Protein AF-0000000079814751 (afdb_homodimer)

Radius of gyration: 25.06 Å; Cα contacts (8 Å, |Δi|>4): 787; chains: 2; bounding box: 58×64×56 Å

Secondary structure (DSSP, 8-state):
-EEEEEEESSPPPHHHHHHHHHHHHHHHHHHT-S--EEEEEEEEETTEEEEEEEEE-GGG-EEEEEEEESSHHHHHHHHHHHHHHHHHHHHHHHTT-----------EEEEEEEEEES------SSS--------TTS---GGGEEEEEEEEEEEEEE-HHHHHHHHHHTT-SEEEEEETTTTEEEEEEE-TTS-EEEEE-S------/-EEEEEEESSPPPHHHHHHHHHHHHHHHHHHT-S--EEEEEEEEETTEEEEEEEEE-GGG-EEEEEEEESSHHHHHHHHHHHHHHHHHHHHHHHTT-----------EEEEEEEEEES------SSS--------TTS---GGGEEEEEEEEEEEEEE-HHHHHHHHHHTT-SEEEEEETTTTEEEEEEE-TTS-EEEEE-S------

Solvent-accessible surface area (backbone atoms only — not comparable to full-atom values): 22731 Å² total; per-residue (Å²): 110,54,70,47,76,46,47,57,93,48,88,75,54,68,67,56,50,49,50,53,50,53,53,51,49,51,53,41,45,74,72,60,63,74,67,36,44,32,42,35,41,34,37,69,57,91,82,29,18,34,21,42,39,44,32,40,42,66,95,78,40,43,40,34,20,56,21,60,26,78,40,65,68,53,2,42,51,40,10,52,47,48,37,48,56,51,46,59,43,48,44,77,55,48,72,72,52,72,70,72,64,56,74,79,58,76,58,43,51,21,35,38,34,36,28,44,76,32,52,59,74,70,76,73,74,90,80,80,67,68,74,72,69,66,60,86,83,56,79,83,33,57,58,43,28,40,79,78,47,77,38,81,37,68,29,43,61,31,49,61,25,56,45,50,50,50,39,60,35,36,60,50,62,62,46,55,28,24,30,61,87,74,72,42,71,28,37,40,32,58,40,95,86,71,36,34,33,38,41,36,64,62,59,69,82,67,84,118,108,55,69,46,76,46,48,57,92,48,88,75,53,68,68,56,50,50,50,53,50,54,52,51,49,50,52,41,44,73,72,60,63,75,64,35,43,32,43,35,40,33,38,70,58,92,82,29,17,34,20,41,37,44,32,39,42,64,95,78,40,42,39,34,19,56,22,60,27,79,40,64,68,53,2,41,50,39,10,52,48,49,36,48,54,50,46,58,44,50,45,79,55,47,73,72,53,72,71,73,64,57,74,78,59,77,57,42,52,20,36,38,34,36,27,44,76,32,53,57,74,69,74,74,73,89,79,81,67,70,73,71,68,67,61,86,82,56,80,83,33,57,59,42,26,42,81,79,45,76,39,80,37,68,30,43,61,32,49,60,27,56,46,49,49,50,40,60,35,37,61,50,64,63,46,57,28,24,29,61,88,75,72,42,71,28,38,40,32,58,40,95,87,72,36,34,33,36,41,36,64,62,58,71,80,67,86,122

Nearest PDB structures (foldseek):
  2ywq-assembly3_C  TM=8.677E-01  e=6.289E-07  Thermus thermophilus HB8
  4hei-assembly1_A  TM=8.875E-01  e=1.023E-06  Vibrio cholerae O1 biovar El Tor str. N16961
  8fmw-assembly1_W  TM=7.960E-01  e=8.580E-06  Borreliella burgdorferi B31
  3ka5-assembly1_A  TM=8.853E-01  e=2.284E-04  Clostridium acetobutylicum
  3a0z-assembly1_A  TM=6.066E-01  e=7.753E-03  Thermotoga maritima

Structure (mmCIF, N/CA/C/O backbone):
data_AF-0000000079814751-model_v1
#
loop_
_entity.id
_entity.type
_entity.pdbx_description
1 polymer 'Ribosome hibernation promoting factor'
#
loop_
_atom_site.group_PDB
_atom_site.id
_atom_site.type_symbol
_atom_site.label_atom_id
_atom_site.label_alt_id
_atom_site.label_comp_id
_atom_site.label_asym_id
_atom_site.label_entity_id
_atom_site.label_seq_id
_atom_site.pdbx_PDB_ins_code
_atom_site.Cartn_x
_atom_site.Cartn_y
_atom_site.Cartn_z
_atom_site.occupancy
_atom_site.B_iso_or_equiv
_atom_site.auth_seq_id
_atom_site.auth_comp_id
_atom_site.auth_asym_id
_atom_site.auth_atom_id
_atom_site.pdbx_PDB_model_num
ATOM 1 N N . MET A 1 1 ? 2.545 27.594 20 1 74 1 MET A N 1
ATOM 2 C CA . MET A 1 1 ? 2.773 26.25 19.516 1 74 1 MET A CA 1
ATOM 3 C C . MET A 1 1 ? 3.789 25.516 20.391 1 74 1 MET A C 1
ATOM 5 O O . MET A 1 1 ? 4.723 26.125 20.906 1 74 1 MET A O 1
ATOM 9 N N . HIS A 1 2 ? 3.418 24.297 20.781 1 87.44 2 HIS A N 1
ATOM 10 C CA . HIS A 1 2 ? 4.363 23.469 21.516 1 87.44 2 HIS A CA 1
ATOM 11 C C . HIS A 1 2 ? 5.23 22.656 20.547 1 87.44 2 HIS A C 1
ATOM 13 O O . HIS A 1 2 ? 4.734 21.75 19.875 1 87.44 2 HIS A O 1
ATOM 19 N N . ILE A 1 3 ? 6.488 23.078 20.469 1 91.88 3 ILE A N 1
ATOM 20 C CA . ILE A 1 3 ? 7.402 22.422 19.547 1 91.88 3 ILE A CA 1
ATOM 21 C C . ILE A 1 3 ? 8.531 21.75 20.312 1 91.88 3 ILE A C 1
ATOM 23 O O . ILE A 1 3 ? 9.195 22.391 21.141 1 91.88 3 ILE A O 1
ATOM 27 N N . SER A 1 4 ? 8.656 20.516 20.172 1 94.81 4 SER A N 1
ATOM 28 C CA . SER A 1 4 ? 9.766 19.766 20.75 1 94.81 4 SER A CA 1
ATOM 29 C C . SER A 1 4 ? 10.797 19.406 19.688 1 94.81 4 SER A C 1
ATOM 31 O O . SER A 1 4 ? 10.453 18.906 18.609 1 94.81 4 SER A O 1
ATOM 33 N N . VAL A 1 5 ? 12.078 19.719 19.922 1 96.56 5 VAL A N 1
ATOM 34 C CA . VAL A 1 5 ? 13.18 19.391 19.031 1 96.56 5 VAL A CA 1
ATOM 35 C C . VAL A 1 5 ? 14.156 18.453 19.734 1 96.56 5 VAL A C 1
ATOM 37 O O . VAL A 1 5 ? 14.68 18.766 20.797 1 96.56 5 VAL A O 1
ATOM 40 N N . ALA A 1 6 ? 14.352 17.281 19.094 1 96.12 6 ALA A N 1
ATOM 41 C CA . ALA A 1 6 ? 15.219 16.297 19.719 1 96.12 6 ALA A CA 1
ATOM 42 C C . ALA A 1 6 ? 16.219 15.719 18.719 1 96.12 6 ALA A C 1
ATOM 44 O O . ALA A 1 6 ? 15.969 15.734 17.516 1 96.12 6 ALA A O 1
ATOM 45 N N . GLY A 1 7 ? 17.328 15.281 19.219 1 94.5 7 GLY A N 1
ATOM 46 C CA . GLY A 1 7 ? 18.312 14.555 18.453 1 94.5 7 GLY A CA 1
ATOM 47 C C . GLY A 1 7 ? 18.516 13.125 18.922 1 94.5 7 GLY A C 1
ATOM 48 O O . GLY A 1 7 ? 18.672 12.883 20.125 1 94.5 7 GLY A O 1
ATOM 49 N N . LYS A 1 8 ? 18.375 12.242 18.016 1 93.94 8 LYS A N 1
ATOM 50 C CA . LYS A 1 8 ? 18.703 10.859 18.359 1 93.94 8 LYS A CA 1
ATOM 51 C C . LYS A 1 8 ? 20.203 10.617 18.312 1 93.94 8 LYS A C 1
ATOM 53 O O . LYS A 1 8 ? 20.797 10.492 17.234 1 93.94 8 LYS A O 1
ATOM 58 N N . GLN A 1 9 ? 20.828 10.555 19.375 1 89.75 9 GLN A N 1
ATOM 59 C CA . GLN A 1 9 ? 22.266 10.32 19.531 1 89.75 9 GLN A CA 1
ATOM 60 C C . GLN A 1 9 ? 23.078 11.438 18.891 1 89.75 9 GLN A C 1
ATOM 62 O O . GLN A 1 9 ? 24.141 11.188 18.328 1 89.75 9 GLN A O 1
ATOM 67 N N . ILE A 1 10 ? 22.625 12.578 18.766 1 90.56 10 ILE A N 1
ATOM 68 C CA . ILE A 1 10 ? 23.344 13.75 18.297 1 90.56 10 ILE A CA 1
ATOM 69 C C . ILE A 1 10 ? 22.969 14.969 19.141 1 90.56 10 ILE A C 1
ATOM 71 O O . ILE A 1 10 ? 21.828 15.086 19.594 1 90.56 10 ILE A O 1
ATOM 75 N N . ASP A 1 11 ? 23.938 15.828 19.344 1 90.62 11 ASP A N 1
ATOM 76 C CA . ASP A 1 11 ? 23.703 17.078 20.062 1 90.62 11 ASP A CA 1
ATOM 77 C C . ASP A 1 11 ? 23.328 18.203 19.094 1 90.62 11 ASP A C 1
ATOM 79 O O . ASP A 1 11 ? 24 18.422 18.094 1 90.62 11 ASP A O 1
ATOM 83 N N . LEU A 1 12 ? 22.266 18.766 19.484 1 94.94 12 LEU A N 1
ATOM 84 C CA . LEU A 1 12 ? 21.781 19.859 18.641 1 94.94 12 LEU A CA 1
ATOM 85 C C . LEU A 1 12 ? 22.094 21.219 19.25 1 94.94 12 LEU A C 1
ATOM 87 O O . LEU A 1 12 ? 22 21.375 20.469 1 94.94 12 LEU A O 1
ATOM 91 N N . SER A 1 13 ? 22.516 22.188 18.453 1 94.38 13 SER A N 1
ATOM 92 C CA . SER A 1 13 ? 22.812 23.531 18.938 1 94.38 13 SER A CA 1
ATOM 93 C C . SER A 1 13 ? 21.531 24.281 19.281 1 94.38 13 SER A C 1
ATOM 95 O O . SER A 1 13 ? 20.469 24 18.734 1 94.38 13 SER A O 1
ATOM 97 N N . ASP A 1 14 ? 21.656 25.203 20.156 1 95.25 14 ASP A N 1
ATOM 98 C CA . ASP A 1 14 ? 20.531 26.062 20.5 1 95.25 14 ASP A CA 1
ATOM 99 C C . ASP A 1 14 ? 20.078 26.875 19.297 1 95.25 14 ASP A C 1
ATOM 101 O O . ASP A 1 14 ? 18.891 27.156 19.125 1 95.25 14 ASP A O 1
ATOM 105 N N . ALA A 1 15 ? 21.047 27.234 18.531 1 96.19 15 ALA A N 1
ATOM 106 C CA . ALA A 1 15 ? 20.734 28 17.312 1 96.19 15 ALA A CA 1
ATOM 107 C C . ALA A 1 15 ? 19.828 27.219 16.391 1 96.19 15 ALA A C 1
ATOM 109 O O . ALA A 1 15 ? 18.875 27.75 15.828 1 96.19 15 ALA A O 1
ATOM 110 N N . LEU A 1 16 ? 20.109 25.938 16.234 1 96.5 16 LEU A N 1
ATOM 111 C CA . LEU A 1 16 ? 19.297 25.078 15.383 1 96.5 16 LEU A CA 1
ATOM 112 C C . LEU A 1 16 ? 17.891 24.906 15.961 1 96.5 16 LEU A C 1
ATOM 114 O O . LEU A 1 16 ? 16.906 24.984 15.234 1 96.5 16 LEU A O 1
ATOM 118 N N . LYS A 1 17 ? 17.781 24.719 17.234 1 96.12 17 LYS A N 1
ATOM 119 C CA . LYS A 1 17 ? 16.5 24.547 17.906 1 96.12 17 LYS A CA 1
ATOM 120 C C . LYS A 1 17 ? 15.617 25.781 17.719 1 96.12 17 LYS A C 1
ATOM 122 O O . LYS A 1 17 ? 14.422 25.672 17.453 1 96.12 17 LYS A O 1
ATOM 127 N N . TYR A 1 18 ? 16.266 26.906 17.891 1 95.56 18 TYR A N 1
ATOM 128 C CA . TYR A 1 18 ? 15.539 28.156 17.703 1 95.56 18 TYR A CA 1
ATOM 129 C C . TYR A 1 18 ? 15.062 28.312 16.266 1 95.56 18 TYR A C 1
ATOM 131 O O . TYR A 1 18 ? 13.914 28.688 16.031 1 95.56 18 TYR A O 1
ATOM 139 N N . ARG A 1 19 ? 15.898 28.031 15.375 1 95.56 19 ARG A N 1
ATOM 140 C CA . ARG A 1 19 ? 15.578 28.141 13.961 1 95.56 19 ARG A CA 1
ATOM 141 C C . ARG A 1 19 ? 14.391 27.25 13.602 1 95.56 19 ARG A C 1
ATOM 143 O O . ARG A 1 19 ? 13.477 27.672 12.891 1 95.56 19 ARG A O 1
ATOM 150 N N . VAL A 1 20 ? 14.438 26.016 14.023 1 95.88 20 VAL A N 1
ATOM 151 C CA . VAL A 1 20 ? 13.383 25.047 13.773 1 95.88 20 VAL A CA 1
ATOM 152 C C . VAL A 1 20 ? 12.055 25.562 14.305 1 95.88 20 VAL A C 1
ATOM 154 O O . VAL A 1 20 ? 11.047 25.578 13.594 1 95.88 20 VAL A O 1
ATOM 157 N N . SER A 1 21 ? 12.094 26.047 15.539 1 93.25 21 SER A N 1
ATOM 158 C CA . SER A 1 21 ? 10.883 26.531 16.188 1 93.25 21 SER A CA 1
ATOM 159 C C . SER A 1 21 ? 10.312 27.75 15.453 1 93.25 21 SER A C 1
ATOM 161 O O . SER A 1 21 ? 9.102 27.812 15.203 1 93.25 21 SER A O 1
ATOM 163 N N . ALA A 1 22 ? 11.172 28.656 15.086 1 92.44 22 ALA A N 1
ATOM 164 C CA . ALA A 1 22 ? 10.75 29.875 14.398 1 92.44 22 ALA A CA 1
ATOM 165 C C . ALA A 1 22 ? 10.133 29.547 13.039 1 92.44 22 ALA A C 1
ATOM 167 O O . ALA A 1 22 ? 9.102 30.109 12.664 1 92.44 22 ALA A O 1
ATOM 168 N N . HIS A 1 23 ? 10.766 28.688 12.359 1 92.56 23 HIS A N 1
ATOM 169 C CA . HIS A 1 23 ? 10.297 28.312 11.023 1 92.56 23 HIS A CA 1
ATOM 170 C C . HIS A 1 23 ? 8.93 27.641 11.086 1 92.56 23 HIS A C 1
ATOM 172 O O . HIS A 1 23 ? 8.031 28 10.32 1 92.56 23 HIS A O 1
ATOM 178 N N . LEU A 1 24 ? 8.75 26.703 11.953 1 90.62 24 LEU A N 1
ATOM 179 C CA . LEU A 1 24 ? 7.496 25.969 12.062 1 90.62 24 LEU A CA 1
ATOM 180 C C . LEU A 1 24 ? 6.383 26.875 12.578 1 90.62 24 LEU A C 1
ATOM 182 O O . LEU A 1 24 ? 5.219 26.719 12.195 1 90.62 24 LEU A O 1
ATOM 186 N N . ASP A 1 25 ? 6.742 27.828 13.398 1 87.19 25 ASP A N 1
ATOM 187 C CA . ASP A 1 25 ? 5.773 28.812 13.867 1 87.19 25 ASP A CA 1
ATOM 188 C C . ASP A 1 25 ? 5.215 29.625 12.703 1 87.19 25 ASP A C 1
ATOM 190 O O . ASP A 1 25 ? 4.012 29.891 12.641 1 87.19 25 ASP A O 1
ATOM 194 N N . ARG A 1 26 ? 6.043 29.938 11.82 1 86.38 26 ARG A N 1
ATOM 195 C CA . ARG A 1 26 ? 5.625 30.703 10.648 1 86.38 26 ARG A CA 1
ATOM 196 C C . ARG A 1 26 ? 4.688 29.891 9.773 1 86.38 26 ARG A C 1
ATOM 198 O O . ARG A 1 26 ? 3.672 30.406 9.289 1 86.38 26 ARG A O 1
ATOM 205 N N . ILE A 1 27 ? 5.059 28.656 9.594 1 82.12 27 ILE A N 1
ATOM 206 C CA . ILE A 1 27 ? 4.223 27.766 8.797 1 82.12 27 ILE A CA 1
ATOM 207 C C . ILE A 1 27 ? 2.859 27.594 9.469 1 82.12 27 ILE A C 1
ATOM 209 O O . ILE A 1 27 ? 1.823 27.641 8.797 1 82.12 27 ILE A O 1
ATOM 213 N N . SER A 1 28 ? 2.896 27.391 10.719 1 79.06 28 SER A N 1
ATOM 214 C CA . SER A 1 28 ? 1.668 27.188 11.484 1 79.06 28 SER A CA 1
ATOM 215 C C . SER A 1 28 ? 0.762 28.406 11.391 1 79.06 28 SER A C 1
ATOM 217 O O . SER A 1 28 ? -0.449 28.281 11.195 1 79.06 28 SER A O 1
ATOM 219 N N . GLU A 1 29 ? 1.305 29.578 11.547 1 79.5 29 GLU A N 1
ATOM 220 C CA . GLU A 1 29 ? 0.546 30.812 11.492 1 79.5 29 GLU A CA 1
ATOM 221 C C . GLU A 1 29 ? -0.062 31.031 10.109 1 79.5 29 GLU A C 1
ATOM 223 O O . GLU A 1 29 ? -1.213 31.469 9.992 1 79.5 29 GLU A O 1
ATOM 228 N N . LYS A 1 30 ? 0.715 30.734 9.188 1 79.69 30 LYS A N 1
ATOM 229 C CA . LYS A 1 30 ? 0.303 30.969 7.809 1 79.69 30 LYS A CA 1
ATOM 230 C C . LYS A 1 30 ? -0.846 30.047 7.406 1 79.69 30 LYS A C 1
ATOM 232 O O . LYS A 1 30 ? -1.774 30.469 6.715 1 79.69 30 LYS A O 1
ATOM 237 N N . TYR A 1 31 ? -0.799 28.828 7.891 1 77.81 31 TYR A N 1
ATOM 238 C CA . TYR A 1 31 ? -1.719 27.844 7.324 1 77.81 31 TYR A CA 1
ATOM 239 C C . TYR A 1 31 ? -2.791 27.469 8.336 1 77.81 31 TYR A C 1
ATOM 241 O O . TYR A 1 31 ? -3.898 27.078 7.957 1 77.81 31 TYR A O 1
ATOM 249 N N . PHE A 1 32 ? -2.564 27.438 9.523 1 72.81 32 PHE A N 1
ATOM 250 C CA . PHE A 1 32 ? -3.484 26.828 10.477 1 72.81 32 PHE A CA 1
ATOM 251 C C . PHE A 1 32 ? -3.895 27.828 11.547 1 72.81 32 PHE A C 1
ATOM 253 O O . PHE A 1 32 ? -4.863 27.609 12.273 1 72.81 32 PHE A O 1
ATOM 260 N N . GLY A 1 33 ? -3.488 29.062 11.406 1 65.31 33 GLY A N 1
ATOM 261 C CA . GLY A 1 33 ? -3.775 30.109 12.383 1 65.31 33 GLY A CA 1
ATOM 262 C C . GLY A 1 33 ? -3.164 29.828 13.742 1 65.31 33 GLY A C 1
ATOM 263 O O . GLY A 1 33 ? -2.383 30.641 14.25 1 65.31 33 GLY A O 1
ATOM 264 N N . GLN A 1 34 ? -4.055 28.891 14.836 1 58.84 34 GLN A N 1
ATOM 265 C CA . GLN A 1 34 ? -3.586 28.672 16.203 1 58.84 34 GLN A CA 1
ATOM 266 C C . GLN A 1 34 ? -3.561 27.188 16.531 1 58.84 34 GLN A C 1
ATOM 268 O O . GLN A 1 34 ? -4.316 26.406 15.961 1 58.84 34 GLN A O 1
ATOM 273 N N . ALA A 1 35 ? -2.529 26.703 17.391 1 60.25 35 ALA A N 1
ATOM 274 C CA . ALA A 1 35 ? -2.318 25.578 18.312 1 60.25 35 ALA A CA 1
ATOM 275 C C . ALA A 1 35 ? -1.869 24.344 17.547 1 60.25 35 ALA A C 1
ATOM 277 O O . ALA A 1 35 ? -2.676 23.688 16.875 1 60.25 35 ALA A O 1
ATOM 278 N N . MET A 1 36 ? -0.622 24.203 17.281 1 77.38 36 MET A N 1
ATOM 279 C CA . MET A 1 36 ? -0.052 22.969 16.734 1 77.38 36 MET A CA 1
ATOM 280 C C . MET A 1 36 ? 1.014 22.406 17.672 1 77.38 36 MET A C 1
ATOM 282 O O . MET A 1 36 ? 1.639 23.156 18.422 1 77.38 36 MET A O 1
ATOM 286 N N . GLU A 1 37 ? 0.819 21.172 17.859 1 88.31 37 GLU A N 1
ATOM 287 C CA . GLU A 1 37 ? 1.941 20.469 18.469 1 88.31 37 GLU A CA 1
ATOM 288 C C . GLU A 1 37 ? 2.85 19.844 17.406 1 88.31 37 GLU A C 1
ATOM 290 O O . GLU A 1 37 ? 2.371 19.234 16.453 1 88.31 37 GLU A O 1
ATOM 295 N N . ALA A 1 38 ? 4.164 20.156 17.594 1 92.88 38 ALA A N 1
ATOM 296 C CA . ALA A 1 38 ? 5.109 19.625 16.609 1 92.88 38 ALA A CA 1
ATOM 297 C C . ALA A 1 38 ? 6.285 18.953 17.312 1 92.88 38 ALA A C 1
ATOM 299 O O . ALA A 1 38 ? 6.773 19.438 18.328 1 92.88 38 ALA A O 1
ATOM 300 N N . ARG A 1 39 ? 6.645 17.812 16.797 1 95.31 39 ARG A N 1
ATOM 301 C CA . ARG A 1 39 ? 7.855 17.109 17.219 1 95.31 39 ARG A CA 1
ATOM 302 C C . ARG A 1 39 ? 8.844 16.984 16.062 1 95.31 39 ARG A C 1
ATOM 304 O O . ARG A 1 39 ? 8.484 16.5 14.984 1 95.31 39 ARG A O 1
ATOM 311 N N . VAL A 1 40 ? 10.031 17.453 16.297 1 97.38 40 VAL A N 1
ATOM 312 C CA . VAL A 1 40 ? 11.094 17.406 15.281 1 97.38 40 VAL A CA 1
ATOM 313 C C . VAL A 1 40 ? 12.258 16.562 15.805 1 97.38 40 VAL A C 1
ATOM 315 O O . VAL A 1 40 ? 12.773 16.828 16.891 1 97.38 40 VAL A O 1
ATOM 318 N N . THR A 1 41 ? 12.68 15.539 15.062 1 98.06 41 THR A N 1
ATOM 319 C CA . THR A 1 41 ? 13.75 14.648 15.484 1 98.06 41 THR A CA 1
ATOM 320 C C . THR A 1 41 ? 14.867 14.609 14.445 1 98.06 41 THR A C 1
ATOM 322 O O . THR A 1 41 ? 14.609 14.383 13.266 1 98.06 41 THR A O 1
ATOM 325 N N . PHE A 1 42 ? 16.078 14.828 14.914 1 97.94 42 PHE A N 1
ATOM 326 C CA . PHE A 1 42 ? 17.25 14.719 14.062 1 97.94 42 PHE A CA 1
ATOM 327 C C . PHE A 1 42 ? 18.016 13.422 14.352 1 97.94 42 PHE A C 1
ATOM 329 O O . PHE A 1 42 ? 18.078 12.977 15.492 1 97.94 42 PHE A O 1
ATOM 336 N N . SER A 1 43 ? 18.484 12.852 13.32 1 96.88 43 SER A N 1
ATOM 337 C CA . SER A 1 43 ? 19.359 11.68 13.453 1 96.88 43 SER A CA 1
ATOM 338 C C . SER A 1 43 ? 20.516 11.734 12.477 1 96.88 43 SER A C 1
ATOM 340 O O . SER A 1 43 ? 20.516 12.547 11.547 1 96.88 43 SER A O 1
ATOM 342 N N . ARG A 1 44 ? 21.5 10.984 12.789 1 92.94 44 ARG A N 1
ATOM 343 C CA . ARG A 1 44 ? 22.641 10.805 11.891 1 92.94 44 ARG A CA 1
ATOM 344 C C . ARG A 1 44 ? 22.641 9.406 11.273 1 92.94 44 ARG A C 1
ATOM 346 O O . ARG A 1 44 ? 22.453 8.414 11.984 1 92.94 44 ARG A O 1
ATOM 353 N N . ALA A 1 45 ? 22.594 9.328 10 1 88.5 45 ALA A N 1
ATOM 354 C CA . ALA A 1 45 ? 22.719 8.07 9.273 1 88.5 45 ALA A CA 1
ATOM 355 C C . ALA A 1 45 ? 24 8.039 8.445 1 88.5 45 ALA A C 1
ATOM 357 O O . ALA A 1 45 ? 24.047 8.578 7.34 1 88.5 45 ALA A O 1
ATOM 358 N N . ARG A 1 46 ? 25.016 7.391 9.023 1 86.75 46 ARG A N 1
ATOM 359 C CA . ARG A 1 46 ? 26.344 7.348 8.398 1 86.75 46 ARG A CA 1
ATOM 360 C C . ARG A 1 46 ? 26.875 8.758 8.141 1 86.75 46 ARG A C 1
ATOM 362 O O . ARG A 1 46 ? 27.062 9.531 9.078 1 86.75 46 ARG A O 1
ATOM 369 N N . SER A 1 47 ? 26.812 9.164 6.773 1 90.06 47 SER A N 1
ATOM 370 C CA . SER A 1 47 ? 27.438 10.43 6.406 1 90.06 47 SER A CA 1
ATOM 371 C C . SER A 1 47 ? 26.406 11.531 6.223 1 90.06 47 SER A C 1
ATOM 373 O O . SER A 1 47 ? 26.734 12.648 5.809 1 90.06 47 SER A O 1
ATOM 375 N N . PHE A 1 48 ? 25.141 11.141 6.539 1 94.5 48 PHE A N 1
ATOM 376 C CA . PHE A 1 48 ? 24.109 12.156 6.336 1 94.5 48 PHE A CA 1
ATOM 377 C C . PHE A 1 48 ? 23.266 12.312 7.586 1 94.5 48 PHE A C 1
ATOM 379 O O . PHE A 1 48 ? 23.312 11.477 8.492 1 94.5 48 PHE A O 1
ATOM 386 N N . PHE A 1 49 ? 22.625 13.477 7.668 1 95.75 49 PHE A N 1
ATOM 387 C CA . PHE A 1 49 ? 21.656 13.758 8.719 1 95.75 49 PHE A CA 1
ATOM 388 C C . PHE A 1 49 ? 20.234 13.57 8.203 1 95.75 49 PHE A C 1
ATOM 390 O O . PHE A 1 49 ? 19.953 13.836 7.031 1 95.75 49 PHE A O 1
ATOM 397 N N . THR A 1 50 ? 19.406 13.133 9.109 1 97.69 50 THR A N 1
ATOM 398 C CA . THR A 1 50 ? 18 13.039 8.781 1 97.69 50 THR A CA 1
ATOM 399 C C . THR A 1 50 ? 17.172 13.891 9.742 1 97.69 50 THR A C 1
ATOM 401 O O . THR A 1 50 ? 17.578 14.141 10.875 1 97.69 50 THR A O 1
ATOM 404 N N . CYS A 1 51 ? 16.094 14.391 9.258 1 97.94 51 CYS A N 1
ATOM 405 C CA . CYS A 1 51 ? 15.156 15.164 10.055 1 97.94 51 CYS A CA 1
ATOM 406 C C . CYS A 1 51 ? 13.727 14.695 9.812 1 97.94 51 CYS A C 1
ATOM 408 O O . CYS A 1 51 ? 13.281 14.602 8.664 1 97.94 51 CYS A O 1
ATOM 410 N N . ASP A 1 52 ? 13.016 14.383 10.852 1 97.69 52 ASP A N 1
ATOM 411 C CA . ASP A 1 52 ? 11.609 13.992 10.797 1 97.69 52 ASP A CA 1
ATOM 412 C C . ASP A 1 52 ? 10.734 15 11.539 1 97.69 52 ASP A C 1
ATOM 414 O O . ASP A 1 52 ? 10.992 15.32 12.703 1 97.69 52 ASP A O 1
ATOM 418 N N . ILE A 1 53 ? 9.75 15.5 10.82 1 96.25 53 ILE A N 1
ATOM 419 C CA . ILE A 1 53 ? 8.812 16.453 11.414 1 96.25 53 ILE A CA 1
ATOM 420 C C . ILE A 1 53 ? 7.43 15.805 11.508 1 96.25 53 ILE A C 1
ATOM 422 O O . ILE A 1 53 ? 6.895 15.32 10.508 1 96.25 53 ILE A O 1
ATOM 426 N N . ASN A 1 54 ? 6.875 15.781 12.656 1 95 54 ASN A N 1
ATOM 427 C CA . ASN A 1 54 ? 5.5 15.352 12.898 1 95 54 ASN A CA 1
ATOM 428 C C . ASN A 1 54 ? 4.68 16.453 13.562 1 95 54 ASN A C 1
ATOM 430 O O . ASN A 1 54 ? 4.934 16.812 14.711 1 95 54 ASN A O 1
ATOM 434 N N . LEU A 1 55 ? 3.762 16.969 12.82 1 90.62 55 LEU A N 1
ATOM 435 C CA . LEU A 1 55 ? 2.943 18.078 13.297 1 90.62 55 LEU A CA 1
ATOM 436 C C . LEU A 1 55 ? 1.481 17.656 13.422 1 90.62 55 LEU A C 1
ATOM 438 O O . LEU A 1 55 ? 0.921 17.062 12.5 1 90.62 55 LEU A O 1
ATOM 442 N N . HIS A 1 56 ? 0.963 17.875 14.531 1 88.62 56 HIS A N 1
ATOM 443 C CA . HIS A 1 56 ? -0.462 17.672 14.758 1 88.62 56 HIS A CA 1
ATOM 444 C C . HIS A 1 56 ? -1.214 18.984 14.828 1 88.62 56 HIS A C 1
ATOM 446 O O . HIS A 1 56 ? -0.94 19.812 15.703 1 88.62 56 HIS A O 1
ATOM 452 N N . ALA A 1 57 ? -2.066 19.156 13.828 1 80.5 57 ALA A N 1
ATOM 453 C CA . ALA A 1 57 ? -2.867 20.375 13.781 1 80.5 57 ALA A CA 1
ATOM 454 C C . ALA A 1 57 ? -4.262 20.141 14.352 1 80.5 57 ALA A C 1
ATOM 456 O O . ALA A 1 57 ? -4.559 19.047 14.844 1 80.5 57 ALA A O 1
ATOM 457 N N . THR A 1 58 ? -5.043 21.172 14.414 1 72.56 58 THR A N 1
ATOM 458 C CA . THR A 1 58 ? -6.414 21.094 14.914 1 72.56 58 THR A CA 1
ATOM 459 C C . THR A 1 58 ? -7.258 20.188 14.023 1 72.56 58 THR A C 1
ATOM 461 O O . THR A 1 58 ? -6.875 19.875 12.891 1 72.56 58 THR A O 1
ATOM 464 N N . ARG A 1 59 ? -8.32 19.609 14.539 1 69.12 59 ARG A N 1
ATOM 465 C CA . ARG A 1 59 ? -9.328 18.828 13.836 1 69.12 59 ARG A CA 1
ATOM 466 C C . ARG A 1 59 ? -8.734 17.531 13.289 1 69.12 59 ARG A C 1
ATOM 468 O O . ARG A 1 59 ? -9.102 17.094 12.195 1 69.12 59 ARG A O 1
ATOM 475 N N . GLY A 1 60 ? -7.684 17.141 13.883 1 74.5 60 GLY A N 1
ATOM 476 C CA . GLY A 1 60 ? -7.176 15.812 13.578 1 74.5 60 GLY A CA 1
ATOM 477 C C . GLY A 1 60 ? -6.262 15.781 12.367 1 74.5 60 GLY A C 1
ATOM 478 O O . GLY A 1 60 ? -5.969 14.719 11.828 1 74.5 60 GLY A O 1
ATOM 479 N N . LEU A 1 61 ? -5.801 16.922 11.898 1 83.12 61 LEU A N 1
ATOM 480 C CA . LEU A 1 61 ? -4.906 17 10.75 1 83.12 61 LEU A CA 1
ATOM 481 C C . LEU A 1 61 ? -3.459 16.766 11.172 1 83.12 61 LEU A C 1
ATOM 483 O O . LEU A 1 61 ? -2.98 17.359 12.133 1 83.12 61 LEU A O 1
ATOM 487 N N . THR A 1 62 ? -2.902 15.828 10.508 1 90.56 62 THR A N 1
ATOM 488 C CA . THR A 1 62 ? -1.501 15.516 10.758 1 90.56 62 THR A CA 1
ATOM 489 C C . THR A 1 62 ? -0.645 15.828 9.539 1 90.56 62 THR A C 1
ATOM 491 O O . THR A 1 62 ? -1.035 15.539 8.406 1 90.56 62 THR A O 1
ATOM 494 N N . LEU A 1 63 ? 0.536 16.469 9.805 1 91.19 63 LEU A N 1
ATOM 495 C CA . LEU A 1 63 ? 1.525 16.734 8.766 1 91.19 63 LEU A CA 1
ATOM 496 C C . LEU A 1 63 ? 2.854 16.062 9.094 1 91.19 63 LEU A C 1
ATOM 498 O O . LEU A 1 63 ? 3.354 16.172 10.211 1 91.19 63 LEU A O 1
ATOM 502 N N . ARG A 1 64 ? 3.311 15.406 8.078 1 94.88 64 ARG A N 1
ATOM 503 C CA . ARG A 1 64 ? 4.613 14.773 8.258 1 94.88 64 ARG A CA 1
ATOM 504 C C . ARG A 1 64 ? 5.578 15.188 7.145 1 94.88 64 ARG A C 1
ATOM 506 O O . ARG A 1 64 ? 5.18 15.297 5.984 1 94.88 64 ARG A O 1
ATOM 513 N N . GLY A 1 65 ? 6.789 15.414 7.539 1 95.88 65 GLY A N 1
ATOM 514 C CA . GLY A 1 65 ? 7.852 15.734 6.602 1 95.88 65 GLY A CA 1
ATOM 515 C C . GLY A 1 65 ? 9.164 15.055 6.938 1 95.88 65 GLY A C 1
ATOM 516 O O . GLY A 1 65 ? 9.508 14.898 8.109 1 95.88 65 GLY A O 1
ATOM 517 N N . GLU A 1 66 ? 9.828 14.648 5.891 1 96.88 66 GLU A N 1
ATOM 518 C CA . GLU A 1 66 ? 11.141 14.039 6.047 1 96.88 66 GLU A CA 1
ATOM 519 C C . GLU A 1 66 ? 12.172 14.703 5.141 1 96.88 66 GLU A C 1
ATOM 521 O O . GLU A 1 66 ? 11.844 15.164 4.043 1 96.88 66 GLU A O 1
ATOM 526 N N . GLY A 1 67 ? 13.398 14.703 5.699 1 97.38 67 GLY A N 1
ATOM 527 C CA . GLY A 1 67 ? 14.5 15.281 4.945 1 97.38 67 GLY A CA 1
ATOM 528 C C . GLY A 1 67 ? 15.836 14.656 5.273 1 97.38 67 GLY A C 1
ATOM 529 O O . GLY A 1 67 ? 15.984 13.992 6.305 1 97.38 67 GLY A O 1
ATOM 530 N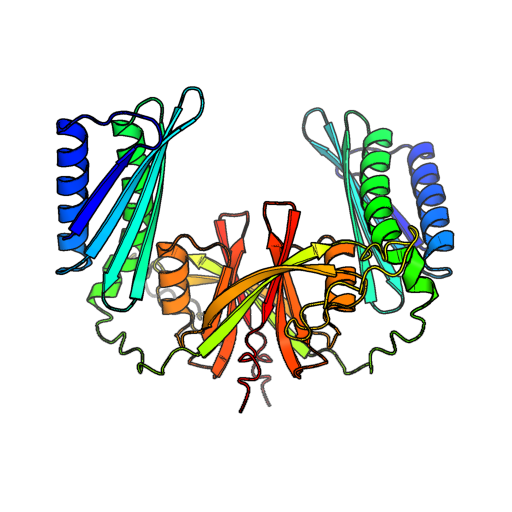 N . GLU A 1 68 ? 16.734 14.812 4.367 1 97.25 68 GLU A N 1
ATOM 531 C CA . GLU A 1 68 ? 18.094 14.336 4.543 1 97.25 68 GLU A CA 1
ATOM 532 C C . GLU A 1 68 ? 19.094 15.273 3.865 1 97.25 68 GLU A C 1
ATOM 534 O O . GLU A 1 68 ? 18.797 15.844 2.811 1 97.25 68 GLU A O 1
ATOM 539 N N . ALA A 1 69 ? 20.203 15.367 4.531 1 97.38 69 ALA A N 1
ATOM 540 C CA . ALA A 1 69 ? 21.266 16.203 3.979 1 97.38 69 ALA A CA 1
ATOM 541 C C . ALA A 1 69 ? 22.594 15.984 4.703 1 97.38 69 ALA A C 1
ATOM 543 O O . ALA A 1 69 ? 22.672 15.164 5.625 1 97.38 69 ALA A O 1
ATOM 544 N N . ALA A 1 70 ? 23.609 16.656 4.211 1 95.81 70 ALA A N 1
ATOM 545 C CA . ALA A 1 70 ? 24.953 16.516 4.758 1 95.81 70 ALA A CA 1
ATOM 546 C C . ALA A 1 70 ? 25.047 17.141 6.148 1 95.81 70 ALA A C 1
ATOM 548 O O . ALA A 1 70 ? 25.938 16.797 6.926 1 95.81 70 ALA A O 1
ATOM 549 N N . ASP A 1 71 ? 24.172 18.078 6.477 1 94.69 71 ASP A N 1
ATOM 550 C CA . ASP A 1 71 ? 24.156 18.703 7.793 1 94.69 71 ASP A CA 1
ATOM 551 C C . ASP A 1 71 ? 22.734 18.859 8.32 1 94.69 71 ASP A C 1
ATOM 553 O O . ASP A 1 71 ? 21.781 18.797 7.559 1 94.69 71 ASP A O 1
ATOM 557 N N . ALA A 1 72 ? 22.656 19.125 9.594 1 95.56 72 ALA A N 1
ATOM 558 C CA . ALA A 1 72 ? 21.359 19.141 10.281 1 95.56 72 ALA A CA 1
ATOM 559 C C . ALA A 1 72 ? 20.484 20.281 9.766 1 95.56 72 ALA A C 1
ATOM 561 O O . ALA A 1 72 ? 19.266 20.109 9.602 1 95.56 72 ALA A O 1
ATOM 562 N N . ASN A 1 73 ? 21.031 21.406 9.523 1 96.25 73 ASN A N 1
ATOM 563 C CA . ASN A 1 73 ? 20.281 22.547 9.031 1 96.25 73 ASN A CA 1
ATOM 564 C C . ASN A 1 73 ? 19.625 22.25 7.684 1 96.25 73 ASN A C 1
ATOM 566 O O . ASN A 1 73 ? 18.438 22.516 7.496 1 96.25 73 ASN A O 1
ATOM 570 N N . SER A 1 74 ? 20.422 21.734 6.844 1 97.44 74 SER A N 1
ATOM 571 C CA . SER A 1 74 ? 19.922 21.422 5.508 1 97.44 74 SER A CA 1
ATOM 572 C C . SER A 1 74 ? 18.906 20.297 5.547 1 97.44 74 SER A C 1
ATOM 574 O O . SER A 1 74 ? 17.969 20.281 4.754 1 97.44 74 SER A O 1
ATOM 576 N N . ALA A 1 75 ? 19.094 19.375 6.441 1 97.69 75 ALA A N 1
ATOM 577 C CA . ALA A 1 75 ? 18.125 18.297 6.617 1 97.69 75 ALA A CA 1
ATOM 578 C C . ALA A 1 75 ? 16.766 18.859 7.043 1 97.69 75 ALA A C 1
ATOM 580 O O . ALA A 1 75 ? 15.727 18.406 6.555 1 97.69 75 ALA A O 1
ATOM 581 N N . PHE A 1 76 ? 16.844 19.828 7.922 1 97.62 76 PHE A N 1
ATOM 582 C CA . PHE A 1 76 ? 15.617 20.484 8.352 1 97.62 76 PHE A CA 1
ATOM 583 C C . PHE A 1 76 ? 14.953 21.203 7.188 1 97.62 76 PHE A C 1
ATOM 585 O O . PHE A 1 76 ? 13.734 21.109 7 1 97.62 76 PHE A O 1
ATOM 592 N N . ASP A 1 77 ? 15.727 21.906 6.391 1 96.44 77 ASP A N 1
ATOM 593 C CA . ASP A 1 77 ? 15.18 22.609 5.238 1 96.44 77 ASP A CA 1
ATOM 594 C C . ASP A 1 77 ? 14.469 21.656 4.285 1 96.44 77 ASP A C 1
ATOM 596 O O . ASP A 1 77 ? 13.391 21.953 3.773 1 96.44 77 ASP A O 1
ATOM 600 N N . ASP A 1 78 ? 15.078 20.578 4.078 1 97.31 78 ASP A N 1
ATOM 601 C CA . ASP A 1 78 ? 14.508 19.562 3.197 1 97.31 78 ASP A CA 1
ATOM 602 C C . ASP A 1 78 ? 13.188 19.031 3.75 1 97.31 78 ASP A C 1
ATOM 604 O O . ASP A 1 78 ? 12.195 18.938 3.021 1 97.31 78 ASP A O 1
ATOM 608 N N . ALA A 1 79 ? 13.156 18.75 5.051 1 97.19 79 ALA A N 1
ATOM 609 C CA . ALA A 1 79 ? 11.945 18.25 5.703 1 97.19 79 ALA A CA 1
ATOM 610 C C . ALA A 1 79 ? 10.844 19.297 5.676 1 97.19 79 ALA A C 1
ATOM 612 O O . ALA A 1 79 ? 9.68 18.984 5.402 1 97.19 79 ALA A O 1
ATOM 613 N N . ALA A 1 80 ? 11.211 20.516 5.973 1 94.31 80 ALA A N 1
ATOM 614 C CA . ALA A 1 80 ? 10.25 21.609 5.977 1 94.31 80 ALA A CA 1
ATOM 615 C C . ALA A 1 80 ? 9.68 21.859 4.582 1 94.31 80 ALA A C 1
ATOM 617 O O . ALA A 1 80 ? 8.484 22.109 4.43 1 94.31 80 ALA A O 1
ATOM 618 N N . GLU A 1 81 ? 10.508 21.781 3.609 1 93.56 81 GLU A N 1
ATOM 619 C CA . GLU A 1 81 ? 10.062 21.938 2.23 1 93.56 81 GLU A CA 1
ATOM 620 C C . GLU A 1 81 ? 9.117 20.812 1.817 1 93.56 81 GLU A C 1
ATOM 622 O O . GLU A 1 81 ? 8.156 21.047 1.077 1 93.56 81 GLU A O 1
ATOM 627 N N . HIS A 1 82 ? 9.43 19.656 2.275 1 93.88 82 HIS A N 1
ATOM 628 C CA . HIS A 1 82 ? 8.562 18.5 2.051 1 93.88 82 HIS A CA 1
ATOM 629 C C . HIS A 1 82 ? 7.141 18.781 2.521 1 93.88 82 HIS A C 1
ATOM 631 O O . HIS A 1 82 ? 6.18 18.516 1.798 1 93.88 82 HIS A O 1
ATOM 637 N N . ILE A 1 83 ? 6.988 19.375 3.635 1 91.62 83 ILE A N 1
ATOM 638 C CA . ILE A 1 83 ? 5.688 19.719 4.199 1 91.62 83 ILE A CA 1
ATOM 639 C C . ILE A 1 83 ? 5.078 20.875 3.42 1 91.62 83 ILE A C 1
ATOM 641 O O . ILE A 1 83 ? 3.904 20.844 3.047 1 91.62 83 ILE A O 1
ATOM 645 N N . ALA A 1 84 ? 5.902 21.891 3.16 1 88.38 84 ALA A N 1
ATOM 646 C CA . ALA A 1 84 ? 5.438 23.109 2.518 1 88.38 84 ALA A CA 1
ATOM 647 C C . ALA A 1 84 ? 4.859 22.828 1.135 1 88.38 84 ALA A C 1
ATOM 649 O O . ALA A 1 84 ? 3.836 23.391 0.75 1 88.38 84 ALA A O 1
ATOM 650 N N . ARG A 1 85 ? 5.461 22 0.398 1 88.56 85 ARG A N 1
ATOM 651 C CA . ARG A 1 85 ? 5.004 21.672 -0.945 1 88.56 85 ARG A CA 1
ATOM 652 C C . ARG A 1 85 ? 3.598 21.078 -0.91 1 88.56 85 ARG A C 1
ATOM 654 O O . ARG A 1 85 ? 2.74 21.453 -1.714 1 88.56 85 ARG A O 1
ATOM 661 N N . ARG A 1 86 ? 3.375 20.219 -0.043 1 87.44 86 ARG A N 1
ATOM 662 C CA . ARG A 1 86 ? 2.064 19.594 0.061 1 87.44 86 ARG A CA 1
ATOM 663 C C . ARG A 1 86 ? 1.023 20.578 0.59 1 87.44 86 ARG A C 1
ATOM 665 O O . ARG A 1 86 ? -0.13 20.562 0.154 1 87.44 86 ARG A O 1
ATOM 672 N N . LEU A 1 87 ? 1.452 21.344 1.526 1 86.81 87 LEU A N 1
ATOM 673 C CA . LEU A 1 87 ? 0.542 22.359 2.053 1 86.81 87 LEU A CA 1
ATOM 674 C C . LEU A 1 87 ? 0.098 23.328 0.953 1 86.81 87 LEU A C 1
ATOM 676 O O . LEU A 1 87 ? -1.069 23.719 0.9 1 86.81 87 LEU A O 1
ATOM 680 N N . ARG A 1 88 ? 1.028 23.734 0.144 1 84.56 88 ARG A N 1
ATOM 681 C CA . ARG A 1 88 ? 0.715 24.641 -0.96 1 84.56 88 ARG A CA 1
ATOM 682 C C . ARG A 1 88 ? -0.289 24 -1.917 1 84.56 88 ARG A C 1
ATOM 684 O O . ARG A 1 88 ? -1.146 24.688 -2.473 1 84.56 88 ARG A O 1
ATOM 691 N N . ARG A 1 89 ? -0.137 22.734 -2.094 1 83.62 89 ARG A N 1
ATOM 692 C CA . ARG A 1 89 ? -1.018 22 -2.996 1 83.62 89 ARG A CA 1
ATOM 693 C C . ARG A 1 89 ? -2.471 22.094 -2.541 1 83.62 89 ARG A C 1
ATOM 695 O O . ARG A 1 89 ? -3.385 22.125 -3.367 1 83.62 89 ARG A O 1
ATOM 702 N N . TYR A 1 90 ? -2.645 22.297 -1.249 1 81.38 90 TYR A N 1
ATOM 703 C CA . TYR A 1 90 ? -4.008 22.188 -0.737 1 81.38 90 TYR A CA 1
ATOM 704 C C . TYR A 1 90 ? -4.477 23.531 -0.176 1 81.38 90 TYR A C 1
ATOM 706 O O . TYR A 1 90 ? -5.656 23.703 0.133 1 81.38 90 TYR A O 1
ATOM 714 N N . HIS A 1 91 ? -3.676 24.5 0.267 1 73.81 91 HIS A N 1
ATOM 715 C CA . HIS A 1 91 ? -3.977 25.781 0.91 1 73.81 91 HIS A CA 1
ATOM 716 C C . HIS A 1 91 ? -4.844 26.656 0.015 1 73.81 91 HIS A C 1
ATOM 718 O O . HIS A 1 91 ? -5.715 27.375 0.504 1 73.81 91 HIS A O 1
ATOM 724 N N . ARG A 1 92 ? -4.559 26.922 -1.204 1 57.91 92 ARG A N 1
ATOM 725 C CA . ARG A 1 92 ? -5.395 27.953 -1.826 1 57.91 92 ARG A CA 1
ATOM 726 C C . ARG A 1 92 ? -6.875 27.672 -1.575 1 57.91 92 ARG A C 1
ATOM 728 O O . ARG A 1 92 ? -7.652 28.594 -1.338 1 57.91 92 ARG A O 1
ATOM 735 N N . LYS A 1 93 ? -7.293 26.484 -1.67 1 51.53 93 LYS A N 1
ATOM 736 C CA . LYS A 1 93 ? -8.734 26.281 -1.562 1 51.53 93 LYS A CA 1
ATOM 737 C C . LYS A 1 93 ? -9.125 25.906 -0.135 1 51.53 93 LYS A C 1
ATOM 739 O O . LYS A 1 93 ? -10.312 25.938 0.214 1 51.53 93 LYS A O 1
ATOM 744 N N . ALA A 1 94 ? -8.195 25.453 0.756 1 48.56 94 ALA A N 1
ATOM 745 C CA . ALA A 1 94 ? -8.586 25.188 2.137 1 48.56 94 ALA A CA 1
ATOM 746 C C . ALA A 1 94 ? -9.195 26.422 2.789 1 48.56 94 ALA A C 1
ATOM 748 O O . ALA A 1 94 ? -10.07 26.312 3.654 1 48.56 94 ALA A O 1
ATOM 749 N N . THR A 1 95 ? -8.711 27.594 2.459 1 45.09 95 THR A N 1
ATOM 750 C CA . THR A 1 95 ? -9.352 28.781 3 1 45.09 95 THR A CA 1
ATOM 751 C C . THR A 1 95 ? -10.82 28.859 2.592 1 45.09 95 THR A C 1
ATOM 753 O O . THR A 1 95 ? -11.648 29.406 3.318 1 45.09 95 THR A O 1
ATOM 756 N N . ASN A 1 96 ? -11.07 28.484 1.384 1 42.03 96 ASN A N 1
ATOM 757 C CA . ASN A 1 96 ? -12.477 28.594 1.007 1 42.03 96 ASN A CA 1
ATOM 758 C C . ASN A 1 96 ? -13.32 27.484 1.63 1 42.03 96 ASN A C 1
ATOM 760 O O . ASN A 1 96 ? -14.555 27.531 1.581 1 42.03 96 ASN A O 1
ATOM 764 N N . HIS A 1 97 ? -12.789 26.344 1.794 1 43.75 97 HIS A N 1
ATOM 765 C CA . HIS A 1 97 ? -13.625 25.234 2.246 1 43.75 97 HIS A CA 1
ATOM 766 C C . HIS A 1 97 ? -13.742 25.219 3.768 1 43.75 97 HIS A C 1
ATOM 768 O O . HIS A 1 97 ? -12.906 24.609 4.453 1 43.75 97 HIS A O 1
ATOM 774 N N . SER A 1 98 ? -14.023 26.312 4.418 1 40.31 98 SER A N 1
ATOM 775 C CA . SER A 1 98 ? -14.555 26.406 5.773 1 40.31 98 SER A CA 1
ATOM 776 C C . SER A 1 98 ? -15.352 25.172 6.145 1 40.31 98 SER A C 1
ATOM 778 O O . SER A 1 98 ? -15.484 24.844 7.324 1 40.31 98 SER A O 1
ATOM 780 N N . HIS A 1 99 ? -16.234 24.641 5.207 1 41.09 99 HIS A N 1
ATOM 781 C CA . HIS A 1 99 ? -17.297 23.719 5.582 1 41.09 99 HIS A CA 1
ATOM 782 C C . HIS A 1 99 ? -16.75 22.312 5.812 1 41.09 99 HIS A C 1
ATOM 784 O O . HIS A 1 99 ? -17.438 21.328 5.543 1 41.09 99 HIS A O 1
ATOM 790 N N . LEU A 1 100 ? -15.516 22.219 5.898 1 47.12 100 LEU A N 1
ATOM 791 C CA . LEU A 1 100 ? -15.172 20.859 6.293 1 47.12 100 LEU A CA 1
ATOM 792 C C . LEU A 1 100 ? -15.961 20.422 7.523 1 47.12 100 LEU A C 1
ATOM 794 O O . LEU A 1 100 ? -15.484 20.562 8.648 1 47.12 100 LEU A O 1
ATOM 798 N N . LYS A 1 101 ? -17.219 20.859 7.578 1 41.25 101 LYS A N 1
ATOM 799 C CA . LYS A 1 101 ? -18.078 20.312 8.625 1 41.25 101 LYS A CA 1
ATOM 800 C C . LYS A 1 101 ? -18.016 18.781 8.656 1 41.25 101 LYS A C 1
ATOM 802 O O . LYS A 1 101 ? -18.594 18.109 7.801 1 41.25 101 LYS A O 1
ATOM 807 N N . THR A 1 102 ? -16.906 18.203 8.758 1 46.5 102 THR A N 1
ATOM 808 C CA . THR A 1 102 ? -16.953 16.766 8.969 1 46.5 102 THR A CA 1
ATOM 809 C C . THR A 1 102 ? -18.031 16.391 9.977 1 46.5 102 THR A C 1
ATOM 811 O O . THR A 1 102 ? -18.031 16.891 11.109 1 46.5 102 THR A O 1
ATOM 814 N N . ARG A 1 103 ? -19.328 16.297 9.578 1 45.66 103 ARG A N 1
ATOM 815 C CA . ARG A 1 103 ? -20.234 15.656 10.523 1 45.66 103 ARG A CA 1
ATOM 816 C C . ARG A 1 103 ? -19.484 14.703 11.445 1 45.66 103 ARG A C 1
ATOM 818 O O . ARG A 1 103 ? -18.875 13.734 10.984 1 45.66 103 ARG A O 1
ATOM 825 N N . GLN A 1 104 ? -18.922 15.18 12.508 1 55.56 104 GLN A N 1
ATOM 826 C CA . GLN A 1 104 ? -18.109 14.547 13.531 1 55.56 104 GLN A CA 1
ATOM 827 C C . GLN A 1 104 ? -18.656 13.164 13.891 1 55.56 104 GLN A C 1
ATOM 829 O O . GLN A 1 104 ? -19.391 13.016 14.875 1 55.56 104 GLN A O 1
ATOM 834 N N . GLN A 1 105 ? -19.109 12.43 12.859 1 66.25 105 GLN A N 1
ATOM 835 C CA . GLN A 1 105 ? -19.375 11.078 13.336 1 66.25 105 GLN A CA 1
ATOM 836 C C . GLN A 1 105 ? -18.125 10.461 13.953 1 66.25 105 GLN A C 1
ATOM 838 O O . GLN A 1 105 ? -17 10.781 13.547 1 66.25 105 GLN A O 1
ATOM 843 N N . MET A 1 106 ? -18.281 10.062 15.125 1 81.19 106 MET A N 1
ATOM 844 C CA . MET A 1 106 ? -17.203 9.359 15.812 1 81.19 106 MET A CA 1
ATOM 845 C C . MET A 1 106 ? -16.516 8.367 14.875 1 81.19 106 MET A C 1
ATOM 847 O O . MET A 1 106 ? -17.188 7.617 14.164 1 81.19 106 MET A O 1
ATOM 851 N N . PRO A 1 107 ? -15.305 8.523 14.781 1 86.75 107 PRO A N 1
ATOM 852 C CA .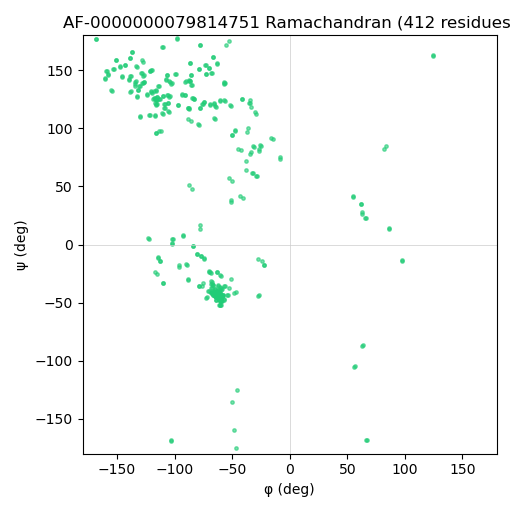 PRO A 1 107 ? -14.594 7.582 13.906 1 86.75 107 PRO A CA 1
ATOM 853 C C . PRO A 1 107 ? -14.82 6.125 14.305 1 86.75 107 PRO A C 1
ATOM 855 O O . PRO A 1 107 ? -14.945 5.82 15.492 1 86.75 107 PRO A O 1
ATOM 858 N N . GLU A 1 108 ? -15 5.348 13.258 1 91.81 108 GLU A N 1
ATOM 859 C CA . GLU A 1 108 ? -14.961 3.908 13.484 1 91.81 108 GLU A CA 1
ATOM 860 C C . GLU A 1 108 ? -13.539 3.428 13.742 1 91.81 108 GLU A C 1
ATOM 862 O O . GLU A 1 108 ? -12.578 4.016 13.242 1 91.81 108 GLU A O 1
ATOM 867 N N . ILE A 1 109 ? -13.484 2.387 14.609 1 93.94 109 ILE A N 1
ATOM 868 C CA . ILE A 1 109 ? -12.156 1.85 14.906 1 93.94 109 ILE A CA 1
ATOM 869 C C . ILE A 1 109 ? -12.008 0.473 14.258 1 93.94 109 ILE A C 1
ATOM 871 O O . ILE A 1 109 ? -12.781 -0.441 14.547 1 93.94 109 ILE A O 1
ATOM 875 N N . GLY A 1 110 ? -11.047 0.4 13.328 1 95.31 110 GLY A N 1
ATOM 876 C CA . GLY A 1 110 ? -10.648 -0.879 12.766 1 95.31 110 GLY A CA 1
ATOM 877 C C . GLY A 1 110 ? -9.336 -1.397 13.32 1 95.31 110 GLY A C 1
ATOM 878 O O . GLY A 1 110 ? -8.859 -0.921 14.352 1 95.31 110 GLY A O 1
ATOM 879 N N . ARG A 1 111 ? -8.797 -2.443 12.68 1 95.38 111 ARG A N 1
ATOM 880 C CA . ARG A 1 111 ? -7.535 -3.043 13.109 1 95.38 111 ARG A CA 1
ATOM 881 C C . ARG A 1 111 ? -6.551 -3.139 11.953 1 95.38 111 ARG A C 1
ATOM 883 O O . ARG A 1 111 ? -6.945 -3.42 10.82 1 95.38 111 ARG A O 1
ATOM 890 N N . ASP A 1 112 ? -5.398 -2.846 12.289 1 96.25 112 ASP A N 1
ATOM 891 C CA . ASP A 1 112 ? -4.258 -3.037 11.398 1 96.25 112 ASP A CA 1
ATOM 892 C C . ASP A 1 112 ? -3.346 -4.152 11.906 1 96.25 112 ASP A C 1
ATOM 894 O O . ASP A 1 112 ? -2.66 -3.988 12.922 1 96.25 112 ASP A O 1
ATOM 898 N N . TYR A 1 113 ? -3.264 -5.266 11.18 1 96.25 113 TYR A N 1
ATOM 899 C CA . TYR A 1 113 ? -2.439 -6.402 11.57 1 96.25 113 TYR A CA 1
ATOM 900 C C . TYR A 1 113 ? -1.195 -6.504 10.695 1 96.25 113 TYR A C 1
ATOM 902 O O . TYR A 1 113 ? -1.226 -6.137 9.516 1 96.25 113 TYR A O 1
ATOM 910 N N . VAL A 1 114 ? -0.151 -6.938 11.289 1 96.38 114 VAL A N 1
ATOM 911 C CA . VAL A 1 114 ? 1.041 -7.328 10.547 1 96.38 114 VAL A CA 1
ATOM 912 C C . VAL A 1 114 ? 1.157 -8.852 10.523 1 96.38 114 VAL A C 1
ATOM 914 O O . VAL A 1 114 ? 1.193 -9.492 11.57 1 96.38 114 VAL A O 1
ATOM 917 N N . LEU A 1 115 ? 1.187 -9.383 9.297 1 95.81 115 LEU A N 1
ATOM 918 C CA . LEU A 1 115 ? 1.203 -10.828 9.109 1 95.81 115 LEU A CA 1
ATOM 919 C C . LEU A 1 115 ? 2.555 -11.289 8.578 1 95.81 115 LEU A C 1
ATOM 921 O O . LEU A 1 115 ? 3.076 -10.719 7.617 1 95.81 115 LEU A O 1
ATOM 925 N N . ARG A 1 116 ? 3.125 -12.219 9.203 1 92.31 116 ARG A N 1
ATOM 926 C CA . ARG A 1 116 ? 4.266 -12.93 8.641 1 92.31 116 ARG A CA 1
ATOM 927 C C . ARG A 1 116 ? 3.811 -14.109 7.781 1 92.31 116 ARG A C 1
ATOM 929 O O . ARG A 1 116 ? 3.137 -15.016 8.273 1 92.31 116 ARG A O 1
ATOM 936 N N . PRO A 1 117 ? 4.18 -13.969 6.469 1 87.69 117 PRO A N 1
ATOM 937 C CA . PRO A 1 117 ? 3.732 -15.07 5.613 1 87.69 117 PRO A CA 1
ATOM 938 C C . PRO A 1 117 ? 4.469 -16.375 5.895 1 87.69 117 PRO A C 1
ATOM 940 O O . PRO A 1 117 ? 5.648 -16.359 6.254 1 87.69 117 PRO A O 1
ATOM 943 N N . GLY A 1 118 ? 3.912 -17.453 5.676 1 76 118 GLY A N 1
ATOM 944 C CA . GLY A 1 118 ? 4.512 -18.781 5.824 1 76 118 GLY A CA 1
ATOM 945 C C . GLY A 1 118 ? 3.725 -19.688 6.746 1 76 118 GLY A C 1
ATOM 946 O O . GLY A 1 118 ? 2.76 -19.25 7.383 1 76 118 GLY A O 1
ATOM 947 N N . MET A 1 119 ? 4.055 -20.984 6.59 1 62.44 119 MET A N 1
ATOM 948 C CA . MET A 1 119 ? 3.389 -21.984 7.41 1 62.44 119 MET A CA 1
ATOM 949 C C . MET A 1 119 ? 3.727 -21.797 8.891 1 62.44 119 MET A C 1
ATOM 951 O O . MET A 1 119 ? 4.859 -21.453 9.227 1 62.44 119 MET A O 1
ATOM 955 N N . THR A 1 120 ? 2.689 -21.562 9.609 1 56.19 120 THR A N 1
ATOM 956 C CA . THR A 1 120 ? 2.926 -21.531 11.047 1 56.19 120 THR A CA 1
ATOM 957 C C . THR A 1 120 ? 3.697 -22.781 11.492 1 56.19 120 THR A C 1
ATOM 959 O O . THR A 1 120 ? 3.393 -23.891 11.062 1 56.19 120 THR A O 1
ATOM 962 N N . GLU A 1 121 ? 5.043 -22.75 11.594 1 47.66 121 GLU A N 1
ATOM 963 C CA . GLU A 1 121 ? 5.777 -23.891 12.156 1 47.66 121 GLU A CA 1
ATOM 964 C C . GLU A 1 121 ? 4.973 -24.578 13.258 1 47.66 121 GLU A C 1
ATOM 966 O O . GLU A 1 121 ? 4.633 -23.953 14.266 1 47.66 121 GLU A O 1
ATOM 971 N N . THR A 1 122 ? 4.105 -25.328 12.992 1 41.38 122 THR A N 1
ATOM 972 C CA . THR A 1 122 ? 3.826 -26.188 14.133 1 41.38 122 THR A CA 1
ATOM 973 C C . THR A 1 122 ? 5.117 -26.766 14.711 1 41.38 122 THR A C 1
ATOM 9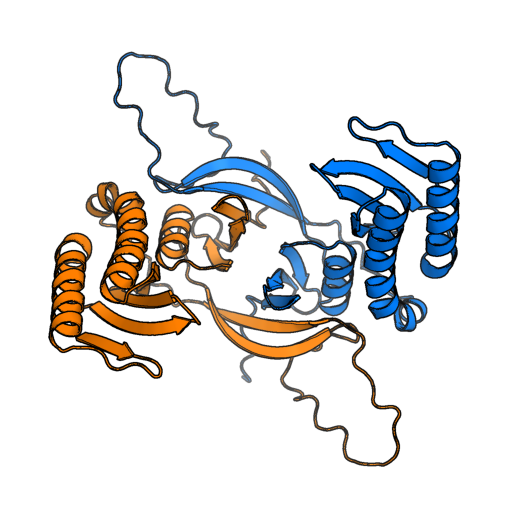75 O O . THR A 1 122 ? 5.961 -27.281 13.969 1 41.38 122 THR A O 1
ATOM 978 N N . ALA A 1 123 ? 5.777 -26.297 15.789 1 36.84 123 ALA A N 1
ATOM 979 C CA . ALA A 1 123 ? 6.859 -26.938 16.531 1 36.84 123 ALA A CA 1
ATOM 980 C C . ALA A 1 123 ? 6.781 -28.453 16.406 1 36.84 123 ALA A C 1
ATOM 982 O O . ALA A 1 123 ? 5.945 -29.094 17.062 1 36.84 123 ALA A O 1
ATOM 983 N N . ALA A 1 124 ? 7.129 -29.078 15.578 1 35.38 124 ALA A N 1
ATOM 984 C CA . ALA A 1 124 ? 7.387 -30.5 15.812 1 35.38 124 ALA A CA 1
ATOM 985 C C . ALA A 1 124 ? 8.328 -30.703 17 1 35.38 124 ALA A C 1
ATOM 987 O O . ALA A 1 124 ? 8.773 -31.812 17.266 1 35.38 124 ALA A O 1
ATOM 988 N N . THR A 1 125 ? 9.367 -29.891 17.281 1 32.94 125 THR A N 1
ATOM 989 C CA . THR A 1 125 ? 10.195 -30.547 18.297 1 32.94 125 THR A CA 1
ATOM 990 C C . THR A 1 125 ? 9.328 -31.062 19.438 1 32.94 125 THR A C 1
ATOM 992 O O . THR A 1 125 ? 8.172 -30.656 19.578 1 32.94 125 THR A O 1
ATOM 995 N N . ASP A 1 126 ? 10.109 -31.328 20.781 1 30.81 126 ASP A N 1
ATOM 996 C CA . ASP A 1 126 ? 9.883 -32.125 21.984 1 30.81 126 ASP A CA 1
ATOM 997 C C . ASP A 1 126 ? 8.492 -31.859 22.547 1 30.81 126 ASP A C 1
ATOM 999 O O . ASP A 1 126 ? 7.668 -32.781 22.625 1 30.81 126 ASP A O 1
ATOM 1003 N N . GLU A 1 127 ? 8.625 -31.688 24.094 1 30.98 127 GLU A N 1
ATOM 1004 C CA . GLU A 1 127 ? 7.762 -31.812 25.266 1 30.98 127 GLU A CA 1
ATOM 1005 C C . GLU A 1 127 ? 6.484 -30.984 25.094 1 30.98 127 GLU A C 1
ATOM 1007 O O . GLU A 1 127 ? 6.434 -30.062 24.281 1 30.98 127 GLU A O 1
ATOM 1012 N N . GLU A 1 128 ? 5.516 -31.141 26.156 1 32.09 128 GLU A N 1
ATOM 1013 C CA . GLU A 1 128 ? 4.387 -30.703 26.969 1 32.09 128 GLU A CA 1
ATOM 1014 C C . GLU A 1 128 ? 4.312 -29.172 27.031 1 32.09 128 GLU A C 1
ATOM 1016 O O . GLU A 1 128 ? 3.73 -28.625 27.953 1 32.09 128 GLU A O 1
ATOM 1021 N N . THR A 1 129 ? 5.398 -28.547 26.578 1 33.78 129 THR A N 1
ATOM 1022 C CA . THR A 1 129 ? 5.082 -27.219 27.109 1 33.78 129 THR A CA 1
ATOM 1023 C C . THR A 1 129 ? 3.773 -26.703 26.516 1 33.78 129 THR A C 1
ATOM 1025 O O . THR A 1 129 ? 3.543 -26.812 25.312 1 33.78 129 THR A O 1
ATOM 1028 N N . PRO A 1 130 ? 2.844 -26.375 27.297 1 32.81 130 PRO A N 1
ATOM 1029 C CA . PRO A 1 130 ? 1.487 -25.891 27 1 32.81 130 PRO A CA 1
ATOM 1030 C C . PRO A 1 130 ? 1.429 -24.984 25.781 1 32.81 130 PRO A C 1
ATOM 1032 O O . PRO A 1 130 ? 2.355 -24.219 25.531 1 32.81 130 PRO A O 1
ATOM 1035 N N . ALA A 1 131 ? 0.995 -25.531 24.578 1 34.34 131 ALA A N 1
ATOM 1036 C CA . ALA A 1 131 ? 0.566 -24.734 23.422 1 34.34 131 ALA A CA 1
ATOM 1037 C C . ALA A 1 131 ? 0.464 -23.266 23.797 1 34.34 131 ALA A C 1
ATOM 1039 O O . ALA A 1 131 ? -0.311 -22.875 24.672 1 34.34 131 ALA A O 1
ATOM 1040 N N . GLU A 1 132 ? 1.567 -22.656 23.953 1 33.56 132 GLU A N 1
ATOM 1041 C CA . GLU A 1 132 ? 1.326 -21.25 24.266 1 33.56 132 GLU A CA 1
ATOM 1042 C C . GLU A 1 132 ? 0.019 -20.766 23.641 1 33.56 132 GLU A C 1
ATOM 1044 O O . GLU A 1 132 ? -0.305 -21.125 22.516 1 33.56 132 GLU A O 1
ATOM 1049 N N . GLU A 1 133 ? -0.964 -20.453 24.375 1 34.5 133 GLU A N 1
ATOM 1050 C CA . GLU A 1 133 ? -2.312 -19.922 24.203 1 34.5 133 GLU A CA 1
ATOM 1051 C C . GLU A 1 133 ? -2.396 -19.031 22.969 1 34.5 133 GLU A C 1
ATOM 1053 O O . GLU A 1 133 ? -1.75 -17.984 22.906 1 34.5 133 GLU A O 1
ATOM 1058 N N . GLU A 1 134 ? -2.078 -19.562 21.688 1 39.78 134 GLU A N 1
ATOM 1059 C CA . GLU A 1 134 ? -2.607 -18.672 20.672 1 39.78 134 GLU A CA 1
ATOM 1060 C C . GLU A 1 134 ? -3.619 -17.688 21.266 1 39.78 134 GLU A C 1
ATOM 1062 O O . GLU A 1 134 ? -4.543 -18.109 21.969 1 39.78 134 GLU A O 1
ATOM 1067 N N . ASP A 1 135 ? -3.109 -16.594 21.672 1 41.75 135 ASP A N 1
ATOM 1068 C CA . ASP A 1 135 ? -4.051 -15.656 22.281 1 41.75 135 ASP A CA 1
ATOM 1069 C C . ASP A 1 135 ? -5.438 -15.789 21.641 1 41.75 135 ASP A C 1
ATOM 1071 O O . ASP A 1 135 ? -5.602 -15.562 20.453 1 41.75 135 ASP A O 1
ATOM 1075 N N . ALA A 1 136 ? -6.305 -16.734 22.094 1 47.53 136 ALA A N 1
ATOM 1076 C CA . ALA A 1 136 ? -7.715 -16.953 21.781 1 47.53 136 ALA A CA 1
ATOM 1077 C C . ALA A 1 136 ? -8.367 -15.672 21.266 1 47.53 136 ALA A C 1
ATOM 1079 O O . ALA A 1 136 ? -9.469 -15.711 20.703 1 47.53 136 ALA A O 1
ATOM 1080 N N . SER A 1 137 ? -7.648 -14.477 21.562 1 54.59 137 SER A N 1
ATOM 1081 C CA . SER A 1 137 ? -8.297 -13.211 21.25 1 54.59 137 SER A CA 1
ATOM 1082 C C . SER A 1 137 ? -7.957 -12.758 19.828 1 54.59 137 SER A C 1
ATOM 1084 O O . SER A 1 137 ? -8.602 -11.859 19.281 1 54.59 137 SER A O 1
ATOM 1086 N N . LEU A 1 138 ? -6.848 -13.352 19.172 1 59.31 138 LEU A N 1
ATOM 1087 C CA . LEU A 1 138 ? -6.5 -12.906 17.828 1 59.31 138 LEU A CA 1
ATOM 1088 C C . LEU A 1 138 ? -7.281 -13.688 16.781 1 59.31 138 LEU A C 1
ATOM 1090 O O . LEU A 1 138 ? -7.598 -14.859 16.984 1 59.31 138 LEU A O 1
ATOM 1094 N N . PRO A 1 139 ? -7.719 -12.977 15.742 1 66.56 139 PRO A N 1
ATOM 1095 C CA . PRO A 1 139 ? -8.438 -13.68 14.68 1 66.56 139 PRO A CA 1
ATOM 1096 C C . PRO A 1 139 ? -7.629 -14.82 14.07 1 66.56 139 PRO A C 1
ATOM 1098 O O . PRO A 1 139 ? -6.395 -14.773 14.055 1 66.56 139 PRO A O 1
ATOM 1101 N N . ALA A 1 140 ? -8.273 -15.891 13.82 1 62.59 140 ALA A N 1
ATOM 1102 C CA . ALA A 1 140 ? -7.629 -17.047 13.195 1 62.59 140 ALA A CA 1
ATOM 1103 C C . ALA A 1 140 ? -7.172 -16.719 11.781 1 62.59 140 ALA A C 1
ATOM 1105 O O . ALA A 1 140 ? -7.961 -16.234 10.961 1 62.59 140 ALA A O 1
ATOM 1106 N N . THR A 1 141 ? -5.848 -16.578 11.492 1 72.19 141 THR A N 1
ATOM 1107 C CA . THR A 1 141 ? -5.336 -16.312 10.148 1 72.19 141 THR A CA 1
ATOM 1108 C C . THR A 1 141 ? -4.988 -17.625 9.438 1 72.19 141 THR A C 1
ATOM 1110 O O . THR A 1 141 ? -4.547 -17.609 8.281 1 72.19 141 THR A O 1
ATOM 1113 N N . GLY A 1 142 ? -5.336 -18.734 10.016 1 71.62 142 GLY A N 1
ATOM 1114 C CA . GLY A 1 142 ? -5.082 -20.016 9.391 1 71.62 142 GLY A CA 1
ATOM 1115 C C . GLY A 1 142 ? -3.604 -20.328 9.266 1 71.62 142 GLY A C 1
ATOM 1116 O O . GLY A 1 142 ? -2.766 -19.672 9.883 1 71.62 142 GLY A O 1
ATOM 1117 N N . PRO A 1 143 ? -3.254 -21.297 8.547 1 74.12 143 PRO A N 1
ATOM 1118 C CA . PRO A 1 143 ? -1.896 -21.844 8.516 1 74.12 143 PRO A CA 1
ATOM 1119 C C . PRO A 1 143 ? -0.932 -20.984 7.699 1 74.12 143 PRO A C 1
ATOM 1121 O O . PRO A 1 143 ? 0.287 -21.156 7.809 1 74.12 143 PRO A O 1
ATOM 1124 N N . TYR A 1 144 ? -1.494 -20.031 7.012 1 82.75 144 TYR A N 1
ATOM 1125 C CA . TYR A 1 144 ? -0.615 -19.422 6.02 1 82.75 144 TYR A CA 1
ATOM 1126 C C . TYR A 1 144 ? -0.079 -18.078 6.512 1 82.75 144 TYR A C 1
ATOM 1128 O O . TYR A 1 144 ? 0.667 -17.406 5.801 1 82.75 144 TYR A O 1
ATOM 1136 N N . ALA A 1 145 ? -0.495 -17.75 7.719 1 86.75 145 ALA A N 1
ATOM 1137 C CA . ALA A 1 145 ? -0.007 -16.469 8.211 1 86.75 145 ALA A CA 1
ATOM 1138 C C . ALA A 1 145 ? -0.113 -16.375 9.727 1 86.75 145 ALA A C 1
ATOM 1140 O O . ALA A 1 145 ? -1.027 -16.953 10.328 1 86.75 145 ALA A O 1
ATOM 1141 N N . THR A 1 146 ? 0.856 -15.742 10.375 1 89.38 146 THR A N 1
ATOM 1142 C CA . THR A 1 146 ? 0.847 -15.508 11.812 1 89.38 146 THR A CA 1
ATOM 1143 C C . THR A 1 146 ? 0.796 -14.008 12.117 1 89.38 146 THR A C 1
ATOM 1145 O O . THR A 1 146 ? 1.514 -13.219 11.5 1 89.38 146 THR A O 1
ATOM 1148 N N . ILE A 1 147 ? -0.077 -13.656 13 1 92.5 147 ILE A N 1
ATOM 1149 C CA . ILE A 1 147 ? -0.154 -12.258 13.422 1 92.5 147 ILE A CA 1
ATOM 1150 C C . ILE A 1 147 ? 1.02 -11.938 14.344 1 92.5 147 ILE A C 1
ATOM 1152 O O . ILE A 1 147 ? 1.201 -12.578 15.375 1 92.5 147 ILE A O 1
ATOM 1156 N N . ILE A 1 148 ? 1.79 -10.992 14 1 93.88 148 ILE A N 1
ATOM 1157 C CA . ILE A 1 148 ? 2.951 -10.68 14.828 1 93.88 148 ILE A CA 1
ATOM 1158 C C . ILE A 1 148 ? 2.781 -9.289 15.445 1 93.88 148 ILE A C 1
ATOM 1160 O O . ILE A 1 148 ? 3.555 -8.898 16.312 1 93.88 148 ILE A O 1
ATOM 1164 N N . ALA A 1 149 ? 1.843 -8.5 15.039 1 95.56 149 ALA A N 1
ATOM 1165 C CA . ALA A 1 149 ? 1.531 -7.195 15.617 1 95.56 149 ALA A CA 1
ATOM 1166 C C . ALA A 1 149 ? 0.106 -6.77 15.273 1 95.56 149 ALA A C 1
ATOM 1168 O O . ALA A 1 149 ? -0.467 -7.234 14.289 1 95.56 149 ALA A O 1
ATOM 1169 N N . GLU A 1 150 ? -0.514 -6.035 16.125 1 93.81 150 GLU A N 1
ATOM 1170 C CA . GLU A 1 150 ? -1.858 -5.492 15.961 1 93.81 150 GLU A CA 1
ATOM 1171 C C . GLU A 1 150 ? -1.937 -4.047 16.453 1 93.81 150 GLU A C 1
ATOM 1173 O O . GLU A 1 150 ? -1.466 -3.729 17.547 1 93.81 150 GLU A O 1
ATOM 1178 N N . HIS A 1 151 ? -2.516 -3.189 15.602 1 94.56 151 HIS A N 1
ATOM 1179 C CA . HIS A 1 151 ? -2.715 -1.794 15.977 1 94.56 151 HIS A CA 1
ATOM 1180 C C . HIS A 1 151 ? -4.125 -1.326 15.633 1 94.56 151 HIS A C 1
ATOM 1182 O O . HIS A 1 151 ? -4.668 -1.696 14.586 1 94.56 151 HIS A O 1
ATOM 1188 N N . PRO A 1 152 ? -4.676 -0.542 16.531 1 94.81 152 PRO A N 1
ATOM 1189 C CA . PRO A 1 152 ? -5.945 0.071 16.125 1 94.81 152 PRO A CA 1
ATOM 1190 C C . PRO A 1 152 ? -5.781 1.09 15.008 1 94.81 152 PRO A C 1
ATOM 1192 O O . PRO A 1 152 ? -4.715 1.698 14.875 1 94.81 152 PRO A O 1
ATOM 1195 N N . THR A 1 153 ? -6.801 1.201 14.141 1 94.31 153 THR A N 1
ATOM 1196 C CA . THR A 1 153 ? -6.797 2.213 13.086 1 94.31 153 THR A CA 1
ATOM 1197 C C . THR A 1 153 ? -8.148 2.922 13.016 1 94.31 153 THR A C 1
ATOM 1199 O O . THR A 1 153 ? -9.195 2.281 13.102 1 94.31 153 THR A O 1
ATOM 1202 N N . GLU A 1 154 ? -8.062 4.199 12.875 1 92.19 154 GLU A N 1
ATOM 1203 C CA . GLU A 1 154 ? -9.281 4.988 12.797 1 92.19 154 GLU A CA 1
ATOM 1204 C C . GLU A 1 154 ? -9.828 5.031 11.375 1 92.19 154 GLU A C 1
ATOM 1206 O O . GLU A 1 154 ? -9.062 5.16 10.414 1 92.19 154 GLU A O 1
ATOM 1211 N N . ILE A 1 155 ? -11.086 4.891 11.297 1 96.12 155 ILE A N 1
ATOM 1212 C CA . ILE A 1 155 ? -11.797 5.023 10.031 1 96.12 155 ILE A CA 1
ATOM 1213 C C . ILE A 1 155 ? -12.758 6.211 10.102 1 96.12 155 ILE A C 1
ATOM 1215 O O . ILE A 1 155 ? -13.867 6.09 10.617 1 96.12 155 ILE A O 1
ATOM 1219 N N . VAL A 1 156 ? -12.328 7.312 9.633 1 93.5 156 VAL A N 1
ATOM 1220 C CA . VAL A 1 156 ? -13.109 8.547 9.688 1 93.5 156 VAL A CA 1
ATOM 1221 C C . VAL A 1 156 ? -13.961 8.672 8.43 1 93.5 156 VAL A C 1
ATOM 1223 O O . VAL A 1 156 ? -13.539 8.289 7.34 1 93.5 156 VAL A O 1
ATOM 1226 N N . THR A 1 157 ? -15.195 9.148 8.57 1 95.38 157 THR A N 1
ATOM 1227 C CA . THR A 1 157 ? -16.062 9.406 7.426 1 95.38 157 THR A CA 1
ATOM 1228 C C . THR A 1 157 ? -15.672 10.711 6.734 1 95.38 157 THR A C 1
ATOM 1230 O O . THR A 1 157 ? -15.734 11.781 7.336 1 95.38 157 THR A O 1
ATOM 1233 N N . LEU A 1 158 ? -15.242 10.625 5.449 1 92.44 158 LEU A N 1
ATOM 1234 C CA . LEU A 1 158 ? -14.727 11.758 4.699 1 92.44 158 LEU A CA 1
ATOM 1235 C C . LEU A 1 158 ? -15.164 11.695 3.242 1 92.44 158 LEU A C 1
ATOM 1237 O O . LEU A 1 158 ? -15.492 10.625 2.734 1 92.44 158 LEU A O 1
ATOM 1241 N N . SER A 1 159 ? -15.219 12.93 2.625 1 91.69 159 SER A N 1
ATOM 1242 C CA . SER A 1 159 ? -15.219 12.914 1.166 1 91.69 159 SER A CA 1
ATOM 1243 C C . SER A 1 159 ? -13.891 12.406 0.615 1 91.69 159 SER A C 1
ATOM 1245 O O . SER A 1 159 ? -12.875 12.43 1.311 1 91.69 159 SER A O 1
ATOM 1247 N N . VAL A 1 160 ? -13.859 11.984 -0.641 1 93.44 160 VAL A N 1
ATOM 1248 C CA . VAL A 1 160 ? -12.625 11.508 -1.264 1 93.44 160 VAL A CA 1
ATOM 1249 C C . VAL A 1 160 ? -11.594 12.633 -1.295 1 93.44 160 VAL A C 1
ATOM 1251 O O . VAL A 1 160 ? -10.414 12.414 -1.002 1 93.44 160 VAL A O 1
ATOM 1254 N N . SER A 1 161 ? -12.031 13.852 -1.563 1 90.69 161 SER A N 1
ATOM 1255 C CA . SER A 1 161 ? -11.141 15.008 -1.639 1 90.69 161 SER A CA 1
ATOM 1256 C C . SER A 1 161 ? -10.453 15.266 -0.303 1 90.69 161 SER A C 1
ATOM 1258 O O . SER A 1 161 ? -9.234 15.453 -0.251 1 90.69 161 SER A O 1
ATOM 1260 N N . GLU A 1 162 ? -11.219 15.242 0.715 1 88.69 162 GLU A N 1
ATOM 1261 C CA . GLU A 1 162 ? -10.648 15.477 2.039 1 88.69 162 GLU A CA 1
ATOM 1262 C C . GLU A 1 162 ? -9.734 14.328 2.455 1 88.69 162 GLU A C 1
ATOM 1264 O O . GLU A 1 162 ? -8.68 14.562 3.057 1 88.69 162 GLU A O 1
ATOM 1269 N N . ALA A 1 163 ? -10.148 13.148 2.17 1 94.44 163 ALA A N 1
ATOM 1270 C CA . ALA A 1 163 ? -9.328 11.984 2.496 1 94.44 163 ALA A CA 1
ATOM 1271 C C . ALA A 1 163 ? -7.969 12.062 1.81 1 94.44 163 ALA A C 1
ATOM 1273 O O . ALA A 1 163 ? -6.938 11.789 2.43 1 94.44 163 ALA A O 1
ATOM 1274 N N . VAL A 1 164 ? -8 12.445 0.549 1 94.94 164 VAL A N 1
ATOM 1275 C CA . VAL A 1 164 ? -6.77 12.555 -0.227 1 94.94 164 VAL A CA 1
ATOM 1276 C C . VAL A 1 164 ? -5.863 13.625 0.375 1 94.94 164 VAL A C 1
ATOM 1278 O O . VAL A 1 164 ? -4.656 13.422 0.52 1 94.94 164 VAL A O 1
ATOM 1281 N N . MET A 1 165 ? -6.453 14.711 0.743 1 90.88 165 MET A N 1
ATOM 1282 C CA . MET A 1 165 ? -5.684 15.789 1.353 1 90.88 165 MET A CA 1
ATOM 1283 C C . MET A 1 165 ? -5.016 15.32 2.641 1 90.88 165 MET A C 1
ATOM 1285 O O . MET A 1 165 ? -3.807 15.484 2.814 1 90.88 165 MET A O 1
ATOM 1289 N N . ARG A 1 166 ? -5.781 14.742 3.527 1 91.44 166 ARG A N 1
ATOM 1290 C CA . ARG A 1 166 ? -5.25 14.289 4.805 1 91.44 166 ARG A CA 1
ATOM 1291 C C . ARG A 1 166 ? -4.188 13.211 4.602 1 91.44 166 ARG A C 1
ATOM 1293 O O . ARG A 1 166 ? -3.145 13.227 5.262 1 91.44 166 ARG A O 1
ATOM 1300 N N . PHE A 1 167 ? -4.469 12.352 3.721 1 94.62 167 PHE A N 1
ATOM 1301 C CA . PHE A 1 167 ? -3.58 11.242 3.398 1 94.62 167 PHE A CA 1
ATOM 1302 C C . PHE A 1 167 ? -2.234 11.75 2.902 1 94.62 167 PHE A C 1
ATOM 1304 O O . PHE A 1 167 ? -1.184 11.289 3.348 1 94.62 167 PHE A O 1
ATOM 1311 N N . ASP A 1 168 ? -2.248 12.703 1.94 1 93.62 168 ASP A N 1
ATOM 1312 C CA . ASP A 1 168 ? -1.035 13.25 1.344 1 93.62 168 ASP A CA 1
ATOM 1313 C C . ASP A 1 168 ? -0.25 14.078 2.361 1 93.62 168 ASP A C 1
ATOM 1315 O O . ASP A 1 168 ? 0.967 13.93 2.482 1 93.62 168 ASP A O 1
ATOM 1319 N N . LEU A 1 169 ? -0.979 14.891 3.18 1 90.94 169 LEU A N 1
ATOM 1320 C CA . LEU A 1 169 ? -0.331 15.75 4.164 1 90.94 169 LEU A CA 1
ATOM 1321 C C . LEU A 1 169 ? 0.336 14.922 5.258 1 90.94 169 LEU A C 1
ATOM 1323 O O . LEU A 1 169 ? 1.399 15.297 5.758 1 90.94 169 LEU A O 1
ATOM 1327 N N . ALA A 1 170 ? -0.271 13.844 5.586 1 93.44 170 ALA A N 1
ATOM 1328 C CA . ALA A 1 170 ? 0.269 12.984 6.641 1 93.44 170 ALA A CA 1
ATOM 1329 C C . ALA A 1 170 ? 1.396 12.102 6.109 1 93.44 170 ALA A C 1
ATOM 1331 O O . ALA A 1 170 ? 2.047 11.391 6.875 1 93.44 170 ALA A O 1
ATOM 1332 N N . ASP A 1 171 ? 1.58 12.133 4.773 1 94.5 171 ASP A N 1
ATOM 1333 C CA . ASP A 1 171 ? 2.568 11.273 4.129 1 94.5 171 ASP A CA 1
ATOM 1334 C C . ASP A 1 171 ? 2.336 9.805 4.488 1 94.5 171 ASP A C 1
ATOM 1336 O O . ASP A 1 171 ? 3.281 9.086 4.809 1 94.5 171 ASP A O 1
ATOM 1340 N N . SER A 1 172 ? 1.064 9.398 4.508 1 94.25 172 SER A N 1
ATOM 1341 C CA . SER A 1 172 ? 0.681 8.031 4.848 1 94.25 172 SER A CA 1
ATOM 1342 C C . SER A 1 172 ? 0.899 7.086 3.674 1 94.25 172 SER A C 1
ATOM 1344 O O . SER A 1 172 ? 0.913 7.516 2.52 1 94.25 172 SER A O 1
ATOM 1346 N N . GLN A 1 173 ? 1.17 5.828 3.992 1 95.06 173 GLN A N 1
ATOM 1347 C CA . GLN A 1 173 ? 1.342 4.812 2.957 1 95.06 173 GLN A CA 1
ATOM 1348 C C . GLN A 1 173 ? 0.008 4.172 2.588 1 95.06 173 GLN A C 1
ATOM 1350 O O . GLN A 1 173 ? -0.197 3.768 1.441 1 95.06 173 GLN A O 1
ATOM 1355 N N . ILE A 1 174 ? -0.865 4.094 3.494 1 97.19 174 ILE A N 1
ATOM 1356 C CA . ILE A 1 174 ? -2.182 3.492 3.305 1 97.19 174 ILE A CA 1
ATOM 1357 C C . ILE A 1 174 ? -3.15 4.031 4.355 1 97.19 174 ILE A C 1
ATOM 1359 O O . ILE A 1 174 ? -2.754 4.305 5.492 1 97.19 174 ILE A O 1
ATOM 1363 N N . GLN A 1 175 ? -4.422 4.184 3.988 1 96.5 175 GLN A N 1
ATOM 1364 C CA . GLN A 1 175 ? -5.418 4.715 4.91 1 96.5 175 GLN A CA 1
ATOM 1365 C C . GLN A 1 175 ? -6.82 4.23 4.547 1 96.5 175 GLN A C 1
ATOM 1367 O O . GLN A 1 175 ? -7.195 4.23 3.373 1 96.5 175 GLN A O 1
ATOM 1372 N N . LEU A 1 176 ? -7.52 3.762 5.574 1 97.56 176 LEU A N 1
ATOM 1373 C CA . LEU A 1 176 ? -8.953 3.508 5.426 1 97.56 176 LEU A CA 1
ATOM 1374 C C . LEU A 1 176 ? -9.758 4.773 5.695 1 97.56 176 LEU A C 1
ATOM 1376 O O . LEU A 1 176 ? -9.375 5.59 6.539 1 97.56 176 LEU A O 1
ATOM 1380 N N . PHE A 1 177 ? -10.812 4.93 5.023 1 96 177 PHE A N 1
ATOM 1381 C CA . PHE A 1 177 ? -11.812 5.945 5.328 1 96 177 PHE A CA 1
ATOM 1382 C C . PHE A 1 177 ? -13.195 5.512 4.848 1 96 177 PHE A C 1
ATOM 1384 O O . PHE A 1 177 ? -13.305 4.672 3.953 1 96 177 PHE A O 1
ATOM 1391 N N . ARG A 1 178 ? -14.141 5.949 5.488 1 96.25 178 ARG A N 1
ATOM 1392 C CA . ARG A 1 178 ? -15.5 5.75 4.996 1 96.25 178 ARG A CA 1
ATOM 1393 C C . ARG A 1 178 ? -15.914 6.879 4.059 1 96.25 178 ARG A C 1
ATOM 1395 O O . ARG A 1 178 ? -15.938 8.047 4.457 1 96.25 178 ARG A O 1
ATOM 1402 N N . ASN A 1 179 ? -16.172 6.504 2.82 1 94.44 179 ASN A N 1
ATOM 1403 C CA . ASN A 1 179 ? -16.609 7.484 1.83 1 94.44 179 ASN A CA 1
ATOM 1404 C C . ASN A 1 179 ? -17.984 8.062 2.174 1 94.44 179 ASN A C 1
ATOM 1406 O O . ASN A 1 179 ? -18.969 7.324 2.23 1 94.44 179 ASN A O 1
ATOM 1410 N N . SER A 1 180 ? -18.047 9.344 2.346 1 93.12 180 SER A N 1
ATOM 1411 C CA . SER A 1 180 ?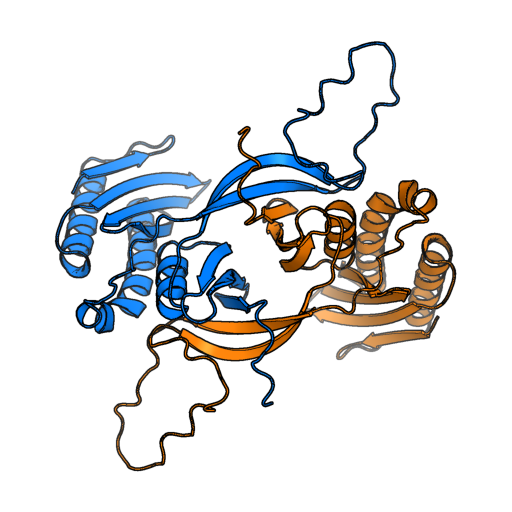 -19.281 9.992 2.781 1 93.12 180 SER A CA 1
ATOM 1412 C C . SER A 1 180 ? -20.359 9.922 1.698 1 93.12 180 SER A C 1
ATOM 1414 O O . SER A 1 180 ? -21.547 9.953 1.997 1 93.12 180 SER A O 1
ATOM 1416 N N . ALA A 1 181 ? -19.969 9.797 0.449 1 90.75 181 ALA A N 1
ATOM 1417 C CA . ALA A 1 181 ? -20.922 9.758 -0.657 1 90.75 181 ALA A CA 1
ATOM 1418 C C . ALA A 1 181 ? -21.562 8.383 -0.774 1 90.75 181 ALA A C 1
ATOM 1420 O O . ALA A 1 181 ? -22.766 8.273 -1.059 1 90.75 181 ALA A O 1
ATOM 1421 N N . THR A 1 182 ? -20.844 7.34 -0.512 1 91.69 182 THR A N 1
ATOM 1422 C CA . THR A 1 182 ? -21.344 5.992 -0.749 1 91.69 182 THR A CA 1
ATOM 1423 C C . THR A 1 182 ? -21.547 5.25 0.569 1 91.69 182 THR A C 1
ATOM 1425 O O . THR A 1 182 ? -22.172 4.188 0.602 1 91.69 182 THR A O 1
ATOM 1428 N N . ASP A 1 183 ? -21.016 5.754 1.629 1 92.81 183 ASP A N 1
ATOM 1429 C CA . ASP A 1 183 ? -21.078 5.168 2.963 1 92.81 183 ASP A CA 1
ATOM 1430 C C . ASP A 1 183 ? -20.406 3.791 2.99 1 92.81 183 ASP A C 1
ATOM 1432 O O . ASP A 1 183 ? -20.922 2.863 3.621 1 92.81 183 ASP A O 1
ATOM 1436 N N . THR A 1 184 ? -19.375 3.633 2.23 1 94.56 184 THR A N 1
ATOM 1437 C CA . THR A 1 184 ? -18.578 2.41 2.199 1 94.56 184 THR A CA 1
ATOM 1438 C C . THR A 1 184 ? -17.141 2.695 2.592 1 94.56 184 THR A C 1
ATOM 1440 O O . THR A 1 184 ? -16.641 3.816 2.418 1 94.56 184 THR A O 1
ATOM 1443 N N . VAL A 1 185 ? -16.5 1.726 3.176 1 96.19 185 VAL A N 1
ATOM 1444 C CA . VAL A 1 185 ? -15.102 1.878 3.549 1 96.19 185 VAL A CA 1
ATOM 1445 C C . VAL A 1 185 ? -14.227 1.761 2.307 1 96.19 185 VAL A C 1
ATOM 1447 O O . VAL A 1 185 ? -14.336 0.794 1.55 1 96.19 185 VAL A O 1
ATOM 1450 N N . ASN A 1 186 ? -13.477 2.787 2.047 1 97.31 186 ASN A N 1
ATOM 1451 C CA . ASN A 1 186 ? -12.523 2.871 0.945 1 97.31 186 ASN A CA 1
ATOM 1452 C C . ASN A 1 186 ? -11.086 2.879 1.448 1 97.31 186 ASN A C 1
ATOM 1454 O O . ASN A 1 186 ? -10.844 2.961 2.654 1 97.31 186 ASN A O 1
ATOM 1458 N N . VAL A 1 187 ? -10.148 2.74 0.449 1 98.06 187 VAL A N 1
ATOM 1459 C CA . VAL A 1 187 ? -8.734 2.691 0.791 1 98.06 187 VAL A CA 1
ATOM 1460 C C . VAL A 1 187 ? -7.949 3.652 -0.105 1 98.06 187 VAL A C 1
ATOM 1462 O O . VAL A 1 187 ? -8.18 3.703 -1.316 1 98.06 187 VAL A O 1
ATOM 1465 N N . LEU A 1 188 ? -7.117 4.41 0.538 1 97.69 188 LEU A N 1
ATOM 1466 C CA . LEU A 1 188 ? -6.086 5.148 -0.186 1 97.69 188 LEU A CA 1
ATOM 1467 C C . LEU A 1 188 ? -4.711 4.531 0.053 1 97.69 188 LEU A C 1
ATOM 1469 O O . LEU A 1 188 ? -4.41 4.09 1.163 1 97.69 188 LEU A O 1
ATOM 1473 N N . TYR A 1 189 ? -3.938 4.523 -0.968 1 97.88 189 TYR A N 1
ATOM 1474 C CA . TYR A 1 189 ? -2.574 4.031 -0.812 1 97.88 189 TYR A CA 1
ATOM 1475 C C . TYR A 1 189 ? -1.619 4.77 -1.742 1 97.88 189 TYR A C 1
ATOM 1477 O O . TYR A 1 189 ? -2.029 5.277 -2.789 1 97.88 189 TYR A O 1
ATOM 1485 N N . ARG A 1 190 ? -0.397 4.82 -1.326 1 96.44 190 ARG A N 1
ATOM 1486 C CA . ARG A 1 190 ? 0.611 5.504 -2.131 1 96.44 190 ARG A CA 1
ATOM 1487 C C . ARG A 1 190 ? 1.168 4.578 -3.209 1 96.44 190 ARG A C 1
ATOM 1489 O O . ARG A 1 190 ? 1.634 3.479 -2.912 1 96.44 190 ARG A O 1
ATOM 1496 N N . ARG A 1 191 ? 1.105 5.051 -4.391 1 95.5 191 ARG A N 1
ATOM 1497 C CA . ARG A 1 191 ? 1.652 4.293 -5.508 1 95.5 191 ARG A CA 1
ATOM 1498 C C . ARG A 1 191 ? 3.139 4.578 -5.691 1 95.5 191 ARG A C 1
ATOM 1500 O O . ARG A 1 191 ? 3.619 5.652 -5.316 1 95.5 191 ARG A O 1
ATOM 1507 N N . PRO A 1 192 ? 3.846 3.631 -6.305 1 91 192 PRO A N 1
ATOM 1508 C CA . PRO A 1 192 ? 5.277 3.857 -6.531 1 91 192 PRO A CA 1
ATOM 1509 C C . PRO A 1 192 ? 5.547 5.043 -7.453 1 91 192 PRO A C 1
ATOM 1511 O O . PRO A 1 192 ? 6.621 5.645 -7.395 1 91 192 PRO A O 1
ATOM 1514 N N . ASP A 1 193 ? 4.68 5.43 -8.258 1 91.75 193 ASP A N 1
ATOM 1515 C CA . ASP A 1 193 ? 4.887 6.527 -9.195 1 91.75 193 ASP A CA 1
ATOM 1516 C C . ASP A 1 193 ? 4.609 7.875 -8.539 1 91.75 193 ASP A C 1
ATOM 1518 O O . ASP A 1 193 ? 4.727 8.922 -9.18 1 91.75 193 ASP A O 1
ATOM 1522 N N . GLY A 1 194 ? 4.234 7.859 -7.352 1 90 194 GLY A N 1
ATOM 1523 C CA . GLY A 1 194 ? 3.988 9.086 -6.617 1 90 194 GLY A CA 1
ATOM 1524 C C . GLY A 1 194 ? 2.525 9.484 -6.59 1 90 194 GLY A C 1
ATOM 1525 O O . GLY A 1 194 ? 2.123 10.336 -5.793 1 90 194 GLY A O 1
ATOM 1526 N N . ASN A 1 195 ? 1.709 8.852 -7.434 1 95.31 195 ASN A N 1
ATOM 1527 C CA . ASN A 1 195 ? 0.269 9.086 -7.422 1 95.31 195 ASN A CA 1
ATOM 1528 C C . ASN A 1 195 ? -0.409 8.344 -6.273 1 95.31 195 ASN A C 1
ATOM 1530 O O . ASN A 1 195 ? 0.25 7.625 -5.52 1 95.31 195 ASN A O 1
ATOM 1534 N N . ILE A 1 196 ? -1.667 8.68 -6.137 1 96.56 196 ILE A N 1
ATOM 1535 C CA . ILE A 1 196 ? -2.438 8.055 -5.066 1 96.56 196 ILE A CA 1
ATOM 1536 C C . ILE A 1 196 ? -3.393 7.016 -5.656 1 96.56 196 ILE A C 1
ATOM 1538 O O . ILE A 1 196 ? -4.059 7.277 -6.66 1 96.56 196 ILE A O 1
ATOM 1542 N N . GLY A 1 197 ? -3.332 5.859 -5.109 1 97.62 197 GLY A N 1
ATOM 1543 C CA . GLY A 1 197 ? -4.344 4.867 -5.441 1 97.62 197 GLY A CA 1
ATOM 1544 C C . GLY A 1 197 ? -5.578 4.965 -4.566 1 97.62 197 GLY A C 1
ATOM 1545 O O . GLY A 1 197 ? -5.48 5.215 -3.365 1 97.62 197 GLY A O 1
ATOM 1546 N N . TRP A 1 198 ? -6.723 4.77 -5.164 1 97.44 198 TRP A N 1
ATOM 1547 C CA . TRP A 1 198 ? -8.008 4.785 -4.473 1 97.44 198 TRP A CA 1
ATOM 1548 C C . TRP A 1 198 ? -8.828 3.553 -4.824 1 97.44 198 TRP A C 1
ATOM 1550 O O . TRP A 1 198 ? -9.227 3.371 -5.977 1 97.44 198 TRP A O 1
ATOM 1560 N N . LEU A 1 199 ? -9 2.654 -3.844 1 97.62 199 LEU A N 1
ATOM 1561 C CA . LEU A 1 199 ? -9.82 1.465 -4.027 1 97.62 199 LEU A CA 1
ATOM 1562 C C . LEU A 1 199 ? -11.227 1.687 -3.471 1 97.62 199 LEU A C 1
ATOM 1564 O O . LEU A 1 199 ? -11.391 1.953 -2.277 1 97.62 199 LEU A O 1
ATOM 1568 N N . ASP A 1 200 ? -12.156 1.585 -4.277 1 96.56 200 ASP A N 1
ATOM 1569 C CA . ASP A 1 200 ? -13.57 1.751 -3.941 1 96.56 200 ASP A CA 1
ATOM 1570 C C . ASP A 1 200 ? -14.344 0.458 -4.18 1 96.56 200 ASP A C 1
ATOM 1572 O O . ASP A 1 200 ? -14.539 0.049 -5.328 1 96.56 200 ASP A O 1
ATOM 1576 N N . PRO A 1 201 ? -14.805 -0.191 -3.078 1 96.25 201 PRO A N 1
ATOM 1577 C CA . PRO A 1 201 ? -15.516 -1.459 -3.252 1 96.25 201 PRO A CA 1
ATOM 1578 C C . PRO A 1 201 ? -16.938 -1.271 -3.799 1 96.25 201 PRO A C 1
ATOM 1580 O O . PRO A 1 201 ? -17.594 -2.25 -4.141 1 96.25 201 PRO A O 1
ATOM 1583 N N . SER A 1 202 ? -17.422 -0.002 -3.801 1 87.75 202 SER A N 1
ATOM 1584 C CA . SER A 1 202 ? -18.797 0.229 -4.207 1 87.75 202 SER A CA 1
ATOM 1585 C C . SER A 1 202 ? -19 -0.031 -5.699 1 87.75 202 SER A C 1
ATOM 1587 O O . SER A 1 202 ? -18.109 0.265 -6.504 1 87.75 202 SER A O 1
ATOM 1589 N N . ALA A 1 203 ? -19.953 -1.057 -6 1 68.12 203 ALA A N 1
ATOM 1590 C CA . ALA A 1 203 ? -20.281 -1.369 -7.387 1 68.12 203 ALA A CA 1
ATOM 1591 C C . ALA A 1 203 ? -20.656 -0.106 -8.156 1 68.12 203 ALA A C 1
ATOM 1593 O O . ALA A 1 203 ? -21.172 0.848 -7.586 1 68.12 203 ALA A O 1
ATOM 1594 N N . SER A 1 204 ? -19.859 0.232 -9.273 1 59.31 204 SER A N 1
ATOM 1595 C CA . SER A 1 204 ? -20.297 1.36 -10.086 1 59.31 204 SER A CA 1
ATOM 1596 C C . SER A 1 204 ? -21.828 1.425 -10.164 1 59.31 204 SER A C 1
ATOM 1598 O O . SER A 1 204 ? -22.5 0.39 -10.18 1 59.31 204 SER A O 1
ATOM 1600 N N . PRO A 1 205 ? -22.484 2.512 -9.758 1 48.16 205 PRO A N 1
ATOM 1601 C CA . PRO A 1 205 ? -23.922 2.57 -10.062 1 48.16 205 PRO A CA 1
ATOM 1602 C C . PRO A 1 205 ? -24.25 1.996 -11.438 1 48.16 205 PRO A C 1
ATOM 1604 O O . PRO A 1 205 ? -23.656 2.402 -12.438 1 48.16 205 PRO A O 1
ATOM 1607 N N . GLN A 1 206 ? -24.203 0.721 -11.734 1 39.09 206 GLN A N 1
ATOM 1608 C CA . GLN A 1 206 ? -24.844 0.389 -13 1 39.09 206 GLN A CA 1
ATOM 1609 C C . GLN A 1 206 ? -26.047 1.293 -13.258 1 39.09 206 GLN A C 1
ATOM 1611 O O . GLN A 1 206 ? -26.734 1.71 -12.312 1 39.09 206 GLN A O 1
ATOM 1616 N N . ASP A 1 207 ? -26.062 2.133 -14.375 1 37.34 207 ASP A N 1
ATOM 1617 C CA . ASP A 1 207 ? -27.281 2.561 -15.055 1 37.34 207 ASP A CA 1
ATOM 1618 C C . ASP A 1 207 ? -28.359 1.479 -14.984 1 37.34 207 ASP A C 1
ATOM 1620 O O . ASP A 1 207 ? -28.188 0.395 -15.547 1 37.34 207 ASP A O 1
ATOM 1624 N N . GLY A 1 208 ? -28.891 1.029 -13.867 1 28.38 208 GLY A N 1
ATOM 1625 C CA . GLY A 1 208 ? -30.281 0.69 -14.141 1 28.38 208 GLY A CA 1
ATOM 1626 C C . GLY A 1 208 ? -31.078 1.841 -14.727 1 28.38 208 GLY A C 1
ATOM 1627 O O . GLY A 1 208 ? -30.719 3.006 -14.555 1 28.38 208 GLY A O 1
ATOM 1628 N N . MET B 1 1 ? 0.234 -27.516 -20.969 1 74.44 1 MET B N 1
ATOM 1629 C CA . MET B 1 1 ? 0.333 -26.125 -20.531 1 74.44 1 MET B CA 1
ATOM 1630 C C . MET B 1 1 ? 0.685 -25.219 -21.703 1 74.44 1 MET B C 1
ATOM 1632 O O . MET B 1 1 ? 1.425 -25.625 -22.609 1 74.44 1 MET B O 1
ATOM 1636 N N . HIS B 1 2 ? -0.097 -24.141 -21.859 1 87.31 2 HIS B N 1
ATOM 1637 C CA . HIS B 1 2 ? 0.231 -23.141 -22.859 1 87.31 2 HIS B CA 1
ATOM 1638 C C . HIS B 1 2 ? 1.206 -22.109 -22.312 1 87.31 2 HIS B C 1
ATOM 1640 O O . HIS B 1 2 ? 0.852 -21.312 -21.438 1 87.31 2 HIS B O 1
ATOM 1646 N N . ILE B 1 3 ? 2.439 -22.234 -22.781 1 91.75 3 ILE B N 1
ATOM 1647 C CA . ILE B 1 3 ? 3.48 -21.344 -22.297 1 91.75 3 ILE B CA 1
ATOM 1648 C C . ILE B 1 3 ? 3.98 -20.453 -23.438 1 91.75 3 ILE B C 1
ATOM 1650 O O . ILE B 1 3 ? 4.371 -20.969 -24.5 1 91.75 3 ILE B O 1
ATOM 1654 N N . SER B 1 4 ? 3.867 -19.219 -23.281 1 94.75 4 SER B N 1
ATOM 1655 C CA . SER B 1 4 ? 4.414 -18.266 -24.234 1 94.75 4 SER B CA 1
ATOM 1656 C C . SER B 1 4 ? 5.68 -17.609 -23.703 1 94.75 4 SER B C 1
ATOM 1658 O O . SER B 1 4 ? 5.719 -17.156 -22.562 1 94.75 4 SER B O 1
ATOM 1660 N N . VAL B 1 5 ? 6.773 -17.641 -24.469 1 96.44 5 VAL B N 1
ATOM 1661 C CA . VAL B 1 5 ? 8.047 -17.031 -24.109 1 96.44 5 VAL B CA 1
ATOM 1662 C C . VAL B 1 5 ? 8.391 -15.922 -25.094 1 96.44 5 VAL B C 1
ATOM 1664 O O . VAL B 1 5 ? 8.469 -16.156 -26.312 1 96.44 5 VAL B O 1
ATOM 1667 N N . ALA B 1 6 ? 8.555 -14.703 -24.547 1 96 6 ALA B N 1
ATOM 1668 C CA . ALA B 1 6 ? 8.812 -13.57 -25.422 1 96 6 ALA B CA 1
ATOM 1669 C C . ALA B 1 6 ? 9.977 -12.727 -24.906 1 96 6 ALA B C 1
ATOM 1671 O O . ALA B 1 6 ? 10.273 -12.734 -23.719 1 96 6 ALA B O 1
ATOM 1672 N N . GLY B 1 7 ? 10.641 -12.07 -25.812 1 94.44 7 GLY B N 1
ATOM 1673 C CA . GLY B 1 7 ? 11.672 -11.094 -25.5 1 94.44 7 GLY B CA 1
ATOM 1674 C C . GLY B 1 7 ? 11.312 -9.688 -25.938 1 94.44 7 GLY B C 1
ATOM 1675 O O . GLY B 1 7 ? 10.891 -9.477 -27.078 1 94.44 7 GLY B O 1
ATOM 1676 N N . LYS B 1 8 ? 11.359 -8.812 -24.984 1 93.88 8 LYS B N 1
ATOM 1677 C CA . LYS B 1 8 ? 11.172 -7.414 -25.359 1 93.88 8 LYS B CA 1
ATOM 1678 C C . LYS B 1 8 ? 12.453 -6.824 -25.953 1 93.88 8 LYS B C 1
ATOM 1680 O O . LYS B 1 8 ? 13.391 -6.508 -25.219 1 93.88 8 LYS B O 1
ATOM 1685 N N . GLN B 1 9 ? 12.547 -6.68 -27.172 1 89.56 9 GLN B N 1
ATOM 1686 C CA . GLN B 1 9 ? 13.672 -6.129 -27.922 1 89.56 9 GLN B CA 1
ATOM 1687 C C . GLN B 1 9 ? 14.922 -6.984 -27.734 1 89.56 9 GLN B C 1
ATOM 1689 O O . GLN B 1 9 ? 16.031 -6.461 -27.656 1 89.56 9 GLN B O 1
ATOM 1694 N N . ILE B 1 10 ? 14.852 -8.195 -27.484 1 90.56 10 ILE B N 1
ATOM 1695 C CA . ILE B 1 10 ? 15.961 -9.141 -27.422 1 90.56 10 ILE B CA 1
ATOM 1696 C C . ILE B 1 10 ? 15.562 -10.445 -28.094 1 90.56 10 ILE B C 1
ATOM 1698 O O . ILE B 1 10 ? 14.398 -10.859 -28.031 1 90.56 10 ILE B O 1
ATOM 1702 N N . ASP B 1 11 ? 16.516 -11.062 -28.734 1 90.56 11 ASP B N 1
ATOM 1703 C CA . ASP B 1 11 ? 16.297 -12.367 -29.359 1 90.56 11 ASP B CA 1
ATOM 1704 C C . ASP B 1 11 ? 16.641 -13.492 -28.375 1 90.56 11 ASP B C 1
ATOM 1706 O O . ASP B 1 11 ? 17.703 -13.492 -27.766 1 90.56 11 ASP B O 1
ATOM 1710 N N . LEU B 1 12 ? 15.664 -14.328 -28.312 1 94.81 12 LEU B N 1
ATOM 1711 C CA . LEU B 1 12 ? 15.852 -15.453 -27.406 1 94.81 12 LEU B CA 1
ATOM 1712 C C . LEU B 1 12 ? 16.203 -16.719 -28.172 1 94.81 12 LEU B C 1
ATOM 1714 O O . LEU B 1 12 ? 15.641 -16.969 -29.25 1 94.81 12 LEU B O 1
ATOM 1718 N N . SER B 1 13 ? 17.125 -17.516 -27.672 1 94.25 13 SER B N 1
ATOM 1719 C CA . SER B 1 13 ? 17.484 -18.766 -28.312 1 94.25 13 SER B CA 1
ATOM 1720 C C . SER B 1 13 ? 16.406 -19.828 -28.125 1 94.25 13 SER B C 1
ATOM 1722 O O . SER B 1 13 ? 15.641 -19.781 -27.156 1 94.25 13 SER B O 1
ATOM 1724 N N . ASP B 1 14 ? 16.375 -20.734 -29.031 1 95.25 14 ASP B N 1
ATOM 1725 C CA . ASP B 1 14 ? 15.438 -21.859 -28.906 1 95.25 14 ASP B CA 1
ATOM 1726 C C . ASP B 1 14 ? 15.742 -22.688 -27.672 1 95.25 14 ASP B C 1
ATOM 1728 O O . ASP B 1 14 ? 14.836 -23.234 -27.031 1 95.25 14 ASP B O 1
ATOM 1732 N N . ALA B 1 15 ? 16.984 -22.766 -27.391 1 96.12 15 ALA B N 1
ATOM 1733 C CA . ALA B 1 15 ? 17.406 -23.531 -26.219 1 96.12 15 ALA B CA 1
ATOM 1734 C C . ALA B 1 15 ? 16.812 -22.922 -24.938 1 96.12 15 ALA B C 1
ATOM 1736 O O . ALA B 1 15 ? 16.344 -23.641 -24.062 1 96.12 15 ALA B O 1
ATOM 1737 N N . LEU B 1 16 ? 16.828 -21.609 -24.875 1 96.44 16 LEU B N 1
ATOM 1738 C CA . LEU B 1 16 ? 16.281 -20.922 -23.703 1 96.44 16 LEU B CA 1
ATOM 1739 C C . LEU B 1 16 ? 14.773 -21.125 -23.625 1 96.44 16 LEU B C 1
ATOM 1741 O O . LEU B 1 16 ? 14.227 -21.391 -22.547 1 96.44 16 LEU B O 1
ATOM 1745 N N . LYS B 1 17 ? 14.086 -21.016 -24.719 1 96.12 17 LYS B N 1
ATOM 1746 C CA . LYS B 1 17 ? 12.641 -21.188 -24.766 1 96.12 17 LYS B CA 1
ATOM 1747 C C . LYS B 1 17 ? 12.242 -22.594 -24.297 1 96.12 17 LYS B C 1
ATOM 1749 O O . LYS B 1 17 ? 11.273 -22.75 -23.547 1 96.12 17 LYS B O 1
ATOM 1754 N N . TYR B 1 18 ? 12.984 -23.531 -24.781 1 95.5 18 TYR B N 1
ATOM 1755 C CA . TYR B 1 18 ? 12.727 -24.906 -24.375 1 95.5 18 TYR B CA 1
ATOM 1756 C C . TYR B 1 18 ? 12.953 -25.094 -22.891 1 95.5 18 TYR B C 1
ATOM 1758 O O . TYR B 1 18 ? 12.141 -25.719 -22.203 1 95.5 18 TYR B O 1
ATOM 1766 N N . ARG B 1 19 ? 13.992 -24.578 -22.422 1 95.56 19 ARG B N 1
ATOM 1767 C CA . ARG B 1 19 ? 14.336 -24.688 -21 1 95.56 19 ARG B CA 1
ATOM 1768 C C . ARG B 1 19 ? 13.242 -24.078 -20.125 1 95.56 19 ARG B C 1
ATOM 1770 O O . ARG B 1 19 ? 12.844 -24.672 -19.125 1 95.56 19 ARG B O 1
ATOM 1777 N N . VAL B 1 20 ? 12.82 -22.891 -20.469 1 95.88 20 VAL B N 1
ATOM 1778 C CA . VAL B 1 20 ? 11.773 -22.188 -19.734 1 95.88 20 VAL B CA 1
ATOM 1779 C C . VAL B 1 20 ? 10.5 -23.031 -19.688 1 95.88 20 VAL B C 1
ATOM 1781 O O . VAL B 1 20 ? 9.93 -23.25 -18.625 1 95.88 20 VAL B O 1
ATOM 1784 N N . SER B 1 21 ? 10.125 -23.562 -20.844 1 93.25 21 SER B N 1
ATOM 1785 C CA . SER B 1 21 ? 8.906 -24.344 -20.938 1 93.25 21 SER B CA 1
ATOM 1786 C C . SER B 1 21 ? 8.992 -25.625 -20.109 1 93.25 21 SER B C 1
ATOM 1788 O O . SER B 1 21 ? 8.062 -25.953 -19.375 1 93.25 21 SER B O 1
ATOM 1790 N N . ALA B 1 22 ? 10.117 -26.281 -20.188 1 92.5 22 ALA B N 1
ATOM 1791 C CA . ALA B 1 22 ? 10.32 -27.531 -19.453 1 92.5 22 ALA B CA 1
ATOM 1792 C C . ALA B 1 22 ? 10.289 -27.281 -17.953 1 92.5 22 ALA B C 1
ATOM 1794 O O . ALA B 1 22 ? 9.672 -28.047 -17.203 1 92.5 22 ALA B O 1
ATOM 1795 N N . HIS B 1 23 ? 10.93 -26.266 -17.547 1 92.56 23 HIS B N 1
ATOM 1796 C CA . HIS B 1 23 ? 11 -25.953 -16.125 1 92.56 23 HIS B CA 1
ATOM 1797 C C . HIS B 1 23 ? 9.617 -25.625 -15.57 1 92.56 23 HIS B C 1
ATOM 1799 O O . HIS B 1 23 ? 9.234 -26.125 -14.516 1 92.56 23 HIS B O 1
ATOM 1805 N N . LEU B 1 24 ? 8.875 -24.797 -16.219 1 90.62 24 LEU B N 1
ATOM 1806 C CA . LEU B 1 24 ? 7.555 -24.391 -15.75 1 90.62 24 LEU B CA 1
ATOM 1807 C C . LEU B 1 24 ? 6.574 -25.547 -15.789 1 90.62 24 LEU B C 1
ATOM 1809 O O . LEU B 1 24 ? 5.68 -25.641 -14.945 1 90.62 24 LEU B O 1
ATOM 1813 N N . ASP B 1 25 ? 6.754 -26.438 -16.75 1 87.25 25 ASP B N 1
ATOM 1814 C CA . ASP B 1 25 ? 5.941 -27.641 -16.812 1 87.25 25 ASP B CA 1
ATOM 1815 C C . ASP B 1 25 ? 6.133 -28.5 -15.562 1 87.25 25 ASP B C 1
ATOM 1817 O O . ASP B 1 25 ? 5.164 -29.031 -15.008 1 87.25 25 ASP B O 1
ATOM 1821 N N . ARG B 1 26 ? 7.297 -28.578 -15.148 1 86.44 26 ARG B N 1
ATOM 1822 C CA . ARG B 1 26 ? 7.605 -29.344 -13.953 1 86.44 26 ARG B CA 1
ATOM 1823 C C . ARG B 1 26 ? 6.965 -28.734 -12.719 1 86.44 26 ARG B C 1
ATOM 1825 O O . ARG B 1 26 ? 6.395 -29.438 -11.891 1 86.44 26 ARG B O 1
ATOM 1832 N N . ILE B 1 27 ? 7.09 -27.438 -12.648 1 82.19 27 ILE B N 1
ATOM 1833 C CA . ILE B 1 27 ? 6.488 -26.734 -11.516 1 82.19 27 ILE B CA 1
ATOM 1834 C C . ILE B 1 27 ? 4.973 -26.922 -11.539 1 82.19 27 ILE B C 1
ATOM 1836 O O . ILE B 1 27 ? 4.359 -27.172 -10.5 1 82.19 27 ILE B O 1
ATOM 1840 N N . SER B 1 28 ? 4.422 -26.766 -12.672 1 79 28 SER B N 1
ATOM 1841 C CA . SER B 1 28 ? 2.977 -26.891 -12.828 1 79 28 SER B CA 1
ATOM 1842 C C . SER B 1 28 ? 2.504 -28.281 -12.438 1 79 28 SER B C 1
ATOM 1844 O O . SER B 1 28 ? 1.493 -28.438 -11.75 1 79 28 SER B O 1
ATOM 1846 N N . GLU B 1 29 ? 3.182 -29.281 -12.875 1 79.5 29 GLU B N 1
ATOM 1847 C CA . GLU B 1 29 ? 2.826 -30.672 -12.578 1 79.5 29 GLU B CA 1
ATOM 1848 C C . GLU B 1 29 ? 2.928 -30.953 -11.086 1 79.5 29 GLU B C 1
ATOM 1850 O O . GLU B 1 29 ? 2.066 -31.641 -10.516 1 79.5 29 GLU B O 1
ATOM 1855 N N . LYS B 1 30 ? 3.93 -30.438 -10.57 1 79.56 30 LYS B N 1
ATOM 1856 C CA . LYS B 1 30 ? 4.207 -30.703 -9.156 1 79.56 30 LYS B CA 1
ATOM 1857 C C . LYS B 1 30 ? 3.154 -30.047 -8.266 1 79.56 30 LYS B C 1
ATOM 1859 O O . LYS B 1 30 ? 2.73 -30.641 -7.27 1 79.56 30 LYS B O 1
ATOM 1864 N N . TYR B 1 31 ? 2.715 -28.891 -8.633 1 77.75 31 TYR B N 1
ATOM 1865 C CA . TYR B 1 31 ? 1.917 -28.125 -7.684 1 77.75 31 TYR B CA 1
ATOM 1866 C C . TYR B 1 31 ? 0.461 -28.047 -8.125 1 77.75 31 TYR B C 1
ATOM 1868 O O . TYR B 1 31 ? -0.441 -27.922 -7.297 1 77.75 31 TYR B O 1
ATOM 1876 N N . PHE B 1 32 ? 0.16 -28.016 -9.289 1 72.81 32 PHE B N 1
ATOM 1877 C CA . PHE B 1 32 ? -1.191 -27.703 -9.734 1 72.81 32 PHE B CA 1
ATOM 1878 C C . PHE B 1 32 ? -1.769 -28.828 -10.586 1 72.81 32 PHE B C 1
ATOM 1880 O O . PHE B 1 32 ? -2.977 -28.875 -10.828 1 72.81 32 PHE B O 1
ATOM 1887 N N . GLY B 1 33 ? -1.063 -29.891 -10.719 1 65.56 33 GLY B N 1
ATOM 1888 C CA . GLY B 1 33 ? -1.485 -31.016 -11.531 1 65.56 33 GLY B CA 1
ATOM 1889 C C . GLY B 1 33 ? -1.604 -30.672 -13.008 1 65.56 33 GLY B C 1
ATOM 1890 O O . GLY B 1 33 ? -0.946 -31.297 -13.852 1 65.56 33 GLY B O 1
ATOM 1891 N N . GLN B 1 34 ? -3.068 -30.031 -13.539 1 58.94 34 GLN B N 1
ATOM 1892 C CA . GLN B 1 34 ? -3.301 -29.781 -14.961 1 58.94 34 GLN B CA 1
ATOM 1893 C C . GLN B 1 34 ? -3.752 -28.328 -15.195 1 58.94 34 GLN B C 1
ATOM 1895 O O . GLN B 1 34 ? -4.328 -27.703 -14.297 1 58.94 34 GLN B O 1
ATOM 1900 N N . ALA B 1 35 ? -3.338 -27.672 -16.391 1 60.41 35 ALA B N 1
ATOM 1901 C CA . ALA B 1 35 ? -3.795 -26.578 -17.234 1 60.41 35 ALA B CA 1
ATOM 1902 C C . ALA B 1 35 ? -3.365 -25.234 -16.688 1 60.41 35 ALA B C 1
ATOM 1904 O O . ALA B 1 35 ? -3.951 -24.734 -15.719 1 60.41 35 ALA B O 1
ATOM 1905 N N . MET B 1 36 ? -2.18 -24.828 -16.938 1 77.44 36 MET B N 1
ATOM 1906 C CA . MET B 1 36 ? -1.735 -23.469 -16.625 1 77.44 36 MET B CA 1
ATOM 1907 C C . MET B 1 36 ? -1.326 -22.719 -17.891 1 77.44 36 MET B C 1
ATOM 1909 O O . MET B 1 36 ? -0.924 -23.344 -18.875 1 77.44 36 MET B O 1
ATOM 1913 N N . GLU B 1 37 ? -1.855 -21.562 -17.922 1 88.19 37 GLU B N 1
ATOM 1914 C CA . GLU B 1 37 ? -1.294 -20.656 -18.906 1 88.19 37 GLU B CA 1
ATOM 1915 C C . GLU B 1 37 ? -0.193 -19.781 -18.297 1 88.19 37 GLU B C 1
ATOM 1917 O O . GLU B 1 37 ? -0.357 -19.25 -17.203 1 88.19 37 GLU B O 1
ATOM 1922 N N . ALA B 1 38 ? 0.95 -19.812 -19.031 1 92.81 38 ALA B N 1
ATOM 1923 C CA . ALA B 1 38 ? 2.061 -19 -18.516 1 92.81 38 ALA B CA 1
ATOM 1924 C C . ALA B 1 38 ? 2.641 -18.109 -19.609 1 92.81 38 ALA B C 1
ATOM 1926 O O . ALA B 1 38 ? 2.754 -18.531 -20.766 1 92.81 38 ALA B O 1
ATOM 1927 N N . ARG B 1 39 ? 2.896 -16.906 -19.25 1 95.25 39 ARG B N 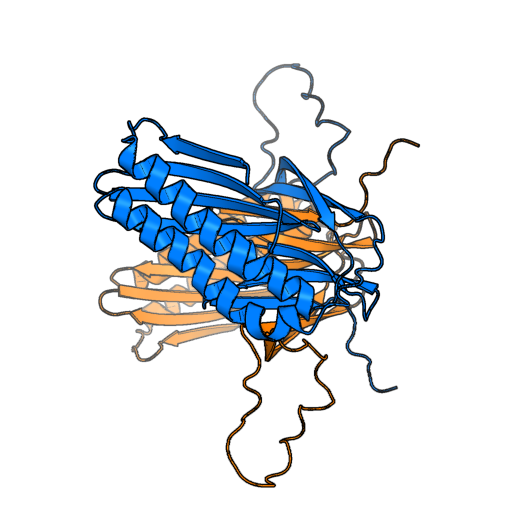1
ATOM 1928 C CA . ARG B 1 39 ? 3.615 -15.961 -20.094 1 95.25 39 ARG B CA 1
ATOM 1929 C C . ARG B 1 39 ? 4.938 -15.547 -19.453 1 95.25 39 ARG B C 1
ATOM 1931 O O . ARG B 1 39 ? 4.969 -15.094 -18.312 1 95.25 39 ARG B O 1
ATOM 1938 N N . VAL B 1 40 ? 6.004 -15.75 -20.188 1 97.31 40 VAL B N 1
ATOM 1939 C CA . VAL B 1 40 ? 7.34 -15.391 -19.719 1 97.31 40 VAL B CA 1
ATOM 1940 C C . VAL B 1 40 ? 7.945 -14.336 -20.641 1 97.31 40 VAL B C 1
ATOM 1942 O O . VAL B 1 40 ? 8 -14.523 -21.859 1 97.31 40 VAL B O 1
ATOM 1945 N N . THR B 1 41 ? 8.383 -13.211 -20.078 1 98.06 41 THR B N 1
ATOM 1946 C CA . THR B 1 41 ? 8.93 -12.117 -20.875 1 98.06 41 THR B CA 1
ATOM 1947 C C . THR B 1 41 ? 10.344 -11.766 -20.406 1 98.06 41 THR B C 1
ATOM 1949 O O . THR B 1 41 ? 10.57 -11.547 -19.219 1 98.06 41 THR B O 1
ATOM 1952 N N . PHE B 1 42 ? 11.25 -11.711 -21.359 1 97.88 42 PHE B N 1
ATOM 1953 C CA . PHE B 1 42 ? 12.625 -11.289 -21.094 1 97.88 42 PHE B CA 1
ATOM 1954 C C . PHE B 1 42 ? 12.859 -9.867 -21.594 1 97.88 42 PHE B C 1
ATOM 1956 O O . PHE B 1 42 ? 12.328 -9.477 -22.625 1 97.88 42 PHE B O 1
ATOM 1963 N N . SER B 1 43 ? 13.578 -9.133 -20.828 1 96.81 43 SER B N 1
ATOM 1964 C CA . SER B 1 43 ? 14 -7.805 -21.25 1 96.81 43 SER B CA 1
ATOM 1965 C C . SER B 1 43 ? 15.453 -7.539 -20.859 1 96.81 43 SER B C 1
ATOM 1967 O O . SER B 1 43 ? 16.031 -8.281 -20.078 1 96.81 43 SER B O 1
ATOM 1969 N N . ARG B 1 44 ? 16.016 -6.59 -21.516 1 92.94 44 ARG B N 1
ATOM 1970 C CA . ARG B 1 44 ? 17.344 -6.109 -21.172 1 92.94 44 ARG B CA 1
ATOM 1971 C C . ARG B 1 44 ? 17.281 -4.719 -20.547 1 92.94 44 ARG B C 1
ATOM 1973 O O . ARG B 1 44 ? 16.594 -3.836 -21.062 1 92.94 44 ARG B O 1
ATOM 1980 N N . ALA B 1 45 ? 17.75 -4.594 -19.375 1 88.44 45 ALA B N 1
ATOM 1981 C CA . ALA B 1 45 ? 17.891 -3.303 -18.703 1 88.44 45 ALA B CA 1
ATOM 1982 C C . ALA B 1 45 ? 19.359 -2.939 -18.516 1 88.44 45 ALA B C 1
ATOM 1984 O O . ALA B 1 45 ? 19.984 -3.391 -17.547 1 88.44 45 ALA B O 1
ATOM 1985 N N . ARG B 1 46 ? 19.859 -2.104 -19.438 1 86.62 46 ARG B N 1
ATOM 1986 C CA . ARG B 1 46 ? 21.266 -1.732 -19.438 1 86.62 46 ARG B CA 1
ATOM 1987 C C . ARG B 1 46 ? 22.156 -2.967 -19.5 1 86.62 46 ARG B C 1
ATOM 1989 O O . ARG B 1 46 ? 22.109 -3.723 -20.469 1 86.62 46 ARG B O 1
ATOM 1996 N N . SER B 1 47 ? 22.797 -3.305 -18.25 1 90.06 47 SER B N 1
ATOM 1997 C CA . SER B 1 47 ? 23.781 -4.375 -18.25 1 90.06 47 SER B CA 1
ATOM 1998 C C . SER B 1 47 ? 23.203 -5.668 -17.703 1 90.06 47 SER B C 1
ATOM 2000 O O . SER B 1 47 ? 23.922 -6.66 -17.547 1 90.06 47 SER B O 1
ATOM 2002 N N . PHE B 1 48 ? 21.875 -5.586 -17.422 1 94.44 48 PHE B N 1
ATOM 2003 C CA . PHE B 1 48 ? 21.297 -6.789 -16.844 1 94.44 48 PHE B CA 1
ATOM 2004 C C . PHE B 1 48 ? 20.062 -7.219 -17.625 1 94.44 48 PHE B C 1
ATOM 2006 O O . PHE B 1 48 ? 19.516 -6.445 -18.422 1 94.44 48 PHE B O 1
ATOM 2013 N N . PHE B 1 49 ? 19.75 -8.492 -17.5 1 95.81 49 PHE B N 1
ATOM 2014 C CA . PHE B 1 49 ? 18.516 -9.055 -18.062 1 95.81 49 PHE B CA 1
ATOM 2015 C C . PHE B 1 49 ? 17.453 -9.18 -16.984 1 95.81 49 PHE B C 1
ATOM 2017 O O . PHE B 1 49 ? 17.766 -9.445 -15.812 1 95.81 49 PHE B O 1
ATOM 2024 N N . THR B 1 50 ? 16.234 -8.992 -17.438 1 97.69 50 THR B N 1
ATOM 2025 C CA . THR B 1 50 ? 15.117 -9.219 -16.531 1 97.69 50 THR B CA 1
ATOM 2026 C C . THR B 1 50 ? 14.188 -10.297 -17.094 1 97.69 50 THR B C 1
ATOM 2028 O O . THR B 1 50 ? 14.125 -10.492 -18.312 1 97.69 50 THR B O 1
ATOM 2031 N N . CYS B 1 51 ? 13.578 -11 -16.219 1 97.94 51 CYS B N 1
ATOM 2032 C CA . CYS B 1 51 ? 12.594 -12.008 -16.594 1 97.94 51 CYS B CA 1
ATOM 2033 C C . CYS B 1 51 ? 11.328 -11.875 -15.742 1 97.94 51 CYS B C 1
ATOM 2035 O O . CYS B 1 51 ? 11.406 -11.828 -14.516 1 97.94 51 CYS B O 1
ATOM 2037 N N . ASP B 1 52 ? 10.203 -11.797 -16.375 1 97.69 52 ASP B N 1
ATOM 2038 C CA . ASP B 1 52 ? 8.898 -11.742 -15.703 1 97.69 52 ASP B CA 1
ATOM 2039 C C . ASP B 1 52 ? 8.055 -12.969 -16.062 1 97.69 52 ASP B C 1
ATOM 2041 O O . ASP B 1 52 ? 7.875 -13.281 -17.234 1 97.69 52 ASP B O 1
ATOM 2045 N N . ILE B 1 53 ? 7.613 -13.633 -15.023 1 96.25 53 ILE B N 1
ATOM 2046 C CA . ILE B 1 53 ? 6.758 -14.797 -15.219 1 96.25 53 ILE B CA 1
ATOM 2047 C C . ILE B 1 53 ? 5.359 -14.508 -14.68 1 96.25 53 ILE B C 1
ATOM 2049 O O . ILE B 1 53 ? 5.199 -14.117 -13.523 1 96.25 53 ILE B O 1
ATOM 2053 N N . ASN B 1 54 ? 4.383 -14.672 -15.492 1 94.94 54 ASN B N 1
ATOM 2054 C CA . ASN B 1 54 ? 2.98 -14.602 -15.102 1 94.94 54 ASN B CA 1
ATOM 2055 C C . ASN B 1 54 ? 2.238 -15.891 -15.414 1 94.94 54 ASN B C 1
ATOM 2057 O O . ASN B 1 54 ? 2.055 -16.234 -16.578 1 94.94 54 ASN B O 1
ATOM 2061 N N . LEU B 1 55 ? 1.866 -16.562 -14.383 1 90.62 55 LEU B N 1
ATOM 2062 C CA . LEU B 1 55 ? 1.206 -17.844 -14.523 1 90.62 55 LEU B CA 1
ATOM 2063 C C . LEU B 1 55 ? -0.224 -17.797 -14 1 90.62 55 LEU B C 1
ATOM 2065 O O . LEU B 1 55 ? -0.466 -17.297 -12.898 1 90.62 55 LEU B O 1
ATOM 2069 N N . HIS B 1 56 ? -1.082 -18.188 -14.805 1 88.62 56 HIS B N 1
ATOM 2070 C CA . HIS B 1 56 ? -2.475 -18.328 -14.391 1 88.62 56 HIS B CA 1
ATOM 2071 C C . HIS B 1 56 ? -2.857 -19.797 -14.219 1 88.62 56 HIS B C 1
ATOM 2073 O O . HIS B 1 56 ? -2.795 -20.562 -15.172 1 88.62 56 HIS B O 1
ATOM 2079 N N . ALA B 1 57 ? -3.143 -20.094 -12.961 1 80.62 57 ALA B N 1
ATOM 2080 C CA . ALA B 1 57 ? -3.541 -21.453 -12.648 1 80.62 57 ALA B CA 1
ATOM 2081 C C . ALA B 1 57 ? -5.059 -21.578 -12.562 1 80.62 57 ALA B C 1
ATOM 2083 O O . ALA B 1 57 ? -5.781 -20.609 -12.805 1 80.62 57 ALA B O 1
ATOM 2084 N N . THR B 1 58 ? -5.535 -22.781 -12.336 1 72.5 58 THR B N 1
ATOM 2085 C CA . THR B 1 58 ? -6.961 -23.047 -12.203 1 72.5 58 THR B CA 1
ATOM 2086 C C . THR B 1 58 ? -7.535 -22.312 -10.992 1 72.5 58 THR B C 1
ATOM 2088 O O . THR B 1 58 ? -6.789 -21.875 -10.117 1 72.5 58 THR B O 1
ATOM 2091 N N . ARG B 1 59 ? -8.812 -22.047 -10.977 1 69.06 59 ARG B N 1
ATOM 2092 C CA . ARG B 1 59 ? -9.578 -21.484 -9.867 1 69.06 59 ARG B CA 1
ATOM 2093 C C . ARG B 1 59 ? -9.133 -20.062 -9.547 1 69.06 59 ARG B C 1
ATOM 2095 O O . ARG B 1 59 ? -9.086 -19.672 -8.383 1 69.06 59 ARG B O 1
ATOM 2102 N N . GLY B 1 60 ? -8.547 -19.453 -10.516 1 74.56 60 GLY B N 1
ATOM 2103 C CA . GLY B 1 60 ? -8.281 -18.031 -10.367 1 74.56 60 GLY B CA 1
ATOM 2104 C C . GLY B 1 60 ? -6.977 -17.734 -9.656 1 74.56 60 GLY B C 1
ATOM 2105 O O . GLY B 1 60 ? -6.738 -16.594 -9.242 1 74.56 60 GLY B O 1
ATOM 2106 N N . LEU B 1 61 ? -6.113 -18.703 -9.5 1 83.06 61 LEU B N 1
ATOM 2107 C CA . LEU B 1 61 ? -4.824 -18.516 -8.852 1 83.06 61 LEU B CA 1
ATOM 2108 C C . LEU B 1 61 ? -3.795 -17.969 -9.828 1 83.06 61 LEU B C 1
ATOM 2110 O O . LEU B 1 61 ? -3.652 -18.484 -10.938 1 83.06 61 LEU B O 1
ATOM 2114 N N . THR B 1 62 ? -3.244 -16.891 -9.414 1 90.56 62 THR B N 1
ATOM 2115 C CA . THR B 1 62 ? -2.199 -16.281 -10.219 1 90.56 62 THR B CA 1
ATOM 2116 C C . THR B 1 62 ? -0.856 -16.328 -9.5 1 90.56 62 THR B C 1
ATOM 2118 O O . THR B 1 62 ? -0.786 -16.078 -8.289 1 90.56 62 THR B O 1
ATOM 2121 N N . LEU B 1 63 ? 0.215 -16.688 -10.266 1 91.19 63 LEU B N 1
ATOM 2122 C CA . LEU B 1 63 ? 1.584 -16.672 -9.766 1 91.19 63 LEU B CA 1
ATOM 2123 C C . LEU B 1 63 ? 2.449 -15.719 -10.586 1 91.19 63 LEU B C 1
ATOM 2125 O O . LEU B 1 63 ? 2.438 -15.766 -11.812 1 91.19 63 LEU B O 1
ATOM 2129 N N . ARG B 1 64 ? 3.121 -14.922 -9.828 1 94.81 64 ARG B N 1
ATOM 2130 C CA . ARG B 1 64 ? 4.039 -14.008 -10.5 1 94.81 64 ARG B CA 1
ATOM 2131 C C . ARG B 1 64 ? 5.449 -14.125 -9.922 1 94.81 64 ARG B C 1
ATOM 2133 O O . ARG B 1 64 ? 5.617 -14.266 -8.711 1 94.81 64 ARG B O 1
ATOM 2140 N N . GLY B 1 65 ? 6.398 -14.078 -10.797 1 95.81 65 GLY B N 1
ATOM 2141 C CA . GLY B 1 65 ? 7.801 -14.086 -10.414 1 95.81 65 GLY B CA 1
ATOM 2142 C C . GLY B 1 65 ? 8.648 -13.133 -11.234 1 95.81 65 GLY B C 1
ATOM 2143 O O . GLY B 1 65 ? 8.414 -12.961 -12.438 1 95.81 65 GLY B O 1
ATOM 2144 N N . GLU B 1 66 ? 9.57 -12.539 -10.555 1 96.88 66 GLU B N 1
ATOM 2145 C CA . GLU B 1 66 ? 10.508 -11.648 -11.219 1 96.88 66 GLU B CA 1
ATOM 2146 C C . GLU B 1 66 ? 11.953 -12 -10.875 1 96.88 66 GLU B C 1
ATOM 2148 O O . GLU B 1 66 ? 12.234 -12.469 -9.766 1 96.88 66 GLU B O 1
ATOM 2153 N N . GLY B 1 67 ? 12.789 -11.75 -11.891 1 97.31 67 GLY B N 1
ATOM 2154 C CA . GLY B 1 67 ? 14.203 -12.008 -11.703 1 97.31 67 GLY B CA 1
ATOM 2155 C C . GLY B 1 67 ? 15.094 -11.102 -12.531 1 97.31 67 GLY B C 1
ATOM 2156 O O . GLY B 1 67 ? 14.633 -10.477 -13.492 1 97.31 67 GLY B O 1
ATOM 2157 N N . GLU B 1 68 ? 16.297 -11 -12.094 1 97.19 68 GLU B N 1
ATOM 2158 C CA . GLU B 1 68 ? 17.312 -10.227 -12.805 1 97.19 68 GLU B CA 1
ATOM 2159 C C . GLU B 1 68 ? 18.688 -10.867 -12.664 1 97.19 68 GLU B C 1
ATOM 2161 O O . GLU B 1 68 ? 19.016 -11.438 -11.625 1 97.19 68 GLU B O 1
ATOM 2166 N N . ALA B 1 69 ? 19.406 -10.719 -13.75 1 97.38 69 ALA B N 1
ATOM 2167 C CA . ALA B 1 69 ? 20.766 -11.266 -13.742 1 97.38 69 ALA B CA 1
ATOM 2168 C C . ALA B 1 69 ? 21.562 -10.773 -14.945 1 97.38 69 ALA B C 1
ATOM 2170 O O . ALA B 1 69 ? 21.047 -10.008 -15.766 1 97.38 69 ALA B O 1
ATOM 2171 N N . ALA B 1 70 ? 22.812 -11.172 -14.961 1 95.81 70 ALA B N 1
ATOM 2172 C CA . ALA B 1 70 ? 23.734 -10.75 -16.016 1 95.81 70 ALA B CA 1
ATOM 2173 C C . ALA B 1 70 ? 23.375 -11.406 -17.344 1 95.81 70 ALA B C 1
ATOM 2175 O O . ALA B 1 70 ? 23.75 -10.906 -18.422 1 95.81 70 ALA B O 1
ATOM 2176 N N . ASP B 1 71 ? 22.688 -12.539 -17.344 1 94.69 71 ASP B N 1
ATOM 2177 C CA . ASP B 1 71 ? 22.266 -13.211 -18.562 1 94.69 71 ASP B CA 1
ATOM 2178 C C . ASP B 1 71 ? 20.828 -13.719 -18.453 1 94.69 71 ASP B C 1
ATOM 2180 O O . ASP B 1 71 ? 20.297 -13.844 -17.344 1 94.69 71 ASP B O 1
ATOM 2184 N N . ALA B 1 72 ? 20.266 -14.07 -19.562 1 95.5 72 ALA B N 1
ATOM 2185 C CA . ALA B 1 72 ? 18.859 -14.422 -19.641 1 95.5 72 ALA B CA 1
ATOM 2186 C C . ALA B 1 72 ? 18.562 -15.703 -18.859 1 95.5 72 ALA B C 1
ATOM 2188 O O . ALA B 1 72 ? 17.531 -15.812 -18.188 1 95.5 72 ALA B O 1
ATOM 2189 N N . ASN B 1 73 ? 19.406 -16.656 -18.938 1 96.25 73 ASN B N 1
ATOM 2190 C CA . ASN B 1 73 ? 19.219 -17.922 -18.234 1 96.25 73 ASN B CA 1
ATOM 2191 C C . ASN B 1 73 ? 19.156 -17.719 -16.719 1 96.25 73 ASN B C 1
ATOM 2193 O O . ASN B 1 73 ? 18.25 -18.234 -16.062 1 96.25 73 ASN B O 1
ATOM 2197 N N . SER B 1 74 ? 20.094 -16.969 -16.281 1 97.44 74 SER B N 1
ATOM 2198 C CA . SER B 1 74 ? 20.156 -16.719 -14.836 1 97.44 74 SER B CA 1
ATOM 2199 C C . SER B 1 74 ? 18.969 -15.859 -14.383 1 97.44 74 SER B C 1
ATOM 2201 O O . SER B 1 74 ? 18.484 -16.031 -13.266 1 97.44 74 SER B O 1
ATOM 2203 N N . ALA B 1 75 ? 18.547 -14.977 -15.219 1 97.69 75 ALA B N 1
ATOM 2204 C CA . ALA B 1 75 ? 17.375 -14.164 -14.914 1 97.69 75 ALA B CA 1
ATOM 2205 C C . ALA B 1 75 ? 16.141 -15.047 -14.75 1 97.69 75 ALA B C 1
ATOM 2207 O O . ALA B 1 75 ? 15.328 -14.828 -13.844 1 97.69 75 ALA B O 1
ATOM 2208 N N . PHE B 1 76 ? 16.062 -16.016 -15.625 1 97.56 76 PHE B N 1
ATOM 2209 C CA . PHE B 1 76 ? 14.953 -16.969 -15.531 1 97.56 76 PHE B CA 1
ATOM 2210 C C . PHE B 1 76 ? 15.039 -17.766 -14.234 1 97.56 76 PHE B C 1
ATOM 2212 O O . PHE B 1 76 ? 14.031 -17.953 -13.547 1 97.56 76 PHE B O 1
ATOM 2219 N N . ASP B 1 77 ? 16.203 -18.219 -13.883 1 96.44 77 ASP B N 1
ATOM 2220 C CA . ASP B 1 77 ? 16.391 -18.984 -12.648 1 96.44 77 ASP B CA 1
ATOM 2221 C C . ASP B 1 77 ? 15.945 -18.172 -11.438 1 96.44 77 ASP B C 1
ATOM 2223 O O . ASP B 1 77 ? 15.289 -18.688 -10.531 1 96.44 77 ASP B O 1
ATOM 2227 N N . ASP B 1 78 ? 16.312 -16.969 -11.453 1 97.38 78 ASP B N 1
ATOM 2228 C CA . ASP B 1 78 ? 15.953 -16.078 -10.352 1 97.38 78 ASP B CA 1
ATOM 2229 C C . ASP B 1 78 ? 14.445 -15.898 -10.266 1 97.38 78 ASP B C 1
ATOM 2231 O O . ASP B 1 78 ? 13.859 -16 -9.18 1 97.38 78 ASP B O 1
ATOM 2235 N N . ALA B 1 79 ? 13.805 -15.703 -11.414 1 97.19 79 ALA B N 1
ATOM 2236 C CA . ALA B 1 79 ? 12.352 -15.539 -11.461 1 97.19 79 ALA B CA 1
ATOM 2237 C C . ALA B 1 79 ? 11.641 -16.812 -11.023 1 97.19 79 ALA B C 1
ATOM 2239 O O . ALA B 1 79 ? 10.664 -16.766 -10.266 1 97.19 79 ALA B O 1
ATOM 2240 N N . ALA B 1 80 ? 12.117 -17.922 -11.516 1 94.38 80 ALA B N 1
ATOM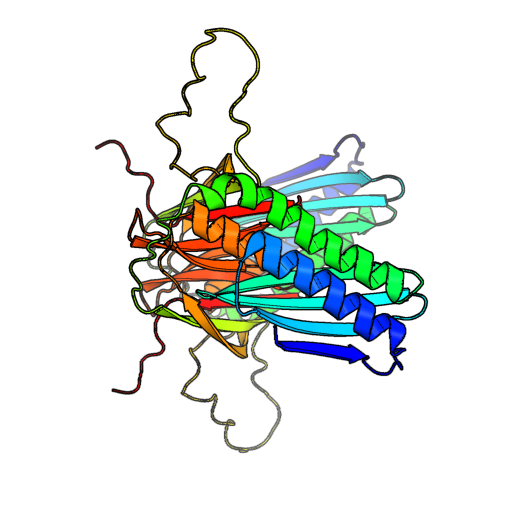 2241 C CA . ALA B 1 80 ? 11.531 -19.203 -11.18 1 94.38 80 ALA B CA 1
ATOM 2242 C C . ALA B 1 80 ? 11.672 -19.5 -9.688 1 94.38 80 ALA B C 1
ATOM 2244 O O . ALA B 1 80 ? 10.75 -20.016 -9.062 1 94.38 80 ALA B O 1
ATOM 2245 N N . GLU B 1 81 ? 12.797 -19.188 -9.156 1 93.56 81 GLU B N 1
ATOM 2246 C CA . GLU B 1 81 ? 13.031 -19.391 -7.727 1 93.56 81 GLU B CA 1
ATOM 2247 C C . GLU B 1 81 ? 12.117 -18.5 -6.891 1 93.56 81 GLU B C 1
ATOM 2249 O O . GLU B 1 81 ? 11.641 -18.906 -5.828 1 93.56 81 GLU B O 1
ATOM 2254 N N . HIS B 1 82 ? 11.922 -17.312 -7.371 1 93.75 82 HIS B N 1
ATOM 2255 C CA . HIS B 1 82 ? 10.992 -16.391 -6.738 1 93.75 82 HIS B CA 1
ATOM 2256 C C . HIS B 1 82 ? 9.609 -17.016 -6.574 1 93.75 82 HIS B C 1
ATOM 2258 O O . HIS B 1 82 ? 9.016 -16.953 -5.492 1 93.75 82 HIS B O 1
ATOM 2264 N N . ILE B 1 83 ? 9.148 -17.672 -7.559 1 91.56 83 ILE B N 1
ATOM 2265 C CA . ILE B 1 83 ? 7.848 -18.344 -7.539 1 91.56 83 ILE B CA 1
ATOM 2266 C C . ILE B 1 83 ? 7.918 -19.578 -6.641 1 91.56 83 ILE B C 1
ATOM 2268 O O . ILE B 1 83 ? 7.035 -19.797 -5.809 1 91.56 83 ILE B O 1
ATOM 2272 N N . ALA B 1 84 ? 8.984 -20.344 -6.809 1 88.31 84 ALA B N 1
ATOM 2273 C CA . ALA B 1 84 ? 9.133 -21.625 -6.098 1 88.31 84 ALA B CA 1
ATOM 2274 C C . ALA B 1 84 ? 9.148 -21.406 -4.586 1 88.31 84 ALA B C 1
ATOM 2276 O O . ALA B 1 84 ? 8.547 -22.172 -3.836 1 88.31 84 ALA B O 1
ATOM 2277 N N . ARG B 1 85 ? 9.797 -20.438 -4.133 1 88.38 85 ARG B N 1
ATOM 2278 C CA . ARG B 1 85 ? 9.883 -20.141 -2.705 1 88.38 85 ARG B CA 1
ATOM 2279 C C . ARG B 1 85 ? 8.5 -19.906 -2.109 1 88.38 85 ARG B C 1
ATOM 2281 O O . ARG B 1 85 ? 8.18 -20.422 -1.043 1 88.38 85 ARG B O 1
ATOM 2288 N N . ARG B 1 86 ? 7.746 -19.172 -2.758 1 87.31 86 ARG B N 1
ATOM 2289 C CA . ARG B 1 86 ? 6.406 -18.875 -2.262 1 87.31 86 ARG B CA 1
ATOM 2290 C C . ARG B 1 86 ? 5.504 -20.109 -2.35 1 87.31 86 ARG B C 1
ATOM 2292 O O . ARG B 1 86 ? 4.676 -20.344 -1.465 1 87.31 86 ARG B O 1
ATOM 2299 N N . LEU B 1 87 ? 5.652 -20.797 -3.414 1 86.81 87 LEU B N 1
ATOM 2300 C CA . LEU B 1 87 ? 4.871 -22.031 -3.561 1 86.81 87 LEU B CA 1
ATOM 2301 C C . LEU B 1 87 ? 5.176 -23 -2.43 1 86.81 87 LEU B C 1
ATOM 2303 O O . LEU B 1 87 ? 4.27 -23.656 -1.909 1 86.81 87 LEU B O 1
ATOM 2307 N N . ARG B 1 88 ? 6.426 -23.141 -2.127 1 84.38 88 ARG B N 1
ATOM 2308 C CA . ARG B 1 88 ? 6.832 -24.031 -1.045 1 84.38 88 ARG B CA 1
ATOM 2309 C C . ARG B 1 88 ? 6.211 -23.594 0.28 1 84.38 88 ARG B C 1
ATOM 2311 O O . ARG B 1 88 ? 5.852 -24.438 1.107 1 84.38 88 ARG B O 1
ATOM 2318 N N . ARG B 1 89 ? 6.125 -22.328 0.458 1 83.38 89 ARG B N 1
ATOM 2319 C CA . ARG B 1 89 ? 5.562 -21.781 1.686 1 83.38 89 ARG B CA 1
ATOM 2320 C C . ARG B 1 89 ? 4.121 -22.234 1.881 1 83.38 89 ARG B C 1
ATOM 2322 O O . ARG B 1 89 ? 3.674 -22.422 3.014 1 83.38 89 ARG B O 1
ATOM 2329 N N . TYR B 1 90 ? 3.467 -22.516 0.782 1 81.25 90 TYR B N 1
ATOM 2330 C CA . TYR B 1 90 ? 2.035 -22.766 0.899 1 81.25 90 TYR B CA 1
ATOM 2331 C C . TYR B 1 90 ? 1.698 -24.203 0.522 1 81.25 90 TYR B C 1
ATOM 2333 O O . TYR B 1 90 ? 0.576 -24.672 0.745 1 81.25 90 TYR B O 1
ATOM 2341 N N . HIS B 1 91 ? 2.416 -24.969 -0.286 1 73.5 91 HIS B N 1
ATOM 2342 C CA . HIS B 1 91 ? 2.18 -26.312 -0.789 1 73.5 91 HIS B CA 1
ATOM 2343 C C . HIS B 1 91 ? 2.1 -27.312 0.353 1 73.5 91 HIS B C 1
ATOM 2345 O O . HIS B 1 91 ? 1.305 -28.266 0.3 1 73.5 91 HIS B O 1
ATOM 2351 N N . ARG B 1 92 ? 2.998 -27.406 1.263 1 57.5 92 ARG B N 1
ATOM 2352 C CA . ARG B 1 92 ? 2.877 -28.531 2.178 1 57.5 92 ARG B CA 1
ATOM 2353 C C . ARG B 1 92 ? 1.449 -28.672 2.695 1 57.5 92 ARG B C 1
ATOM 2355 O O . ARG B 1 92 ? 0.938 -29.781 2.836 1 57.5 92 ARG B O 1
ATOM 2362 N N . LYS B 1 93 ? 0.801 -27.625 3.012 1 51.31 93 LYS B N 1
ATOM 2363 C CA . LYS B 1 93 ? -0.52 -27.797 3.605 1 51.31 93 LYS B CA 1
ATOM 2364 C C . LYS B 1 93 ? -1.617 -27.688 2.551 1 51.31 93 LYS B C 1
ATOM 2366 O O . LYS B 1 93 ? -2.76 -28.078 2.791 1 51.31 93 LYS B O 1
ATOM 2371 N N . ALA B 1 94 ? -1.362 -27.078 1.35 1 48.44 94 ALA B N 1
ATOM 2372 C CA . ALA B 1 94 ? -2.398 -27.031 0.32 1 48.44 94 ALA B CA 1
ATOM 2373 C C . ALA B 1 94 ? -2.889 -28.438 -0.019 1 48.44 94 ALA B C 1
ATOM 2375 O O . ALA B 1 94 ? -4.051 -28.625 -0.384 1 48.44 94 ALA B O 1
ATOM 2376 N N . THR B 1 95 ? -2.014 -29.406 0.005 1 44.81 95 THR B N 1
ATOM 2377 C CA . THR B 1 95 ? -2.49 -30.766 -0.234 1 44.81 95 THR B CA 1
ATOM 2378 C C . THR B 1 95 ? -3.541 -31.156 0.798 1 44.81 95 THR B C 1
ATOM 2380 O O . THR B 1 95 ? -4.426 -31.969 0.514 1 44.81 95 THR B O 1
ATOM 2383 N N . ASN B 1 96 ? -3.33 -30.734 1.989 1 42.41 96 ASN B N 1
ATOM 2384 C CA . ASN B 1 96 ? -4.336 -31.172 2.951 1 42.41 96 ASN B CA 1
ATOM 2385 C C . ASN B 1 96 ? -5.625 -30.375 2.814 1 42.41 96 ASN B C 1
ATOM 2387 O O . ASN B 1 96 ? -6.664 -30.766 3.35 1 42.41 96 ASN B O 1
ATOM 2391 N N . HIS B 1 97 ? -5.551 -29.141 2.516 1 43.69 97 HIS B N 1
ATOM 2392 C CA . HIS B 1 97 ? -6.754 -28.312 2.527 1 43.69 97 HIS B CA 1
ATOM 2393 C C . HIS B 1 97 ? -7.465 -28.359 1.18 1 43.69 97 HIS B C 1
ATOM 2395 O O . HIS B 1 97 ? -7.16 -27.562 0.287 1 43.69 97 HIS B O 1
ATOM 2401 N N . SER B 1 98 ? -7.75 -29.5 0.627 1 40.41 98 SER B N 1
ATOM 2402 C CA . SER B 1 98 ? -8.695 -29.781 -0.449 1 40.41 98 SER B CA 1
ATOM 2403 C C . SER B 1 98 ? -9.828 -28.75 -0.47 1 40.41 98 SER B C 1
ATOM 2405 O O . SER B 1 98 ? -10.438 -28.516 -1.515 1 40.41 98 SER B O 1
ATOM 2407 N N . HIS B 1 99 ? -10.406 -28.391 0.724 1 41.25 99 HIS B N 1
ATOM 2408 C CA . HIS B 1 99 ? -11.734 -27.781 0.783 1 41.25 99 HIS B CA 1
ATOM 2409 C C . HIS B 1 99 ? -11.688 -26.312 0.408 1 41.25 99 HIS B C 1
ATOM 2411 O O . HIS B 1 99 ? -12.406 -25.5 0.983 1 41.25 99 HIS B O 1
ATOM 2417 N N . LEU B 1 100 ? -10.656 -25.922 -0.202 1 47.19 100 LEU B N 1
ATOM 2418 C CA . LEU B 1 100 ? -10.852 -24.547 -0.639 1 47.19 100 LEU B CA 1
ATOM 2419 C C . LEU B 1 100 ? -12.164 -24.391 -1.392 1 47.19 100 LEU B C 1
ATOM 2421 O O . LEU B 1 100 ? -12.195 -24.469 -2.621 1 47.19 100 LEU B O 1
ATOM 2425 N N . LYS B 1 101 ? -13.203 -25.094 -0.928 1 41.75 101 LYS B N 1
ATOM 2426 C CA . LYS B 1 101 ? -14.516 -24.828 -1.503 1 41.75 101 LYS B CA 1
ATOM 2427 C C . LYS B 1 101 ? -14.852 -23.344 -1.457 1 41.75 101 LYS B C 1
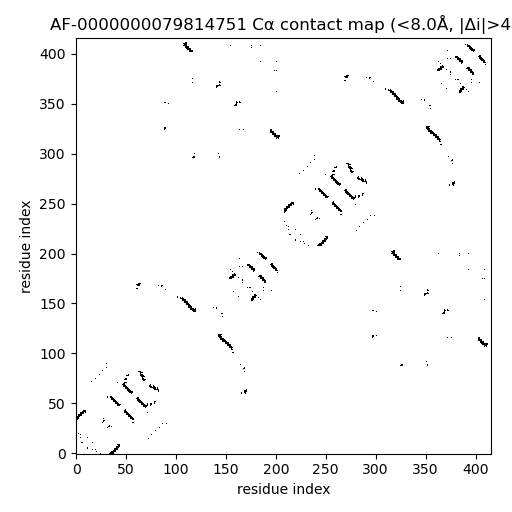ATOM 2429 O O . LYS B 1 101 ? -15.164 -22.797 -0.393 1 41.75 101 LYS B O 1
ATOM 2434 N N . THR B 1 102 ? -14.078 -22.516 -2.008 1 46.78 102 THR B N 1
ATOM 2435 C CA . THR B 1 102 ? -14.555 -21.141 -2.08 1 46.78 102 THR B CA 1
ATOM 2436 C C . THR B 1 102 ? -16.016 -21.094 -2.533 1 46.78 102 THR B C 1
ATOM 2438 O O . THR B 1 102 ? -16.359 -21.625 -3.596 1 46.78 102 THR B O 1
ATOM 2441 N N . ARG B 1 103 ? -17.031 -21.297 -1.64 1 46.12 103 ARG B N 1
ATOM 2442 C CA . ARG B 1 103 ? -18.375 -20.953 -2.082 1 46.12 103 ARG B CA 1
ATOM 2443 C C . ARG B 1 103 ? -18.344 -19.875 -3.162 1 46.12 103 ARG B C 1
ATOM 2445 O O . ARG B 1 103 ? -17.859 -18.766 -2.926 1 46.12 103 ARG B O 1
ATOM 2452 N N . GLN B 1 104 ? -18.188 -20.25 -4.387 1 55.97 104 GLN B N 1
ATOM 2453 C CA . GLN B 1 104 ? -18.047 -19.469 -5.613 1 55.97 104 GLN B CA 1
ATOM 2454 C C . GLN B 1 104 ? -19.031 -18.312 -5.641 1 55.97 104 GLN B C 1
ATOM 2456 O O . GLN B 1 104 ? -20.109 -18.406 -6.223 1 55.97 104 GLN B O 1
ATOM 2461 N N . GLN B 1 105 ? -19.188 -17.641 -4.48 1 66.31 105 GLN B N 1
ATOM 2462 C CA . GLN B 1 105 ? -19.938 -16.422 -4.73 1 66.31 105 GLN B CA 1
ATOM 2463 C C . GLN B 1 105 ? -19.266 -15.547 -5.789 1 66.31 105 GLN B C 1
ATOM 2465 O O . GLN B 1 105 ? -18.031 -15.562 -5.91 1 66.31 105 GLN B O 1
ATOM 2470 N N . MET B 1 106 ? -20 -15.266 -6.766 1 81.62 106 MET B N 1
ATOM 2471 C CA . MET B 1 106 ? -19.516 -14.352 -7.805 1 81.62 106 MET B CA 1
ATOM 2472 C C . MET B 1 106 ? -18.766 -13.18 -7.191 1 81.62 106 MET B C 1
ATOM 2474 O O . MET B 1 106 ? -19.234 -12.578 -6.219 1 81.62 106 MET B O 1
ATOM 2478 N N . PRO B 1 107 ? -17.625 -13.039 -7.633 1 86.94 107 PRO B N 1
ATOM 2479 C CA . PRO B 1 107 ? -16.859 -11.914 -7.094 1 86.94 107 PRO B CA 1
ATOM 2480 C C . PRO B 1 107 ? -17.578 -10.57 -7.289 1 86.94 107 PRO B C 1
ATOM 2482 O O . PRO B 1 107 ? -18.266 -10.375 -8.289 1 86.94 107 PRO B O 1
ATOM 2485 N N . GLU B 1 108 ? -17.484 -9.797 -6.227 1 92 108 GLU B N 1
ATOM 2486 C CA . GLU B 1 108 ? -17.891 -8.398 -6.375 1 92 108 GLU B CA 1
ATOM 2487 C C . GLU B 1 108 ? -16.859 -7.605 -7.188 1 92 108 GLU B C 1
ATOM 2489 O O . GLU B 1 108 ? -15.672 -7.922 -7.168 1 92 108 GLU B O 1
ATOM 2494 N N . ILE B 1 109 ? -17.438 -6.637 -7.941 1 94.12 109 ILE B N 1
ATOM 2495 C CA . ILE B 1 109 ? -16.531 -5.812 -8.734 1 94.12 109 ILE B CA 1
ATOM 2496 C C . ILE B 1 109 ? -16.453 -4.41 -8.133 1 94.12 109 ILE B C 1
ATOM 2498 O O . ILE B 1 109 ? -17.469 -3.727 -8.008 1 94.12 109 ILE B O 1
ATOM 2502 N N . GLY B 1 110 ? -15.234 -4.055 -7.695 1 95.31 110 GLY B N 1
ATOM 2503 C CA . GLY B 1 110 ? -14.953 -2.689 -7.281 1 95.31 110 GLY B CA 1
ATOM 2504 C C . GLY B 1 110 ? -14.164 -1.901 -8.312 1 95.31 110 GLY B C 1
ATOM 2505 O O . GLY B 1 110 ? -14.078 -2.299 -9.477 1 95.31 110 GLY B O 1
ATOM 2506 N N . ARG B 1 111 ? -13.656 -0.729 -7.906 1 95.44 111 ARG B N 1
ATOM 2507 C CA . ARG B 1 111 ? -12.883 0.129 -8.797 1 95.44 111 ARG B CA 1
ATOM 2508 C C . ARG B 1 111 ? -11.555 0.518 -8.156 1 95.44 111 ARG B C 1
ATOM 2510 O O . ARG B 1 111 ? -11.484 0.759 -6.949 1 95.44 111 ARG B O 1
ATOM 2517 N N . ASP B 1 112 ? -10.609 0.488 -8.961 1 96.25 112 ASP B N 1
ATOM 2518 C CA . ASP B 1 112 ? -9.281 0.993 -8.633 1 96.25 112 ASP B CA 1
ATOM 2519 C C . ASP B 1 112 ? -8.961 2.264 -9.414 1 96.25 112 ASP B C 1
ATOM 2521 O O . ASP B 1 112 ? -8.766 2.215 -10.633 1 96.25 112 ASP B O 1
ATOM 2525 N N . TYR B 1 113 ? -8.852 3.406 -8.734 1 96.31 113 TYR B N 1
ATOM 2526 C CA . TYR B 1 113 ? -8.57 4.684 -9.375 1 96.31 113 TYR B CA 1
ATOM 2527 C C . TYR B 1 113 ? -7.137 5.125 -9.102 1 96.31 113 TYR B C 1
ATOM 2529 O O . TYR B 1 113 ? -6.578 4.832 -8.047 1 96.31 113 TYR B O 1
ATOM 2537 N N . VAL B 1 114 ? -6.574 5.762 -10.062 1 96.44 114 VAL B N 1
ATOM 2538 C CA . VAL B 1 114 ? -5.312 6.465 -9.867 1 96.44 114 VAL B CA 1
ATOM 2539 C C . VAL B 1 114 ? -5.562 7.973 -9.812 1 96.44 114 VAL B C 1
ATOM 2541 O O . VAL B 1 114 ? -6.133 8.547 -10.742 1 96.44 114 VAL B O 1
ATOM 2544 N N . LEU B 1 115 ? -5.148 8.562 -8.695 1 95.94 115 LEU B N 1
ATOM 2545 C CA . LEU B 1 115 ? -5.402 9.977 -8.453 1 95.94 115 LEU B CA 1
ATOM 2546 C C . LEU B 1 115 ? -4.105 10.781 -8.516 1 95.94 115 LEU B C 1
ATOM 2548 O O . LEU B 1 115 ? -3.107 10.398 -7.902 1 95.94 115 LEU B O 1
ATOM 2552 N N . ARG B 1 116 ? -4.105 11.781 -9.273 1 92.56 116 ARG B N 1
ATOM 2553 C CA . ARG B 1 116 ? -3.041 12.781 -9.203 1 92.56 116 ARG B CA 1
ATOM 2554 C C . ARG B 1 116 ? -3.361 13.852 -8.172 1 92.56 116 ARG B C 1
ATOM 2556 O O . ARG B 1 116 ? -4.379 14.539 -8.273 1 92.56 116 ARG B O 1
ATOM 2563 N N . PRO B 1 117 ? -2.459 13.883 -7.137 1 88.06 117 PRO B N 1
ATOM 2564 C CA . PRO B 1 117 ? -2.752 14.883 -6.109 1 88.06 117 PRO B CA 1
ATOM 2565 C C . PRO B 1 117 ? -2.537 16.312 -6.598 1 88.06 117 PRO B C 1
ATOM 2567 O O . PRO B 1 117 ? -1.648 16.562 -7.418 1 88.06 117 PRO B O 1
ATOM 2570 N N . GLY B 1 118 ? -3.189 17.234 -6.094 1 76.5 118 GLY B N 1
ATOM 2571 C CA . GLY B 1 118 ? -3.047 18.656 -6.406 1 76.5 118 GLY B CA 1
ATOM 2572 C C . GLY B 1 118 ? -4.344 19.297 -6.855 1 76.5 118 GLY B C 1
ATOM 2573 O O . GLY B 1 118 ? -5.348 18.609 -7.059 1 76.5 118 GLY B O 1
ATOM 2574 N N . MET B 1 119 ? -4.305 20.625 -6.766 1 63.66 119 MET B N 1
ATOM 2575 C CA . MET B 1 119 ? -5.48 21.406 -7.168 1 63.66 119 MET B CA 1
ATOM 2576 C C . MET B 1 119 ? -5.754 21.234 -8.656 1 63.66 119 MET B C 1
ATOM 2578 O O . MET B 1 119 ? -4.824 21.172 -9.461 1 63.66 119 MET B O 1
ATOM 2582 N N . THR B 1 120 ? -6.906 20.703 -8.914 1 56.75 120 THR B N 1
ATOM 2583 C CA . THR B 1 120 ? -7.301 20.672 -10.32 1 56.75 120 THR B CA 1
ATOM 2584 C C . THR B 1 120 ? -7.145 22.031 -10.969 1 56.75 120 THR B C 1
ATOM 2586 O O . THR B 1 120 ? -7.531 23.062 -10.383 1 56.75 120 THR B O 1
ATOM 2589 N N . GLU B 1 121 ? -6.023 22.359 -11.641 1 47.94 121 GLU B N 1
ATOM 2590 C CA . GLU B 1 121 ? -5.922 23.609 -12.383 1 47.94 121 GLU B CA 1
ATOM 2591 C C . GLU B 1 121 ? -7.266 23.984 -13 1 47.94 121 GLU B C 1
ATOM 2593 O O . GLU B 1 121 ? -7.809 23.25 -13.82 1 47.94 121 GLU B O 1
ATOM 2598 N N . THR B 1 122 ? -8.133 24.469 -12.352 1 41.41 122 THR B N 1
ATOM 2599 C CA . THR B 1 122 ? -9.078 25.156 -13.219 1 41.41 122 THR B CA 1
ATOM 2600 C C . THR B 1 122 ? -8.344 26.047 -14.227 1 41.41 122 THR B C 1
ATOM 2602 O O . THR B 1 122 ? -7.469 26.828 -13.852 1 41.41 122 THR B O 1
ATOM 2605 N N . ALA B 1 123 ? -8.062 25.719 -15.5 1 36.09 123 ALA B N 1
ATOM 2606 C CA . ALA B 1 123 ? -7.605 26.609 -16.562 1 36.09 123 ALA B CA 1
ATOM 2607 C C . ALA B 1 123 ? -8.07 28.047 -16.328 1 36.09 123 ALA B C 1
ATOM 2609 O O . ALA B 1 123 ? -9.258 28.359 -16.484 1 36.09 123 ALA B O 1
ATOM 2610 N N . ALA B 1 124 ? -7.582 28.812 -15.656 1 35.34 124 ALA B N 1
ATOM 2611 C CA . ALA B 1 124 ? -7.84 30.219 -15.922 1 35.34 124 ALA B CA 1
ATOM 2612 C C . ALA B 1 124 ? -7.586 30.562 -17.391 1 35.34 124 ALA B C 1
ATOM 2614 O O . ALA B 1 124 ? -7.57 31.734 -17.766 1 35.34 124 ALA B O 1
ATOM 2615 N N . THR B 1 125 ? -6.703 29.953 -18.188 1 33.06 125 THR B N 1
ATOM 2616 C CA . THR B 1 125 ? -6.629 30.672 -19.469 1 33.06 125 THR B CA 1
ATOM 2617 C C . THR B 1 125 ? -8.031 30.969 -20 1 33.06 125 THR B C 1
ATOM 2619 O O . THR B 1 125 ? -9.008 30.344 -19.578 1 33.06 125 THR B O 1
ATOM 2622 N N . ASP B 1 126 ? -8.062 31.641 -21.438 1 30.31 126 ASP B N 1
ATOM 2623 C CA . ASP B 1 126 ? -9.031 32.344 -22.266 1 30.31 126 ASP B CA 1
ATOM 2624 C C . ASP B 1 126 ? -10.383 31.609 -22.266 1 30.31 126 ASP B C 1
ATOM 2626 O O . ASP B 1 126 ? -11.406 32.219 -21.922 1 30.31 126 ASP B O 1
ATOM 2630 N N . GLU B 1 127 ? -10.758 31.344 -23.734 1 31.05 127 GLU B N 1
ATOM 2631 C CA . GLU B 1 127 ? -12.008 31.172 -24.469 1 31.05 127 GLU B CA 1
ATOM 2632 C C . GLU B 1 127 ? -12.844 30.047 -23.859 1 31.05 127 GLU B C 1
ATOM 2634 O O . GLU B 1 127 ? -12.32 29.188 -23.141 1 31.05 127 GLU B O 1
ATOM 2639 N N . GLU B 1 128 ? -14.203 29.891 -24.375 1 31.97 128 GLU B N 1
ATOM 2640 C CA . GLU B 1 128 ? -15.414 29.141 -24.688 1 31.97 128 GLU B CA 1
ATOM 2641 C C . GLU B 1 128 ? -15.117 27.656 -24.859 1 31.97 128 GLU B C 1
ATOM 2643 O O . GLU B 1 128 ? -15.891 26.938 -25.5 1 31.97 128 GLU B O 1
ATOM 2648 N N . THR B 1 129 ? -13.844 27.344 -25 1 33.5 129 THR B N 1
ATOM 2649 C CA . THR B 1 129 ? -14 25.969 -25.484 1 33.5 129 THR B CA 1
ATOM 2650 C C . THR B 1 129 ? -14.727 25.109 -24.453 1 33.5 129 THR B C 1
ATOM 2652 O O . THR B 1 129 ? -14.414 25.172 -23.25 1 33.5 129 THR B O 1
ATOM 2655 N N . PRO B 1 130 ? -15.781 24.5 -24.797 1 33.12 130 PRO B N 1
ATOM 2656 C CA . PRO B 1 130 ? -16.688 23.688 -24 1 33.12 130 PRO B CA 1
ATOM 2657 C C . PRO B 1 130 ? -15.961 22.844 -22.953 1 33.12 130 PRO B C 1
ATOM 2659 O O . PRO B 1 130 ? -14.891 22.297 -23.234 1 33.12 130 PRO B O 1
ATOM 2662 N N . ALA B 1 131 ? -15.883 23.328 -21.656 1 34.44 131 ALA B N 1
ATOM 2663 C CA . ALA B 1 131 ? -15.523 22.5 -20.516 1 34.44 131 ALA B CA 1
ATOM 2664 C C . ALA B 1 131 ? -15.445 21.031 -20.906 1 34.44 131 ALA B C 1
ATOM 2666 O O . ALA B 1 131 ? -16.438 20.438 -21.359 1 34.44 131 ALA B O 1
ATOM 2667 N N . GLU B 1 132 ? -14.43 20.672 -21.562 1 33.47 132 GLU B N 1
ATOM 2668 C CA . GLU B 1 132 ? -14.453 19.234 -21.828 1 33.47 132 GLU B CA 1
ATOM 2669 C C . GLU B 1 132 ? -15.18 18.469 -20.719 1 33.47 132 GLU B C 1
ATOM 2671 O O . GLU B 1 132 ? -15.047 18.812 -19.547 1 33.47 132 GLU B O 1
ATOM 2676 N N . GLU B 1 133 ? -16.266 17.875 -20.953 1 34.34 133 GLU B N 1
ATOM 2677 C CA . GLU B 1 133 ? -17.219 17.031 -20.234 1 34.34 133 GLU B CA 1
ATOM 2678 C C . GLU B 1 133 ? -16.516 16.234 -19.125 1 34.34 133 GLU B C 1
ATOM 2680 O O . GLU B 1 133 ? -15.672 15.391 -19.406 1 34.34 133 GLU B O 1
ATOM 2685 N N . GLU B 1 134 ? -15.828 16.922 -18.094 1 39.47 134 GLU B N 1
ATOM 2686 C CA . GLU B 1 134 ? -15.609 15.984 -17 1 39.47 134 GLU B CA 1
ATOM 2687 C C . GLU B 1 134 ? -16.5 14.758 -17.141 1 39.47 134 GLU B C 1
ATOM 2689 O O . GLU B 1 134 ? -17.719 14.883 -17.344 1 39.47 134 GLU B O 1
ATOM 2694 N N . ASP B 1 135 ? -15.961 13.797 -17.781 1 41.72 135 ASP B N 1
ATOM 2695 C CA . ASP B 1 135 ? -16.812 12.633 -17.953 1 41.72 135 ASP B CA 1
ATOM 2696 C C . ASP B 1 135 ? -17.781 12.469 -16.766 1 41.72 135 ASP B C 1
ATOM 2698 O O . ASP B 1 135 ? -17.344 12.305 -15.633 1 41.72 135 ASP B O 1
ATOM 2702 N N . ALA B 1 136 ? -18.938 13.141 -16.734 1 47.5 136 ALA B N 1
ATOM 2703 C CA . ALA B 1 136 ? -20.078 13.047 -15.836 1 47.5 136 ALA B CA 1
ATOM 2704 C C . ALA B 1 136 ? -20.125 11.688 -15.141 1 47.5 136 ALA B C 1
ATOM 2706 O O . ALA B 1 136 ? -20.859 11.5 -14.172 1 47.5 136 ALA B O 1
ATOM 2707 N N . SER B 1 137 ? -19.328 10.68 -15.789 1 55.16 137 SER B N 1
ATOM 2708 C CA . SER B 1 137 ? -19.453 9.328 -15.273 1 55.16 137 SER B CA 1
ATOM 2709 C C . SER B 1 137 ? -18.453 9.062 -14.156 1 55.16 137 SER B C 1
ATOM 2711 O O . SER B 1 137 ? -18.562 8.062 -13.438 1 55.16 137 SER B O 1
ATOM 2713 N N . LEU B 1 138 ? -17.328 9.922 -14 1 59.59 138 LEU B N 1
ATOM 2714 C CA . LEU B 1 138 ? -16.344 9.656 -12.953 1 59.59 138 LEU B CA 1
ATOM 2715 C C . LEU B 1 138 ? -16.766 10.289 -11.633 1 59.59 138 LEU B C 1
ATOM 2717 O O . LEU B 1 138 ? -17.406 11.344 -11.625 1 59.59 138 LEU B O 1
ATOM 2721 N N . PRO B 1 139 ? -16.531 9.562 -10.539 1 67.75 139 PRO B N 1
ATOM 2722 C CA . PRO B 1 139 ? -16.875 10.133 -9.234 1 67.75 139 PRO B CA 1
ATOM 2723 C C . PRO B 1 139 ? -16.188 11.469 -8.977 1 67.75 139 PRO B C 1
ATOM 2725 O O . PRO B 1 139 ? -15.094 11.711 -9.484 1 67.75 139 PRO B O 1
ATOM 2728 N N . ALA B 1 140 ? -16.891 12.359 -8.414 1 63.28 140 ALA B N 1
ATOM 2729 C CA . ALA B 1 140 ? -16.344 13.664 -8.07 1 63.28 140 ALA B CA 1
ATOM 2730 C C . ALA B 1 140 ? -15.266 13.531 -6.992 1 63.28 140 ALA B C 1
ATOM 2732 O O . ALA B 1 140 ? -15.5 12.938 -5.941 1 63.28 140 ALA B O 1
ATOM 2733 N N . THR B 1 141 ? -13.953 13.734 -7.285 1 73.44 141 THR B N 1
ATOM 2734 C CA . THR B 1 141 ? -12.875 13.672 -6.305 1 73.44 141 THR B CA 1
ATOM 2735 C C . THR B 1 141 ? -12.578 15.055 -5.734 1 73.44 141 THR B C 1
ATOM 2737 O O . THR B 1 141 ? -11.711 15.203 -4.871 1 73.44 141 THR B O 1
ATOM 2740 N N . GLY B 1 142 ? -13.391 16.016 -6.074 1 72.56 142 GLY B N 1
ATOM 2741 C CA . GLY B 1 142 ? -13.211 17.359 -5.543 1 72.56 142 GLY B CA 1
ATOM 2742 C C . GLY B 1 142 ? -11.945 18.031 -6.031 1 72.56 142 GLY B C 1
ATOM 2743 O O . GLY B 1 142 ? -11.305 17.562 -6.977 1 72.56 142 GLY B O 1
ATOM 2744 N N . PRO B 1 143 ? -11.562 19.094 -5.469 1 74.75 143 PRO B N 1
ATOM 2745 C CA . PRO B 1 143 ? -10.492 19.953 -5.977 1 74.75 143 PRO B CA 1
ATOM 2746 C C . PRO B 1 143 ? -9.102 19.391 -5.695 1 74.75 143 PRO B C 1
ATOM 2748 O O . PRO B 1 143 ? -8.117 19.828 -6.297 1 74.75 143 PRO B O 1
ATOM 2751 N N . TYR B 1 144 ? -9.062 18.359 -4.887 1 83.38 144 TYR B N 1
ATOM 2752 C CA . TYR B 1 144 ? -7.73 18.031 -4.395 1 83.38 144 TYR B CA 1
ATOM 2753 C C . TYR B 1 144 ? -7.156 16.828 -5.141 1 83.38 144 TYR B C 1
ATOM 2755 O O . TYR B 1 144 ? -6.047 16.375 -4.844 1 83.38 144 TYR B O 1
ATOM 2763 N N . ALA B 1 145 ? -7.957 16.359 -6.078 1 87.12 145 ALA B N 1
ATOM 2764 C CA . ALA B 1 145 ? -7.441 15.195 -6.793 1 87.12 145 ALA B CA 1
ATOM 2765 C C . ALA B 1 145 ? -8.148 15.008 -8.133 1 87.12 145 ALA B C 1
ATOM 2767 O O . ALA B 1 145 ? -9.336 15.32 -8.258 1 87.12 145 ALA B O 1
ATOM 2768 N N . THR B 1 146 ? -7.418 14.594 -9.164 1 89.81 146 THR B N 1
ATOM 2769 C CA . THR B 1 146 ? -7.98 14.289 -10.477 1 89.81 146 THR B CA 1
ATOM 2770 C C . THR B 1 146 ? -7.797 12.812 -10.812 1 89.81 146 THR B C 1
ATOM 2772 O O . THR B 1 146 ? -6.719 12.25 -10.602 1 89.81 146 THR B O 1
ATOM 2775 N N . ILE B 1 147 ? -8.844 12.203 -11.258 1 92.75 147 ILE B N 1
ATOM 2776 C CA . ILE B 1 147 ? -8.758 10.812 -11.68 1 92.75 147 ILE B CA 1
ATOM 2777 C C . ILE B 1 147 ? -8.039 10.734 -13.031 1 92.75 147 ILE B C 1
ATOM 2779 O O . ILE B 1 147 ? -8.469 11.352 -14.008 1 92.75 147 ILE B O 1
ATOM 2783 N N . ILE B 1 148 ? -7.008 10.023 -13.102 1 94.06 148 ILE B N 1
ATOM 2784 C CA . ILE B 1 148 ? -6.266 9.945 -14.359 1 94.06 148 ILE B CA 1
ATOM 2785 C C . ILE B 1 148 ? -6.34 8.531 -14.914 1 94.06 148 ILE B C 1
ATOM 2787 O O . ILE B 1 148 ? -5.934 8.281 -16.062 1 94.06 148 ILE B O 1
ATOM 2791 N N . ALA B 1 149 ? -6.809 7.562 -14.195 1 95.69 149 ALA B N 1
ATOM 2792 C CA . ALA B 1 149 ? -7.016 6.191 -14.656 1 95.69 149 ALA B CA 1
ATOM 2793 C C . ALA B 1 149 ? -8.016 5.457 -13.766 1 95.69 149 ALA B C 1
ATOM 2795 O O . ALA B 1 149 ? -8.195 5.816 -12.602 1 95.69 149 ALA B O 1
ATOM 2796 N N . GLU B 1 150 ? -8.734 4.551 -14.32 1 93.88 150 GLU B N 1
ATOM 2797 C CA . GLU B 1 150 ? -9.703 3.711 -13.633 1 93.88 150 GLU B CA 1
ATOM 2798 C C . GLU B 1 150 ? -9.625 2.268 -14.117 1 93.88 150 GLU B C 1
ATOM 2800 O O . GLU B 1 150 ? -9.609 2.012 -15.32 1 93.88 150 GLU B O 1
ATOM 2805 N N . HIS B 1 151 ? -9.578 1.348 -13.148 1 94.69 151 HIS B N 1
ATOM 2806 C CA . HIS B 1 151 ? -9.57 -0.073 -13.484 1 94.69 151 HIS B CA 1
ATOM 2807 C C . HIS B 1 151 ? -10.547 -0.845 -12.602 1 94.69 151 HIS B C 1
ATOM 2809 O O . HIS B 1 151 ? -10.672 -0.563 -11.406 1 94.69 151 HIS B O 1
ATOM 2815 N N . PRO B 1 152 ? -11.227 -1.787 -13.234 1 94.81 152 PRO B N 1
ATOM 2816 C CA . PRO B 1 152 ? -12.023 -2.662 -12.375 1 94.81 152 PRO B CA 1
ATOM 2817 C C . PRO B 1 152 ? -11.156 -3.553 -11.484 1 94.81 152 PRO B C 1
ATOM 2819 O O . PRO B 1 152 ? -10.031 -3.887 -11.844 1 94.81 152 PRO B O 1
ATOM 2822 N N . THR B 1 153 ? -11.664 -3.861 -10.273 1 94.31 153 THR B N 1
ATOM 2823 C CA . THR B 1 153 ? -10.977 -4.785 -9.383 1 94.31 153 THR B CA 1
ATOM 2824 C C . THR B 1 153 ? -11.953 -5.789 -8.781 1 94.31 153 THR B C 1
ATOM 2826 O O . THR B 1 153 ? -13.062 -5.422 -8.383 1 94.31 153 THR B O 1
ATOM 2829 N N . GLU B 1 154 ? -11.508 -6.996 -8.742 1 92.25 154 GLU B N 1
ATOM 2830 C CA . GLU B 1 154 ? -12.359 -8.047 -8.195 1 92.25 154 GLU B CA 1
ATOM 2831 C C . GLU B 1 154 ? -12.227 -8.141 -6.684 1 92.25 154 GLU B C 1
ATOM 2833 O O . GLU B 1 154 ? -11.117 -8.023 -6.145 1 92.25 154 GLU B O 1
ATOM 2838 N N . ILE B 1 155 ? -13.328 -8.297 -6.082 1 96.19 155 ILE B N 1
ATOM 2839 C CA . ILE B 1 155 ? -13.391 -8.531 -4.645 1 96.19 155 ILE B CA 1
ATOM 2840 C C . ILE B 1 155 ? -13.969 -9.914 -4.367 1 96.19 155 ILE B C 1
ATOM 2842 O O . ILE B 1 155 ? -15.188 -10.094 -4.363 1 96.19 155 ILE B O 1
ATOM 2846 N N . VAL B 1 156 ? -13.148 -10.852 -4.168 1 93.56 156 VAL B N 1
ATOM 2847 C CA . VAL B 1 156 ? -13.555 -12.242 -3.961 1 93.56 156 VAL B CA 1
ATOM 2848 C C . VAL B 1 156 ? -13.742 -12.508 -2.469 1 93.56 156 VAL B C 1
ATOM 2850 O O . VAL B 1 156 ? -13 -11.977 -1.639 1 93.56 156 VAL B O 1
ATOM 2853 N N . THR B 1 157 ? -14.766 -13.266 -2.098 1 95.38 157 THR B N 1
ATOM 2854 C CA . THR B 1 157 ? -14.977 -13.664 -0.711 1 95.38 157 THR B CA 1
ATOM 2855 C C . THR B 1 157 ? -14.039 -14.797 -0.323 1 95.38 157 THR B C 1
ATOM 2857 O O . THR B 1 157 ? -14.094 -15.883 -0.9 1 95.38 157 THR B O 1
ATOM 2860 N N . LEU B 1 158 ? -13.141 -14.539 0.667 1 92.44 158 LEU B N 1
ATOM 2861 C CA . LEU B 1 158 ? -12.102 -15.484 1.062 1 92.44 158 LEU B CA 1
ATOM 2862 C C . LEU B 1 158 ? -11.883 -15.453 2.57 1 92.44 158 LEU B C 1
ATOM 2864 O O . LEU B 1 158 ? -12.211 -14.461 3.229 1 92.44 158 LEU B O 1
ATOM 2868 N N . SER B 1 159 ? -11.375 -16.625 3.086 1 91.56 159 SER B N 1
ATOM 2869 C CA . SER B 1 159 ? -10.766 -16.547 4.41 1 91.56 159 SER B CA 1
ATOM 2870 C C . SER B 1 159 ? -9.492 -15.703 4.375 1 91.56 159 SER B C 1
ATOM 2872 O O . SER B 1 159 ? -8.891 -15.523 3.316 1 91.56 159 SER B O 1
ATOM 2874 N N . VAL B 1 160 ? -9.023 -15.211 5.516 1 93.31 160 VAL B N 1
ATOM 2875 C CA . VAL B 1 160 ? -7.797 -14.422 5.586 1 93.31 160 VAL B CA 1
ATOM 2876 C C . VAL B 1 160 ? -6.613 -15.273 5.117 1 93.31 160 VAL B C 1
ATOM 2878 O O . VAL B 1 160 ? -5.762 -14.797 4.363 1 93.31 160 VAL B O 1
ATOM 2881 N N . SER B 1 161 ? -6.582 -16.531 5.48 1 90.31 161 SER B N 1
ATOM 2882 C CA . SER B 1 161 ? -5.5 -17.438 5.113 1 90.31 161 SER B CA 1
ATOM 2883 C C . SER B 1 161 ? -5.402 -17.594 3.6 1 90.31 161 SER B C 1
ATOM 2885 O O . SER B 1 161 ? -4.316 -17.484 3.025 1 90.31 161 SER B O 1
ATOM 2887 N N . GLU B 1 162 ? -6.516 -17.812 3.004 1 88.56 162 GLU B N 1
ATOM 2888 C CA . GLU B 1 162 ? -6.523 -17.969 1.554 1 88.56 162 GLU B CA 1
ATOM 2889 C C . GLU B 1 162 ? -6.168 -16.672 0.851 1 88.56 162 GLU B C 1
ATOM 2891 O O . GLU B 1 162 ? -5.449 -16.672 -0.151 1 88.56 162 GLU B O 1
ATOM 2896 N N . ALA B 1 163 ? -6.691 -15.609 1.348 1 94.38 163 ALA B N 1
ATOM 2897 C CA . ALA B 1 163 ? -6.391 -14.297 0.771 1 94.38 163 ALA B CA 1
ATOM 2898 C C . ALA B 1 163 ? -4.891 -14.016 0.812 1 94.38 163 ALA B C 1
ATOM 2900 O O . ALA B 1 163 ? -4.316 -13.539 -0.169 1 94.38 163 ALA B O 1
ATOM 2901 N N . VAL B 1 164 ? -4.293 -14.328 1.939 1 94.88 164 VAL B N 1
ATOM 2902 C CA . VAL B 1 164 ? -2.863 -14.094 2.117 1 94.88 164 VAL B CA 1
ATOM 2903 C C . VAL B 1 164 ? -2.072 -14.953 1.132 1 94.88 164 VAL B C 1
ATOM 2905 O O . VAL B 1 164 ? -1.127 -14.469 0.502 1 94.88 164 VAL B O 1
ATOM 2908 N N . MET B 1 165 ? -2.486 -16.156 0.992 1 90.62 165 MET B N 1
ATOM 2909 C CA . MET B 1 165 ? -1.816 -17.047 0.056 1 90.62 165 MET B CA 1
ATOM 2910 C C . MET B 1 165 ? -1.89 -16.516 -1.366 1 90.62 165 MET B C 1
ATOM 2912 O O . MET B 1 165 ? -0.867 -16.391 -2.043 1 90.62 165 MET B O 1
ATOM 2916 N N . ARG B 1 166 ? -3.072 -16.188 -1.816 1 91.44 166 ARG B N 1
ATOM 2917 C CA . ARG B 1 166 ? -3.258 -15.68 -3.174 1 91.44 166 ARG B CA 1
ATOM 2918 C C . ARG B 1 166 ? -2.498 -14.375 -3.381 1 91.44 166 ARG B C 1
ATOM 2920 O O . ARG B 1 166 ? -1.863 -14.18 -4.418 1 91.44 166 ARG B O 1
ATOM 2927 N N . PHE B 1 167 ? -2.582 -13.562 -2.414 1 94.56 167 PHE B N 1
ATOM 2928 C CA . PHE B 1 167 ? -1.93 -12.266 -2.439 1 94.56 167 PHE B CA 1
ATOM 2929 C C . PHE B 1 167 ? -0.421 -12.414 -2.59 1 94.56 167 PHE B C 1
ATOM 2931 O O . PHE B 1 167 ? 0.198 -11.734 -3.412 1 94.56 167 PHE B O 1
ATOM 2938 N N . ASP B 1 168 ? 0.204 -13.281 -1.771 1 93.44 168 ASP B N 1
ATOM 2939 C CA . ASP B 1 168 ? 1.647 -13.5 -1.774 1 93.44 168 ASP B CA 1
ATOM 2940 C C . ASP B 1 168 ? 2.098 -14.172 -3.068 1 93.44 168 ASP B C 1
ATOM 2942 O O . ASP B 1 168 ? 3.076 -13.75 -3.688 1 93.44 168 ASP B O 1
ATOM 2946 N N . LEU B 1 169 ? 1.301 -15.172 -3.539 1 90.81 169 LEU B N 1
ATOM 2947 C CA . LEU B 1 169 ? 1.656 -15.906 -4.75 1 90.81 169 LEU B CA 1
ATOM 2948 C C . LEU B 1 169 ? 1.582 -15 -5.977 1 90.81 169 LEU B C 1
ATOM 2950 O O . LEU B 1 169 ? 2.389 -15.133 -6.898 1 90.81 169 LEU B O 1
ATOM 2954 N N . ALA B 1 170 ? 0.657 -14.117 -5.961 1 93.38 170 ALA B N 1
ATOM 2955 C CA . ALA B 1 170 ? 0.483 -13.211 -7.098 1 93.38 170 ALA B CA 1
ATOM 2956 C C . ALA B 1 170 ? 1.486 -12.062 -7.047 1 93.38 170 ALA B C 1
ATOM 2958 O O . ALA B 1 170 ? 1.566 -11.258 -7.977 1 93.38 170 ALA B O 1
ATOM 2959 N N . ASP B 1 171 ? 2.221 -11.969 -5.918 1 94.44 171 ASP B N 1
ATOM 2960 C CA . ASP B 1 171 ? 3.15 -10.867 -5.703 1 94.44 171 ASP B CA 1
ATOM 2961 C C . ASP B 1 171 ? 2.447 -9.523 -5.852 1 94.44 171 ASP B C 1
ATOM 2963 O O . ASP B 1 171 ? 2.965 -8.609 -6.508 1 94.44 171 ASP B O 1
ATOM 2967 N N . SER B 1 172 ? 1.229 -9.43 -5.312 1 94.31 172 SER B N 1
ATOM 2968 C CA . SER B 1 172 ? 0.424 -8.211 -5.387 1 94.31 172 SER B CA 1
ATOM 2969 C C . SER B 1 172 ? 0.888 -7.184 -4.363 1 94.31 172 SER B C 1
ATOM 2971 O O . SER B 1 172 ? 1.491 -7.535 -3.348 1 94.31 172 SER B O 1
ATOM 2973 N N . GLN B 1 173 ? 0.699 -5.906 -4.691 1 95 173 GLN B N 1
ATOM 2974 C CA . GLN B 1 173 ? 1.05 -4.828 -3.771 1 95 173 GLN B CA 1
ATOM 2975 C C . GLN B 1 173 ? -0.114 -4.5 -2.84 1 95 173 GLN B C 1
ATOM 2977 O O . GLN B 1 173 ? 0.096 -4.094 -1.695 1 95 173 GLN B O 1
ATOM 2982 N N . ILE B 1 174 ? -1.279 -4.688 -3.289 1 97.19 174 ILE B N 1
ATOM 2983 C CA . ILE B 1 174 ? -2.492 -4.41 -2.529 1 97.19 174 ILE B CA 1
ATOM 2984 C C . ILE B 1 174 ? -3.656 -5.223 -3.096 1 97.19 174 ILE B C 1
ATOM 2986 O O . ILE B 1 174 ? -3.721 -5.465 -4.305 1 97.19 174 ILE B O 1
ATOM 2990 N N . GLN B 1 175 ? -4.578 -5.641 -2.238 1 96.56 175 GLN B N 1
ATOM 2991 C CA . GLN B 1 175 ? -5.715 -6.441 -2.684 1 96.56 175 GLN B CA 1
ATOM 2992 C C . GLN B 1 175 ? -6.902 -6.285 -1.737 1 96.56 175 GLN B C 1
ATOM 2994 O O . GLN B 1 175 ? -6.734 -6.312 -0.516 1 96.56 175 GLN B O 1
ATOM 2999 N N . LEU B 1 176 ? -8.055 -6.055 -2.344 1 97.56 176 LEU B N 1
ATOM 3000 C CA . LEU B 1 176 ? -9.305 -6.137 -1.594 1 97.56 176 LEU B CA 1
ATOM 3001 C C . LEU B 1 176 ? -9.82 -7.57 -1.562 1 97.56 176 LEU B C 1
ATOM 3003 O O . LEU B 1 176 ? -9.656 -8.32 -2.527 1 97.56 176 LEU B O 1
ATOM 3007 N N . PHE B 1 177 ? -10.43 -7.934 -0.51 1 96.06 177 PHE B N 1
ATOM 3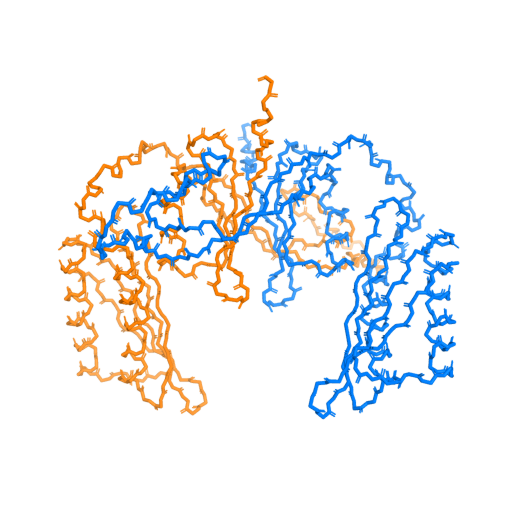008 C CA . PHE B 1 177 ? -11.195 -9.172 -0.42 1 96.06 177 PHE B CA 1
ATOM 3009 C C . PHE B 1 177 ? -12.297 -9.055 0.624 1 96.06 177 PHE B C 1
ATOM 3011 O O . PHE B 1 177 ? -12.219 -8.219 1.526 1 96.06 177 PHE B O 1
ATOM 3018 N N . ARG B 1 178 ? -13.297 -9.75 0.418 1 96.25 178 ARG B N 1
ATOM 3019 C CA . ARG B 1 178 ? -14.32 -9.852 1.447 1 96.25 178 ARG B CA 1
ATOM 3020 C C . ARG B 1 178 ? -14.023 -10.992 2.41 1 96.25 178 ARG B C 1
ATOM 3022 O O . ARG B 1 178 ? -13.93 -12.148 1.996 1 96.25 178 ARG B O 1
ATOM 3029 N N . ASN B 1 179 ? -13.812 -10.625 3.658 1 94.5 179 ASN B N 1
ATOM 3030 C CA . ASN B 1 179 ? -13.539 -11.625 4.684 1 94.5 179 ASN B CA 1
ATOM 3031 C C . ASN B 1 179 ? -14.75 -12.531 4.918 1 94.5 179 ASN B C 1
ATOM 3033 O O . ASN B 1 179 ? -15.812 -12.055 5.32 1 94.5 179 ASN B O 1
ATOM 3037 N N . SER B 1 180 ? -14.578 -13.812 4.734 1 93.12 180 SER B N 1
ATOM 3038 C CA . SER B 1 180 ? -15.688 -14.75 4.828 1 93.12 180 SER B CA 1
ATOM 3039 C C . SER B 1 180 ? -16.188 -14.891 6.266 1 93.12 180 SER B C 1
ATOM 3041 O O . SER B 1 180 ? -17.344 -15.211 6.5 1 93.12 180 SER B O 1
ATOM 3043 N N . ALA B 1 181 ? -15.352 -14.602 7.23 1 90.75 181 ALA B N 1
ATOM 3044 C CA . ALA B 1 181 ? -15.727 -14.727 8.641 1 90.75 181 ALA B CA 1
ATOM 3045 C C . ALA B 1 181 ? -16.562 -13.539 9.094 1 90.75 181 ALA B C 1
ATOM 3047 O O . ALA B 1 181 ? -17.516 -13.703 9.859 1 90.75 181 ALA B O 1
ATOM 3048 N N . THR B 1 182 ? -16.297 -12.367 8.609 1 91.56 182 THR B N 1
ATOM 3049 C CA . THR B 1 182 ? -16.953 -11.164 9.102 1 91.56 182 THR B CA 1
ATOM 3050 C C . THR B 1 182 ? -17.859 -10.562 8.031 1 91.56 182 THR B C 1
ATOM 3052 O O . THR B 1 182 ? -18.656 -9.672 8.32 1 91.56 182 THR B O 1
ATOM 3055 N N . ASP B 1 183 ? -17.719 -10.984 6.824 1 92.81 183 ASP B N 1
ATOM 3056 C CA . ASP B 1 183 ? -18.484 -10.5 5.672 1 92.81 183 ASP B CA 1
ATOM 3057 C C . ASP B 1 183 ? -18.234 -9.008 5.441 1 92.81 183 ASP B C 1
ATOM 3059 O O . ASP B 1 183 ? -19.172 -8.266 5.141 1 92.81 183 ASP B O 1
ATOM 3063 N N . THR B 1 184 ? -17.047 -8.57 5.699 1 94.56 184 THR B N 1
ATOM 3064 C CA . THR B 1 184 ? -16.641 -7.195 5.457 1 94.56 184 THR B CA 1
ATOM 3065 C C . THR B 1 184 ? -15.461 -7.148 4.477 1 94.56 184 THR B C 1
ATOM 3067 O O . THR B 1 184 ? -14.695 -8.109 4.371 1 94.56 184 THR B O 1
ATOM 3070 N N . VAL B 1 185 ? -15.391 -6.086 3.734 1 96.19 185 VAL B N 1
ATOM 3071 C CA . VAL B 1 185 ? -14.281 -5.918 2.795 1 96.19 185 VAL B CA 1
ATOM 3072 C C . VAL B 1 185 ? -13.016 -5.527 3.553 1 96.19 185 VAL B C 1
ATOM 3074 O O . VAL B 1 185 ? -13.023 -4.57 4.336 1 96.19 185 VAL B O 1
ATOM 3077 N N . ASN B 1 186 ? -12.016 -6.34 3.418 1 97.38 186 ASN B N 1
ATOM 3078 C CA . ASN B 1 186 ? -10.695 -6.133 4.008 1 97.38 186 ASN B CA 1
ATOM 3079 C C . ASN B 1 186 ? -9.648 -5.824 2.943 1 97.38 186 ASN B C 1
ATOM 3081 O O . ASN B 1 186 ? -9.93 -5.91 1.746 1 97.38 186 ASN B O 1
ATOM 3085 N N . VAL B 1 187 ? -8.445 -5.418 3.463 1 98.06 187 VAL B N 1
ATOM 3086 C CA . VAL B 1 187 ? -7.363 -5.051 2.557 1 98.06 187 VAL B CA 1
ATOM 3087 C C . VAL B 1 187 ? -6.074 -5.746 2.986 1 98.06 187 VAL B C 1
ATOM 3089 O O . VAL B 1 187 ? -5.742 -5.777 4.172 1 98.06 187 VAL B O 1
ATOM 3092 N N . LEU B 1 188 ? -5.426 -6.316 2.004 1 97.69 188 LEU B N 1
ATOM 3093 C CA . LEU B 1 188 ? -4.043 -6.746 2.184 1 97.69 188 LEU B CA 1
ATOM 3094 C C . LEU B 1 188 ? -3.088 -5.836 1.419 1 97.69 188 LEU B C 1
ATOM 3096 O O . LEU B 1 188 ? -3.398 -5.395 0.311 1 97.69 188 LEU B O 1
ATOM 3100 N N . TYR B 1 189 ? -1.985 -5.586 2.02 1 97.81 189 TYR B N 1
ATOM 3101 C CA . TYR B 1 189 ? -0.974 -4.793 1.328 1 97.81 189 TYR B CA 1
ATOM 3102 C C . TYR B 1 189 ? 0.429 -5.234 1.728 1 97.81 189 TYR B C 1
ATOM 3104 O O . TYR B 1 189 ? 0.633 -5.762 2.822 1 97.81 189 TYR B O 1
ATOM 3112 N N . ARG B 1 190 ? 1.338 -5.008 0.836 1 96.44 190 ARG B N 1
ATOM 3113 C CA . ARG B 1 190 ? 2.723 -5.387 1.101 1 96.44 190 ARG B CA 1
ATOM 3114 C C . ARG B 1 190 ? 3.445 -4.301 1.891 1 96.44 190 ARG B C 1
ATOM 3116 O O . ARG B 1 190 ? 3.461 -3.137 1.485 1 96.44 190 ARG B O 1
ATOM 3123 N N . ARG B 1 191 ? 4.004 -4.719 2.957 1 95.5 191 ARG B N 1
ATOM 3124 C CA . ARG B 1 191 ? 4.773 -3.793 3.781 1 95.5 191 ARG B CA 1
ATOM 3125 C C . ARG B 1 191 ? 6.219 -3.705 3.305 1 95.5 191 ARG B C 1
ATOM 3127 O O . ARG B 1 191 ? 6.738 -4.648 2.705 1 95.5 191 ARG B O 1
ATOM 3134 N N . PRO B 1 192 ? 6.867 -2.588 3.613 1 91 192 PRO B N 1
ATOM 3135 C CA . PRO B 1 192 ? 8.266 -2.455 3.201 1 91 192 PRO B CA 1
ATOM 3136 C C . PRO B 1 192 ? 9.18 -3.492 3.857 1 91 192 PRO B C 1
ATOM 3138 O O . PRO B 1 192 ? 10.234 -3.818 3.316 1 91 192 PRO B O 1
ATOM 3141 N N . ASP B 1 193 ? 8.859 -4.023 4.93 1 91.75 193 ASP B N 1
ATOM 3142 C CA . ASP B 1 193 ? 9.695 -4.988 5.633 1 91.75 193 ASP B CA 1
ATOM 3143 C C . ASP B 1 193 ? 9.492 -6.398 5.074 1 91.75 193 ASP B C 1
ATOM 3145 O O . ASP B 1 193 ? 10.109 -7.352 5.547 1 91.75 193 ASP B O 1
ATOM 3149 N N . GLY B 1 194 ? 8.664 -6.535 4.164 1 89.94 194 GLY B N 1
ATOM 3150 C CA . GLY B 1 194 ? 8.43 -7.824 3.533 1 89.94 194 GLY B CA 1
ATOM 3151 C C . GLY B 1 194 ? 7.23 -8.555 4.105 1 89.94 194 GLY B C 1
ATOM 3152 O O . GLY B 1 194 ? 6.742 -9.523 3.51 1 89.94 194 GLY B O 1
ATOM 3153 N N . ASN B 1 195 ? 6.723 -8.109 5.25 1 95.25 195 ASN B N 1
ATOM 3154 C CA . ASN B 1 195 ? 5.512 -8.68 5.836 1 95.25 195 ASN B CA 1
ATOM 3155 C C . ASN B 1 195 ? 4.258 -8.172 5.125 1 95.25 195 ASN B C 1
ATOM 3157 O O . ASN B 1 195 ? 4.344 -7.355 4.207 1 95.25 195 ASN B O 1
ATOM 3161 N N . ILE B 1 196 ? 3.18 -8.797 5.52 1 96.44 196 ILE B N 1
ATOM 3162 C CA . ILE B 1 196 ? 1.904 -8.43 4.914 1 96.44 196 ILE B CA 1
ATOM 3163 C C . ILE B 1 196 ? 1.071 -7.625 5.906 1 96.44 196 ILE B C 1
ATOM 3165 O O . ILE B 1 196 ? 0.979 -7.98 7.082 1 96.44 196 ILE B O 1
ATOM 3169 N N . GLY B 1 197 ? 0.621 -6.512 5.445 1 97.56 197 GLY B N 1
ATOM 3170 C CA . GLY B 1 197 ? -0.361 -5.773 6.223 1 97.56 197 GLY B CA 1
ATOM 3171 C C . GLY B 1 197 ? -1.789 -6.211 5.949 1 97.56 197 GLY B C 1
ATOM 3172 O O . GLY B 1 197 ? -2.148 -6.492 4.805 1 97.56 197 GLY B O 1
ATOM 3173 N N . TRP B 1 198 ? -2.59 -6.27 6.984 1 97.38 198 TRP B N 1
ATOM 3174 C CA . TRP B 1 198 ? -4 -6.633 6.902 1 97.38 198 TRP B CA 1
ATOM 3175 C C . TRP B 1 198 ? -4.867 -5.613 7.633 1 97.38 198 TRP B C 1
ATOM 3177 O O . TRP B 1 198 ? -4.777 -5.473 8.852 1 97.38 198 TRP B O 1
ATOM 3187 N N . LEU B 1 199 ? -5.637 -4.828 6.855 1 97.56 199 LEU B N 1
ATOM 3188 C CA . LEU B 1 199 ? -6.562 -3.857 7.434 1 97.56 199 LEU B CA 1
ATOM 3189 C C . LEU B 1 199 ? -7.973 -4.434 7.512 1 97.56 199 LEU B C 1
ATOM 3191 O O . LEU B 1 199 ? -8.555 -4.793 6.488 1 97.56 199 LEU B O 1
ATOM 3195 N N . ASP B 1 200 ? -8.477 -4.52 8.641 1 96.56 200 ASP B N 1
ATOM 3196 C CA . ASP B 1 200 ? -9.812 -5.027 8.922 1 96.56 200 ASP B CA 1
ATOM 3197 C C . ASP B 1 200 ? -10.695 -3.943 9.539 1 96.56 200 ASP B C 1
ATOM 3199 O O . ASP B 1 200 ? -10.477 -3.527 10.68 1 96.56 200 ASP B O 1
ATOM 3203 N N . PRO B 1 201 ? -11.719 -3.486 8.773 1 96.19 201 PRO B N 1
ATOM 3204 C CA . PRO B 1 201 ? -12.562 -2.414 9.305 1 96.19 201 PRO B CA 1
ATOM 3205 C C . PRO B 1 201 ? -13.523 -2.898 10.391 1 96.19 201 PRO B C 1
ATOM 3207 O O . PRO B 1 201 ? -14.188 -2.088 11.039 1 96.19 201 PRO B O 1
ATOM 3210 N N . SER B 1 202 ? -13.648 -4.242 10.539 1 87.81 202 SER B N 1
ATOM 3211 C CA . SER B 1 202 ? -14.625 -4.773 11.484 1 87.81 202 SER B CA 1
ATOM 3212 C C . SER B 1 202 ? -14.211 -4.492 12.93 1 87.81 202 SER B C 1
ATOM 3214 O O . SER B 1 202 ? -13.023 -4.523 13.25 1 87.81 202 SER B O 1
ATOM 3216 N N . ALA B 1 203 ? -15.156 -3.725 13.68 1 68.44 203 ALA B N 1
ATOM 3217 C CA . ALA B 1 203 ? -14.922 -3.438 15.086 1 68.44 203 ALA B CA 1
ATOM 3218 C C . ALA B 1 203 ? -14.609 -4.715 15.867 1 68.44 203 ALA B C 1
ATOM 3220 O O . ALA B 1 203 ? -15.078 -5.797 15.508 1 68.44 203 ALA B O 1
ATOM 3221 N N . SER B 1 204 ? -13.367 -4.797 16.531 1 59.47 204 SER B N 1
ATOM 3222 C CA . SER B 1 204 ? -13.125 -5.961 17.375 1 59.47 204 SER B CA 1
ATOM 3223 C C . SER B 1 204 ? -14.406 -6.418 18.062 1 59.47 204 SER B C 1
ATOM 3225 O O . SER B 1 204 ? -15.25 -5.594 18.438 1 59.47 204 SER B O 1
ATOM 3227 N N . PRO B 1 205 ? -14.883 -7.66 17.891 1 48.25 205 PRO B N 1
ATOM 3228 C CA . PRO B 1 205 ? -15.984 -8.07 18.766 1 48.25 205 PRO B CA 1
ATOM 3229 C C . PRO B 1 205 ? -15.836 -7.543 20.188 1 48.25 205 PRO B C 1
ATOM 3231 O O . PRO B 1 205 ? -14.812 -7.789 20.828 1 48.25 205 PRO B O 1
ATOM 3234 N N . GLN B 1 206 ? -15.852 -6.305 20.516 1 39.31 206 GLN B N 1
ATOM 3235 C CA . GLN B 1 206 ? -15.969 -6.098 21.953 1 39.31 206 GLN B CA 1
ATOM 3236 C C . GLN B 1 206 ? -16.844 -7.168 22.609 1 39.31 206 GLN B C 1
ATOM 3238 O O . GLN B 1 206 ? -17.766 -7.68 21.969 1 39.31 206 GLN B O 1
ATOM 3243 N N . ASP B 1 207 ? -16.312 -7.93 23.672 1 37.75 207 ASP B N 1
ATOM 3244 C CA . ASP B 1 207 ? -17.031 -8.555 24.781 1 37.75 207 ASP B CA 1
ATOM 3245 C C . ASP B 1 207 ? -18.25 -7.734 25.172 1 37.75 207 ASP B C 1
ATOM 3247 O O . ASP B 1 207 ? -18.109 -6.609 25.672 1 37.75 207 ASP B O 1
ATOM 3251 N N . GLY B 1 208 ? -19.281 -7.461 24.422 1 28.62 208 GLY B N 1
ATOM 3252 C CA . GLY B 1 208 ? -20.469 -7.445 25.266 1 28.62 208 GLY B CA 1
ATOM 3253 C C . GLY B 1 208 ? -20.672 -8.734 26.031 1 28.62 208 GLY B C 1
ATOM 3254 O O . GLY B 1 208 ? -20.172 -9.789 25.641 1 28.62 208 GLY B O 1
#

pLDDT: mean 81.81, std 20.2, range [28.38, 98.06]

Foldseek 3Di:
DAEAEEEDVDDDDPVLVVVLVVLVVVVCCVAQNDDKYKYWYWYDDPQKIKIWIWIAGPPGFIAIFIAMDRDDNVNSVRRSVLLVVLSVVPRVCVVVCPPPVQVPPPWDKDKDWDKDFAFPPPPPDDDDPDPPPPVPPDDPPDGGIDTPDMDIATAGEDAPVVVVSRCSRNVHAKHWYQHNVVRHIKMWGADPVRDIDIGDPDDDPPPD/DAEAEEEDVDDDDPVLVVVLVVLVVVVCCVFQNDDKYKYWYWYDDPQKIKIWIWIAGPPGFIAIFIAMDRDDNVNSVRRSVLLVVLSVVPRVCVVVCPPPVQVPPPWDKDKDWDKDFAFPPPPPDDDDPPPPPPVPPDDPPDGGIDTPDMDIATAGEDAPVVVVSRCSRNVHQKHWYQHNVVRHIKMWGADPVRDIDIGDPDDPPPPD

Organism: NCBI:txid265959

Sequence (416 aa):
MHISVAGKQIDLSDALKYRVSAHLDRISEKYFGQAMEARVTFSRARSFFTCDINLHATRGLTLRGEGEAADANSAFDDAAEHIARRLRRYHRKATNHSHLKTRQQMPEIGRDYVLRPGMTETAATDEETPAEEEDASLPATGPYATIIAEHPTEIVTLSVSEAVMRFDLADSQIQLFRNSATDTVNVLYRRPDGNIGWLDPSASPQDGMHISVAGKQIDLSDALKYRVSAHLDRISEKYFGQAMEARVTFSRARSFFTCDINLHATRGLTLRGEGEAADANSAFDDAAEHIARRLRRYHRKATNHSHLKTRQQMPEIGRDYVLRPGMTETAATDEETPAEEEDASLPATGPYATIIAEHPTEIVTLSVSEAVMRFDLADSQIQLFRNSATDTVNVLYRRPDGNIGWLDPSASPQDG

InterPro domains:
  IPR003489 Ribosome hibernation promoting factor/RaiA [PF02482] (3-94)
  IPR003489 Ribosome hibernation promoting factor/RaiA [TIGR00741] (1-99)
  IPR003489 Ribosome hibernation promoting factor/RaiA [cd00552] (2-93)
  IPR032528 Sigma 54 modulation/S30EA ribosomal protein, C-terminal [PF16321] (146-197)
  IPR036567 Ribosome hibernation promotion factor-like [G3DSA:3.30.160.100] (1-106)
  IPR036567 Ribosome hibernation promotion factor-like [SSF69754] (3-101)
  IPR038416 Sigma 54 modulation/S30EA ribosomal protein, C-terminal domain superfamily [G3DSA:3.30.505.50] (157-204)
  IPR050574 HPF/YfiA ribosome-associated [PTHR33231] (2-203)